Protein 2ZGY (pdb70)

Foldseek 3Di:
DEWEWALAQAKIWIWDADDVGDIDIFIFGLAKDFAFDDDPDDDDWKWKAWPRTIMTHDLWHFLPPLDDCLVVLLDPSSLVRVQVRVVPRPDDAEEYEYEYEHEQCQQAPPVRDGPVVSQVSNQVSNVTDMDIPPDDIHHYDHYHYDYFFCLLCQVVLQVADQQAWEWEWAAEAQWIKIWIAGRPRPDTPDIDIGRHGHCVLLLVLLCVLLVPRRTSNCSVLSVVCLVCVPPCVVCCPRRPVDPSNVVSNVSNVVSLVVVQVVVLVVCVVDDRHAAYEYAAPCRVSHVVSVVVPDPYDPVRYYYDPVRNCSGSVSVVVPPD/DEWEWALDQAKIWIWDADDVGDIDIFIFGLAKDFAFDDDPDPDDWKWKAWPHTIMTHDLWHFLDDLDDCLVVLLDLSSLVRVQVRVVPRPDDAEEYEYEYEHEQPLQAPPVRDGPVVSQVSNQVSNCTDMAIPPDGIHHYDHYHYDYFFCLLCQVVLQVADQQAWEWEWAAEAFWIKIWIAGRPRNDTPDIDIGRHGHCVLLLVLLCVLLVNRRTSNCSVLSVVCVVCLVPVPVCCVRRPVDPSNVVSNVSNVVSLVVVQVVVVVVCVVDDRHAAYEYAYPCRVSHVVSVVVPDPYDPVRYYYDPVRNCSGSVSVVVPPD

InterPro domains:
  IPR009440 Plasmid segregation protein ParM/StbA, N-terminal [PF06406] (1-158)
  IPR043129 ATPase, nucleotide binding domain [SSF53067] (1-156)
  IPR043129 ATPase, nucleotide binding domain [SSF53067] (163-319)
  IPR048345 Plasmid segregation protein ParM, C-terminal domain [PF21523] (160-317)
  IPR056367 ParM [cd24022] (3-318)

GO terms:
  GO:0042802 identical protein binding (F, IPI)

Sequence (640 aa):
MLVFIDDGSTNIKLQWQESDGTIKQHISPNSFKREWAVSFGDKKVFNYTLNGEQYSFDPISPDAVVTTNIAWQYSDVNVVAVHHALLTSGLPVSEVDIVCTLPLTEYYDRNNQPNTENIERKKANFRKKITLNGGDTFTIKDVKVMPESIPAGYEVLQELDELDSLLIIDLGGTTLDISQVMGKLSGISKIYGDSSLGVSLVTSAVKDALSLARTKGSSYLADDIIIHRKDNNYLKQRINDENKISIVTEAMNEALRKLEQRVLNTLNEFSGYTHVMVIGGGAELICDAVKKHTQIRDERFFKTNNSQYDLVNGMYLIGNMLVFIDDGSTNIKLQWQESDGTIKQHISPNSFKREWAVSFGDKKVFNYTLNGEQYSFDPISPDAVVTTNIAWQYSDVNVVAVHHALLTSGLPVSEVDIVCTLPLTEYYDRNNQPNTENIERKKANFRKKITLNGGDTFTIKDVKVMPESIPAGYEVLQELDELDSLLIIDLGGTTLDISQVMGKLSGISKIYGDSSLGVSLVTSAVKDALSLARTKGSSYLADDIIIHRKDNNYLKQRINDENKISIVTEAMNEALRKLEQRVLNTLNEFSGYTHVMVIGGGAELICDAVKKHTQIRDERFFKTNNSQYDLVNGMYLIGN

CATH classification: 3.30.420.40 (+1 more: 3.30.420.40)

Solvent-accessible surface area: 29170 Å² total; per-residue (Å²): 97,32,0,0,0,8,0,12,22,61,40,0,25,0,1,7,58,69,122,78,21,10,60,59,74,32,43,4,10,36,3,26,88,166,114,88,24,116,43,198,55,154,121,145,46,34,14,0,39,0,88,69,94,78,5,0,24,12,54,105,16,92,50,65,119,127,92,81,40,71,55,21,4,16,30,27,14,0,0,0,0,0,6,6,0,0,35,50,19,70,20,95,72,45,101,2,52,0,0,0,0,0,21,1,68,24,32,22,56,232,102,43,104,73,39,95,136,17,23,87,132,0,52,43,5,6,157,58,173,20,71,28,68,93,40,108,29,3,72,25,104,72,15,94,16,31,15,20,1,13,5,15,0,67,99,22,0,75,141,11,81,85,150,35,1,0,0,0,0,20,0,17,19,38,40,2,10,0,0,7,1,45,0,106,72,65,32,42,59,65,29,84,30,23,85,73,16,2,25,53,48,0,21,46,22,0,3,95,7,8,93,28,68,105,31,34,12,15,14,28,39,0,56,3,0,7,99,46,31,142,39,105,43,6,1,75,73,38,0,65,140,104,72,45,32,87,72,0,48,120,20,1,53,121,6,15,141,93,0,49,110,68,1,29,100,5,11,124,99,11,92,65,40,35,13,0,16,0,3,11,49,0,0,55,10,1,16,54,10,0,39,113,101,15,179,28,129,57,126,68,28,58,70,66,76,35,12,72,21,18,14,0,52,5,0,11,89,76,26,95,90,36,0,0,0,8,0,11,25,64,38,0,26,0,0,8,56,80,118,77,21,12,59,52,72,30,43,4,10,35,4,25,83,166,100,90,25,113,44,203,53,154,120,150,49,33,13,0,41,2,97,68,93,73,5,0,25,14,50,104,14,90,56,71,118,127,120,84,49,78,56,20,5,16,27,25,14,0,0,0,0,0,6,5,0,0,34,53,19,72,18,99,73,46,109,2,55,0,0,0,0,0,22,0,68,25,31,22,56,233,101,43,105,72,41,95,139,22,20,84,135,0,54,40,6,6,156,61,173,19,73,28,68,94,40,110,25,4,70,22,119,71,16,91,17,30,14,20,1,12,5,13,0,68,100,20,0,79,142,10,76,82,153,35,1,0,0,0,0,19,0,17,18,37,44,3,11,0,0,8,1,46,0,103,76,58,34,43,60,66,28,86,29,19,89,72,16,2,25,47,52,0,21,46,23,0,3,98,9,6,89,30,68,105,29,36,14,14,12,29,37,0,56,3,0,6,95,48,36,149,38,107,43,6,1,85,75,40,0,66,148,103,83,49,26,86,75,0,44,121,26,1,61,108,9,14,117,98,1,47,107,63,1,26,101,6,10,118,100,11,93,66,40,34,14,0,16,0,2,11,47,0,0,58,10,0,17,57,10,0,43,120,101,16,176,25,132,54,128,68,28,59,70,66,74,34,13,73,20,17,13,0,55,5,0,9,94,79,25,89

Structure (mmCIF, N/CA/C/O backbone):
data_2ZGY
#
_entry.id   2ZGY
#
_cell.length_a   64.437
_cell.length_b   64.437
_cell.length_c   201.021
_cell.angle_alpha   90.00
_cell.angle_beta   90.00
_cell.angle_gamma   90.00
#
_symmetry.space_group_name_H-M   'P 41'
#
loop_
_entity.id
_entity.type
_entity.pdbx_description
1 polymer 'Plasmid segregation protein parM'
2 non-polymer 'MAGNESIUM ION'
3 non-polymer "GUANOSINE-5'-DIPHOSPHATE"
4 water water
#
loop_
_atom_site.group_PDB
_atom_site.id
_atom_site.type_symbol
_atom_site.label_atom_id
_atom_site.label_alt_id
_atom_site.label_comp_id
_atom_site.label_asym_id
_atom_site.label_entity_id
_atom_site.label_seq_id
_atom_site.pdbx_PDB_ins_code
_atom_site.Cartn_x
_atom_site.Cartn_y
_atom_site.Cartn_z
_atom_site.occupancy
_atom_site.B_iso_or_equiv
_atom_site.auth_seq_id
_atom_site.auth_comp_id
_atom_site.auth_asym_id
_atom_site.auth_atom_id
_atom_site.pdbx_PDB_model_num
ATOM 1 N N . MET A 1 1 ? 32.435 -3.338 -11.673 1.00 51.25 1 MET A N 1
ATOM 2 C CA . MET A 1 1 ? 31.201 -2.722 -11.101 1.00 52.22 1 MET A CA 1
ATOM 3 C C . MET A 1 1 ? 31.381 -2.633 -9.585 1.00 49.32 1 MET A C 1
ATOM 4 O O . MET A 1 1 ? 31.946 -3.543 -8.962 1.00 52.27 1 MET A O 1
ATOM 9 N N . LEU A 1 2 ? 30.919 -1.523 -9.007 1.00 49.68 2 LEU A N 1
ATOM 10 C CA . LEU A 1 2 ? 31.044 -1.247 -7.564 1.00 45.26 2 LEU A CA 1
ATOM 11 C C . LEU A 1 2 ? 29.654 -1.099 -6.979 1.00 41.88 2 LEU A C 1
ATOM 12 O O . LEU A 1 2 ? 28.881 -0.276 -7.435 1.00 40.23 2 LEU A O 1
ATOM 17 N N . VAL A 1 3 ? 29.318 -1.907 -5.984 1.00 43.02 3 VAL A N 1
ATOM 18 C CA . VAL A 1 3 ? 27.973 -1.777 -5.424 1.00 40.39 3 VAL A CA 1
ATOM 19 C C . VAL A 1 3 ? 28.052 -1.445 -3.933 1.00 33.50 3 VAL A C 1
ATOM 20 O O . VAL A 1 3 ? 28.781 -2.075 -3.219 1.00 34.44 3 VAL A O 1
ATOM 24 N N . PHE A 1 4 ? 27.300 -0.437 -3.510 1.00 37.46 4 PHE A N 1
ATOM 25 C CA . PHE A 1 4 ? 27.258 -0.029 -2.101 1.00 34.72 4 PHE A CA 1
ATOM 26 C C . PHE A 1 4 ? 26.101 -0.800 -1.480 1.00 33.84 4 PHE A C 1
ATOM 27 O O . PHE A 1 4 ? 24.977 -0.760 -1.985 1.00 32.66 4 PHE A O 1
ATOM 35 N N . ILE A 1 5 ? 26.412 -1.468 -0.379 1.00 32.05 5 ILE A N 1
ATOM 36 C CA . ILE A 1 5 ? 25.467 -2.372 0.263 1.00 30.09 5 ILE A CA 1
ATOM 37 C C . ILE A 1 5 ? 25.327 -2.128 1.750 1.00 31.08 5 ILE A C 1
ATOM 38 O O . ILE A 1 5 ? 26.247 -2.367 2.517 1.00 28.48 5 ILE A O 1
ATOM 43 N N . ASP A 1 6 ? 24.166 -1.625 2.140 1.00 29.26 6 ASP A N 1
ATOM 44 C CA . ASP A 1 6 ? 23.911 -1.427 3.550 1.00 27.08 6 ASP A CA 1
ATOM 45 C C . ASP A 1 6 ? 23.162 -2.717 3.864 1.00 29.12 6 ASP A C 1
ATOM 46 O O . ASP A 1 6 ? 21.939 -2.789 3.664 1.00 29.01 6 ASP A O 1
ATOM 51 N N . ASP A 1 7 ? 23.893 -3.739 4.300 1.00 30.25 7 ASP A N 1
ATOM 52 C CA . ASP A 1 7 ? 23.272 -5.003 4.605 1.00 28.21 7 ASP A CA 1
ATOM 53 C C . ASP A 1 7 ? 22.736 -5.044 6.036 1.00 30.73 7 ASP A C 1
ATOM 54 O O . ASP A 1 7 ? 23.365 -5.568 6.939 1.00 28.35 7 ASP A O 1
ATOM 59 N N . GLY A 1 8 ? 21.534 -4.490 6.202 1.00 30.48 8 GLY A N 1
ATOM 60 C CA . GLY A 1 8 ? 20.878 -4.461 7.499 1.00 31.66 8 GLY A CA 1
ATOM 61 C C . GLY A 1 8 ? 20.232 -5.816 7.764 1.00 33.39 8 GLY A C 1
ATOM 62 O O . GLY A 1 8 ? 20.014 -6.567 6.827 1.00 30.73 8 GLY A O 1
ATOM 63 N N . SER A 1 9 ? 19.881 -6.125 9.006 1.00 30.63 9 SER A N 1
ATOM 64 C CA . SER A 1 9 ? 19.306 -7.437 9.257 1.00 33.58 9 SER A CA 1
ATOM 65 C C . SER A 1 9 ? 17.816 -7.492 8.943 1.00 34.91 9 SER A C 1
ATOM 66 O O . SER A 1 9 ? 17.222 -8.536 9.057 1.00 33.17 9 SER A O 1
ATOM 69 N N . THR A 1 10 ? 17.211 -6.380 8.541 1.00 32.35 10 THR A N 1
ATOM 70 C CA . THR A 1 10 ? 15.815 -6.432 8.152 1.00 33.63 10 THR A CA 1
ATOM 71 C C . THR A 1 10 ? 15.793 -6.333 6.625 1.00 37.66 10 THR A C 1
ATOM 72 O O . THR A 1 10 ? 15.216 -7.193 5.963 1.00 35.58 10 THR A O 1
ATOM 76 N N . ASN A 1 11 ? 16.429 -5.303 6.060 1.00 34.45 11 ASN A N 1
ATOM 77 C CA . ASN A 1 11 ? 16.491 -5.173 4.602 1.00 35.97 11 ASN A CA 1
ATOM 78 C C . ASN A 1 11 ? 17.917 -4.863 4.127 1.00 35.17 11 ASN A C 1
ATOM 79 O O . ASN A 1 11 ? 18.637 -4.118 4.798 1.00 32.20 11 ASN A O 1
ATOM 84 N N . ILE A 1 12 ? 18.305 -5.433 2.983 1.00 34.28 12 ILE A N 1
ATOM 85 C CA . ILE A 1 12 ? 19.608 -5.143 2.378 1.00 34.13 12 ILE A CA 1
ATOM 86 C C . ILE A 1 12 ? 19.287 -3.978 1.416 1.00 33.72 12 ILE A C 1
ATOM 87 O O . ILE A 1 12 ? 18.363 -4.120 0.609 1.00 34.10 12 ILE A O 1
ATOM 92 N N . LYS A 1 13 ? 19.972 -2.831 1.515 1.00 29.20 13 LYS A N 1
ATOM 93 C CA . LYS A 1 13 ? 19.731 -1.723 0.577 1.00 29.42 13 LYS A CA 1
ATOM 94 C C . LYS A 1 13 ? 20.950 -1.620 -0.347 1.00 33.52 13 LYS A C 1
ATOM 95 O O . LYS A 1 13 ? 22.088 -1.658 0.127 1.00 32.52 13 LYS A O 1
ATOM 101 N N . LEU A 1 14 ? 20.724 -1.483 -1.655 1.00 33.44 14 LEU A N 1
ATOM 102 C CA . LEU A 1 14 ? 21.836 -1.404 -2.588 1.00 36.07 14 LEU A CA 1
ATOM 103 C C . LEU A 1 14 ? 21.780 -0.118 -3.332 1.00 36.13 14 LEU A C 1
ATOM 104 O O . LEU A 1 14 ? 20.705 0.416 -3.553 1.00 38.63 14 LEU A O 1
ATOM 109 N N . GLN A 1 15 ? 22.953 0.376 -3.729 1.00 38.60 15 GLN A N 1
ATOM 110 C CA . GLN A 1 15 ? 22.987 1.577 -4.541 1.00 39.44 15 GLN A CA 1
ATOM 111 C C . GLN A 1 15 ? 24.213 1.489 -5.431 1.00 37.77 15 GLN A C 1
ATOM 112 O O . GLN A 1 15 ? 25.300 1.064 -5.016 1.00 38.37 15 GLN A O 1
ATOM 118 N N . TRP A 1 16 ? 24.006 1.842 -6.685 1.00 40.62 16 TRP A N 1
ATOM 119 C CA . TRP A 1 16 ? 25.093 1.823 -7.652 1.00 45.37 16 TRP A CA 1
ATOM 120 C C . TRP A 1 16 ? 24.722 2.742 -8.829 1.00 45.41 16 TRP A C 1
ATOM 121 O O . TRP A 1 16 ? 23.594 3.256 -8.922 1.00 46.90 16 TRP A O 1
ATOM 132 N N . GLN A 1 17 ? 25.692 2.961 -9.707 1.00 48.89 17 GLN A N 1
ATOM 133 C CA . GLN A 1 17 ? 25.510 3.839 -10.854 1.00 52.43 17 GLN A CA 1
ATOM 134 C C . GLN A 1 17 ? 25.863 3.044 -12.126 1.00 52.92 17 GLN A C 1
ATOM 135 O O . GLN A 1 17 ? 26.911 2.407 -12.201 1.00 50.30 17 GLN A O 1
ATOM 141 N N . GLU A 1 18 ? 24.959 3.069 -13.098 1.00 57.62 18 GLU A N 1
ATOM 142 C CA . GLU A 1 18 ? 25.153 2.352 -14.365 1.00 61.43 18 GLU A CA 1
ATOM 143 C C . GLU A 1 18 ? 26.027 3.190 -15.314 1.00 63.54 18 GLU A C 1
ATOM 144 O O . GLU A 1 18 ? 26.780 4.069 -14.869 1.00 62.77 18 GLU A O 1
ATOM 150 N N . SER A 1 19 ? 25.960 2.908 -16.614 1.00 65.22 19 SER A N 1
ATOM 151 C CA . SER A 1 19 ? 26.750 3.690 -17.572 1.00 65.37 19 SER A CA 1
ATOM 152 C C . SER A 1 19 ? 25.992 4.931 -18.050 1.00 65.12 19 SER A C 1
ATOM 153 O O . SER A 1 19 ? 26.580 6.003 -18.202 1.00 63.48 19 SER A O 1
ATOM 156 N N . ASP A 1 20 ? 24.679 4.800 -18.243 1.00 64.95 20 ASP A N 1
ATOM 157 C CA . ASP A 1 20 ? 23.891 5.924 -18.724 1.00 65.66 20 ASP A CA 1
ATOM 158 C C . ASP A 1 20 ? 23.727 7.036 -17.688 1.00 66.43 20 ASP A C 1
ATOM 159 O O . ASP A 1 20 ? 22.991 8.004 -17.907 1.00 65.21 20 ASP A O 1
ATOM 164 N N . GLY A 1 21 ? 24.429 6.899 -16.566 1.00 66.55 21 GLY A N 1
ATOM 165 C CA . GLY A 1 21 ? 24.378 7.919 -15.535 1.00 66.76 21 GLY A CA 1
ATOM 166 C C . GLY A 1 21 ? 23.196 7.835 -14.593 1.00 67.30 21 GLY A C 1
ATOM 167 O O . GLY A 1 21 ? 22.985 8.713 -13.743 1.00 68.34 21 GLY A O 1
ATOM 168 N N . THR A 1 22 ? 22.408 6.783 -14.736 1.00 64.80 22 THR A N 1
ATOM 169 C CA . THR A 1 22 ? 21.267 6.636 -13.862 1.00 63.72 22 THR A CA 1
ATOM 170 C C . THR A 1 22 ? 21.805 6.039 -12.560 1.00 61.73 22 THR A C 1
ATOM 171 O O . THR A 1 22 ? 22.704 5.180 -12.575 1.00 59.66 22 THR A O 1
ATOM 175 N N . ILE A 1 23 ? 21.304 6.537 -11.434 1.00 60.11 23 ILE A N 1
ATOM 176 C CA . ILE A 1 23 ? 21.748 6.006 -10.149 1.00 56.81 23 ILE A CA 1
ATOM 177 C C . ILE A 1 23 ? 20.606 5.133 -9.663 1.00 54.66 23 ILE A C 1
ATOM 178 O O . ILE A 1 23 ? 19.464 5.584 -9.559 1.00 54.73 23 ILE A O 1
ATOM 183 N N . LYS A 1 24 ? 20.929 3.871 -9.401 1.00 53.23 24 LYS A N 1
ATOM 184 C CA . LYS A 1 24 ? 19.944 2.890 -8.967 1.00 54.53 24 LYS A CA 1
ATOM 185 C C . LYS A 1 24 ? 19.934 2.576 -7.459 1.00 51.02 24 LYS A C 1
ATOM 186 O O . LYS A 1 24 ? 20.984 2.473 -6.840 1.00 51.09 24 LYS A O 1
ATOM 192 N N . GLN A 1 25 ? 18.740 2.423 -6.897 1.00 49.99 25 GLN A N 1
ATOM 193 C CA . GLN A 1 25 ? 18.578 2.040 -5.498 1.00 49.49 25 GLN A CA 1
ATOM 194 C C . GLN A 1 25 ? 17.685 0.791 -5.485 1.00 51.26 25 GLN A C 1
ATOM 195 O O . GLN A 1 25 ? 16.622 0.758 -6.132 1.00 51.20 25 GLN A O 1
ATOM 201 N N . HIS A 1 26 ? 18.132 -0.243 -4.772 1.00 47.89 26 HIS A N 1
ATOM 202 C CA . HIS A 1 26 ? 17.401 -1.503 -4.685 1.00 46.12 26 HIS A CA 1
ATOM 203 C C . HIS A 1 26 ? 17.307 -1.975 -3.231 1.00 46.25 26 HIS A C 1
ATOM 204 O O . HIS A 1 26 ? 18.226 -1.760 -2.418 1.00 42.08 26 HIS A O 1
ATOM 211 N N . ILE A 1 27 ? 16.204 -2.628 -2.908 1.00 40.91 27 ILE A N 1
ATOM 212 C CA . ILE A 1 27 ? 16.013 -3.150 -1.562 1.00 43.28 27 ILE A CA 1
ATOM 213 C C . ILE A 1 27 ? 15.582 -4.615 -1.673 1.00 42.30 27 ILE A C 1
ATOM 214 O O . ILE A 1 27 ? 14.817 -4.964 -2.565 1.00 44.47 27 ILE A O 1
ATOM 219 N N . SER A 1 28 ? 16.108 -5.476 -0.811 1.00 38.89 28 SER A N 1
ATOM 220 C CA . SER A 1 28 ? 15.765 -6.895 -0.835 1.00 38.21 28 SER A CA 1
ATOM 221 C C . SER A 1 28 ? 15.765 -7.310 0.631 1.00 39.52 28 SER A C 1
ATOM 222 O O . SER A 1 28 ? 16.680 -6.981 1.388 1.00 36.83 28 SER A O 1
ATOM 225 N N . PRO A 1 29 ? 14.758 -8.073 1.061 1.00 39.93 29 PRO A N 1
ATOM 226 C CA . PRO A 1 29 ? 14.756 -8.444 2.478 1.00 39.41 29 PRO A CA 1
ATOM 227 C C . PRO A 1 29 ? 15.638 -9.585 2.940 1.00 37.88 29 PRO A C 1
ATOM 228 O O . PRO A 1 29 ? 16.101 -10.416 2.147 1.00 36.06 29 PRO A O 1
ATOM 232 N N . ASN A 1 30 ? 15.880 -9.597 4.248 1.00 36.26 30 ASN A N 1
ATOM 233 C CA . ASN A 1 30 ? 16.587 -10.692 4.869 1.00 35.03 30 ASN A CA 1
ATOM 234 C C . ASN A 1 30 ? 15.467 -11.698 5.236 1.00 38.75 30 ASN A C 1
ATOM 235 O O . ASN A 1 30 ? 14.875 -11.613 6.325 1.00 38.59 30 ASN A O 1
ATOM 240 N N . SER A 1 31 ? 15.132 -12.610 4.322 1.00 39.32 31 SER A N 1
ATOM 241 C CA . SER A 1 31 ? 14.114 -13.628 4.614 1.00 40.77 31 SER A CA 1
ATOM 242 C C . SER A 1 31 ? 14.393 -14.900 3.859 1.00 39.66 31 SER A C 1
ATOM 243 O O . SER A 1 31 ? 13.948 -15.085 2.727 1.00 41.07 31 SER A O 1
ATOM 246 N N . PHE A 1 32 ? 15.143 -15.774 4.517 1.00 40.47 32 PHE A N 1
ATOM 247 C CA . PHE A 1 32 ? 15.558 -17.042 3.965 1.00 42.84 32 PHE A CA 1
ATOM 248 C C . PHE A 1 32 ? 15.272 -18.187 4.914 1.00 44.71 32 PHE A C 1
ATOM 249 O O . PHE A 1 32 ? 15.131 -18.000 6.128 1.00 44.96 32 PHE A O 1
ATOM 257 N N . LYS A 1 33 ? 15.134 -19.379 4.353 1.00 47.11 33 LYS A N 1
ATOM 258 C CA . LYS A 1 33 ? 14.937 -20.531 5.194 1.00 47.21 33 LYS A CA 1
ATOM 259 C C . LYS A 1 33 ? 16.068 -21.459 4.878 1.00 46.38 33 LYS A C 1
ATOM 260 O O . LYS A 1 33 ? 16.696 -21.351 3.815 1.00 43.95 33 LYS A O 1
ATOM 266 N N . ARG A 1 34 ? 16.359 -22.353 5.809 1.00 45.70 34 ARG A N 1
ATOM 267 C CA . ARG A 1 34 ? 17.474 -23.260 5.622 1.00 50.66 34 ARG A CA 1
ATOM 268 C C . ARG A 1 34 ? 17.161 -24.566 4.891 1.00 52.12 34 ARG A C 1
ATOM 269 O O . ARG A 1 34 ? 17.590 -25.628 5.320 1.00 53.07 34 ARG A O 1
ATOM 277 N N . GLU A 1 35 ? 16.426 -24.465 3.787 1.00 52.02 35 GLU A N 1
ATOM 278 C CA . GLU A 1 35 ? 16.091 -25.615 2.945 1.00 54.80 35 GLU A CA 1
ATOM 279 C C . GLU A 1 35 ? 15.772 -25.055 1.571 1.00 53.19 35 GLU A C 1
ATOM 280 O O . GLU A 1 35 ? 15.431 -23.881 1.443 1.00 52.10 35 GLU A O 1
ATOM 286 N N . TRP A 1 36 ? 15.877 -25.879 0.535 1.00 51.23 36 TRP A N 1
ATOM 287 C CA . TRP A 1 36 ? 15.552 -25.397 -0.792 1.00 49.65 36 TRP A CA 1
ATOM 288 C C . TRP A 1 36 ? 14.048 -25.355 -0.934 1.00 47.78 36 TRP A C 1
ATOM 289 O O . TRP A 1 36 ? 13.329 -26.092 -0.247 1.00 49.03 36 TRP A O 1
ATOM 300 N N . ALA A 1 37 ? 13.565 -24.488 -1.806 1.00 45.37 37 ALA A N 1
ATOM 301 C CA . ALA A 1 37 ? 12.141 -24.380 -2.057 1.00 43.88 37 ALA A CA 1
ATOM 302 C C . ALA A 1 37 ? 11.846 -25.327 -3.220 1.00 46.44 37 ALA A C 1
ATOM 303 O O . ALA A 1 37 ? 12.656 -25.473 -4.129 1.00 43.25 37 ALA A O 1
ATOM 305 N N . VAL A 1 38 ? 10.681 -25.947 -3.203 1.00 45.63 38 VAL A N 1
ATOM 306 C CA . VAL A 1 38 ? 10.330 -26.877 -4.271 1.00 49.18 38 VAL A CA 1
ATOM 307 C C . VAL A 1 38 ? 9.324 -26.252 -5.207 1.00 47.61 38 VAL A C 1
ATOM 308 O O . VAL A 1 38 ? 8.298 -25.721 -4.784 1.00 52.20 38 VAL A O 1
ATOM 312 N N . SER A 1 39 ? 9.625 -26.280 -6.491 1.00 47.63 39 SER A N 1
ATOM 313 C CA . SER A 1 39 ? 8.699 -25.698 -7.462 1.00 46.83 39 SER A CA 1
ATOM 314 C C . SER A 1 39 ? 8.349 -26.781 -8.484 1.00 46.82 39 SER A C 1
ATOM 315 O O . SER A 1 39 ? 9.241 -27.356 -9.087 1.00 46.61 39 SER A O 1
ATOM 318 N N . PHE A 1 40 ? 7.064 -27.071 -8.655 1.00 44.74 40 PHE A N 1
ATOM 319 C CA . PHE A 1 40 ? 6.655 -28.077 -9.660 1.00 45.35 40 PHE A CA 1
ATOM 320 C C . PHE A 1 40 ? 6.212 -27.374 -10.913 1.00 46.37 40 PHE A C 1
ATOM 321 O O . PHE A 1 40 ? 5.990 -28.002 -11.945 1.00 48.72 40 PHE A O 1
ATOM 329 N N . GLY A 1 41 ? 6.113 -26.048 -10.833 1.00 47.29 41 GLY A N 1
ATOM 330 C CA . GLY A 1 41 ? 5.658 -25.289 -11.973 1.00 48.23 41 GLY A CA 1
ATOM 331 C C . GLY A 1 41 ? 6.724 -24.347 -12.431 1.00 52.31 41 GLY A C 1
ATOM 332 O O . GLY A 1 41 ? 7.907 -24.621 -12.254 1.00 51.47 41 GLY A O 1
ATOM 333 N N . ASP A 1 42 ? 6.319 -23.222 -13.001 1.00 55.26 42 ASP A N 1
ATOM 334 C CA . ASP A 1 42 ? 7.307 -22.265 -13.499 1.00 60.10 42 ASP A CA 1
ATOM 335 C C . ASP A 1 42 ? 7.597 -21.109 -12.544 1.00 61.38 42 ASP A C 1
ATOM 336 O O . ASP A 1 42 ? 8.207 -20.115 -12.946 1.00 63.08 42 ASP A O 1
ATOM 341 N N . LYS A 1 43 ? 7.145 -21.229 -11.298 1.00 61.77 43 LYS A N 1
ATOM 342 C CA . LYS A 1 43 ? 7.408 -20.197 -10.296 1.00 64.41 43 LYS A CA 1
ATOM 343 C C . LYS A 1 43 ? 8.926 -20.175 -10.104 1.00 64.39 43 LYS A C 1
ATOM 344 O O . LYS A 1 43 ? 9.569 -21.225 -9.953 1.00 64.01 43 LYS A O 1
ATOM 350 N N . LYS A 1 44 ? 9.518 -18.991 -10.135 1.00 62.86 44 LYS A N 1
ATOM 351 C CA . LYS A 1 44 ? 10.955 -18.926 -9.946 1.00 61.97 44 LYS A CA 1
ATOM 352 C C . LYS A 1 44 ? 11.234 -18.990 -8.453 1.00 57.89 44 LYS A C 1
ATOM 353 O O . LYS A 1 44 ? 10.591 -18.309 -7.666 1.00 60.41 44 LYS A O 1
ATOM 359 N N . VAL A 1 45 ? 12.161 -19.847 -8.068 1.00 54.33 45 VAL A N 1
ATOM 360 C CA . VAL A 1 45 ? 12.559 -19.961 -6.686 1.00 53.34 45 VAL A CA 1
ATOM 361 C C . VAL A 1 45 ? 14.070 -19.811 -6.734 1.00 53.50 45 VAL A C 1
ATOM 362 O O . VAL A 1 45 ? 14.676 -20.029 -7.790 1.00 53.41 45 VAL A O 1
ATOM 366 N N . PHE A 1 46 ? 14.667 -19.425 -5.604 1.00 53.18 46 PHE A N 1
ATOM 367 C CA . PHE A 1 46 ? 16.112 -19.223 -5.480 1.00 50.12 46 PHE A CA 1
ATOM 368 C C . PHE A 1 46 ? 16.655 -20.142 -4.409 1.00 49.39 46 PHE A C 1
ATOM 369 O O . PHE A 1 46 ? 16.468 -19.905 -3.203 1.00 47.27 46 PHE A O 1
ATOM 377 N N . ASN A 1 47 ? 17.358 -21.174 -4.860 1.00 48.22 47 ASN A N 1
ATOM 378 C CA . ASN A 1 47 ? 17.934 -22.180 -3.986 1.00 47.82 47 ASN A CA 1
ATOM 379 C C . ASN A 1 47 ? 19.454 -22.113 -4.023 1.00 47.17 47 ASN A C 1
ATOM 380 O O . ASN A 1 47 ? 20.090 -22.344 -5.053 1.00 49.28 47 ASN A O 1
ATOM 385 N N . TYR A 1 48 ? 20.022 -21.814 -2.863 1.00 44.73 48 TYR A N 1
ATOM 386 C CA . TYR A 1 48 ? 21.449 -21.640 -2.703 1.00 44.45 48 TYR A CA 1
ATOM 387 C C . TYR A 1 48 ? 22.106 -22.686 -1.850 1.00 46.35 48 TYR A C 1
ATOM 388 O O . TYR A 1 48 ? 21.458 -23.397 -1.070 1.00 46.95 48 TYR A O 1
ATOM 397 N N . THR A 1 49 ? 23.424 -22.738 -1.977 1.00 47.96 49 THR A N 1
ATOM 398 C CA . THR A 1 49 ? 24.244 -23.609 -1.180 1.00 51.32 49 THR A CA 1
ATOM 399 C C . THR A 1 49 ? 25.420 -22.741 -0.718 1.00 53.98 49 THR A C 1
ATOM 400 O O . THR A 1 49 ? 26.047 -22.054 -1.526 1.00 53.84 49 THR A O 1
ATOM 404 N N . LEU A 1 50 ? 25.693 -22.757 0.582 1.00 56.86 50 LEU A N 1
ATOM 405 C CA . LEU A 1 50 ? 26.794 -21.987 1.151 1.00 60.34 50 LEU A CA 1
ATOM 406 C C . LEU A 1 50 ? 27.328 -22.777 2.332 1.00 62.85 50 LEU A C 1
ATOM 407 O O . LEU A 1 50 ? 26.565 -23.130 3.236 1.00 64.01 50 LEU A O 1
ATOM 412 N N . ASN A 1 51 ? 28.631 -23.047 2.346 1.00 65.41 51 ASN A N 1
ATOM 413 C CA . ASN A 1 51 ? 29.223 -23.819 3.440 1.00 67.94 51 ASN A CA 1
ATOM 414 C C . ASN A 1 51 ? 28.551 -25.172 3.585 1.00 68.38 51 ASN A C 1
ATOM 415 O O . ASN A 1 51 ? 28.483 -25.718 4.685 1.00 68.40 51 ASN A O 1
ATOM 420 N N . GLY A 1 52 ? 28.028 -25.690 2.479 1.00 67.61 52 GLY A N 1
ATOM 421 C CA . GLY A 1 52 ? 27.379 -26.986 2.502 1.00 68.61 52 GLY A CA 1
ATOM 422 C C . GLY A 1 52 ? 25.982 -27.039 3.094 1.00 67.96 52 GLY A C 1
ATOM 423 O O . GLY A 1 52 ? 25.513 -28.106 3.485 1.00 69.40 52 GLY A O 1
ATOM 424 N N . GLU A 1 53 ? 25.311 -25.898 3.162 1.00 65.35 53 GLU A N 1
ATOM 425 C CA . GLU A 1 53 ? 23.964 -25.853 3.703 1.00 62.86 53 GLU A CA 1
ATOM 426 C C . GLU A 1 53 ? 23.059 -25.341 2.596 1.00 58.70 53 GLU A C 1
ATOM 427 O O . GLU A 1 53 ? 23.506 -24.604 1.714 1.00 55.68 53 GLU A O 1
ATOM 433 N N . GLN A 1 54 ? 21.795 -25.742 2.620 1.00 54.06 54 GLN A N 1
ATOM 434 C CA . GLN A 1 54 ? 20.873 -25.270 1.601 1.00 52.39 54 GLN A CA 1
ATOM 435 C C . GLN A 1 54 ? 20.089 -24.101 2.199 1.00 48.99 54 GLN A C 1
ATOM 436 O O . GLN A 1 54 ? 19.725 -24.128 3.373 1.00 46.54 54 GLN A O 1
ATOM 442 N N . TYR A 1 55 ? 19.826 -23.086 1.391 1.00 45.14 55 TYR A N 1
ATOM 443 C CA . TYR A 1 55 ? 19.048 -21.948 1.852 1.00 45.16 55 TYR A CA 1
ATOM 444 C C . TYR A 1 55 ? 18.203 -21.541 0.679 1.00 41.94 55 TYR A C 1
ATOM 445 O O . TYR A 1 55 ? 18.533 -21.801 -0.475 1.00 41.61 55 TYR A O 1
ATOM 454 N N . SER A 1 56 ? 17.092 -20.895 0.952 1.00 42.17 56 SER A N 1
ATOM 455 C CA . SER A 1 56 ? 16.305 -20.430 -0.149 1.00 39.69 56 SER A CA 1
ATOM 456 C C . SER A 1 56 ? 15.593 -19.188 0.314 1.00 40.03 56 SER A C 1
ATOM 457 O O . SER A 1 56 ? 15.337 -19.025 1.519 1.00 36.77 56 SER A O 1
ATOM 460 N N . PHE A 1 57 ? 15.287 -18.314 -0.639 1.00 37.35 57 PHE A N 1
ATOM 461 C CA . PHE A 1 57 ? 14.564 -17.108 -0.330 1.00 42.89 57 PHE A CA 1
ATOM 462 C C . PHE A 1 57 ? 13.147 -17.564 0.032 1.00 45.01 57 PHE A C 1
ATOM 463 O O . PHE A 1 57 ? 12.548 -18.355 -0.706 1.00 46.84 57 PHE A O 1
ATOM 471 N N . ASP A 1 58 ? 12.619 -17.064 1.145 1.00 44.23 58 ASP A N 1
ATOM 472 C CA . ASP A 1 58 ? 11.292 -17.452 1.631 1.00 44.88 58 ASP A CA 1
ATOM 473 C C . ASP A 1 58 ? 10.395 -16.249 1.845 1.00 46.01 58 ASP A C 1
ATOM 474 O O . ASP A 1 58 ? 10.570 -15.498 2.804 1.00 44.00 58 ASP A O 1
ATOM 479 N N . PRO A 1 59 ? 9.411 -16.059 0.954 1.00 46.65 59 PRO A N 1
ATOM 480 C CA . PRO A 1 59 ? 8.449 -14.956 0.977 1.00 49.81 59 PRO A CA 1
ATOM 481 C C . PRO A 1 59 ? 7.494 -14.912 2.154 1.00 52.79 59 PRO A C 1
ATOM 482 O O . PRO A 1 59 ? 6.794 -13.911 2.363 1.00 54.29 59 PRO A O 1
ATOM 486 N N . ILE A 1 60 ? 7.480 -15.977 2.947 1.00 53.09 60 ILE A N 1
ATOM 487 C CA . ILE A 1 60 ? 6.607 -16.018 4.109 1.00 52.35 60 ILE A CA 1
ATOM 488 C C . ILE A 1 60 ? 7.378 -16.494 5.333 1.00 53.72 60 ILE A C 1
ATOM 489 O O . ILE A 1 60 ? 6.819 -17.154 6.221 1.00 54.14 60 ILE A O 1
ATOM 494 N N . SER A 1 61 ? 8.663 -16.153 5.392 1.00 51.12 61 SER A N 1
ATOM 495 C CA . SER A 1 61 ? 9.478 -16.561 6.528 1.00 50.77 61 SER A CA 1
ATOM 496 C C . SER A 1 61 ? 8.826 -16.103 7.830 1.00 51.22 61 SER A C 1
ATOM 497 O O . SER A 1 61 ? 8.277 -14.993 7.921 1.00 49.01 61 SER A O 1
ATOM 500 N N . PRO A 1 62 ? 8.862 -16.961 8.859 1.00 53.40 62 PRO A N 1
ATOM 501 C CA . PRO A 1 62 ? 8.266 -16.597 10.153 1.00 55.34 62 PRO A CA 1
ATOM 502 C C . PRO A 1 62 ? 8.994 -15.393 10.781 1.00 57.60 62 PRO A C 1
ATOM 503 O O . PRO A 1 62 ? 10.226 -15.320 10.727 1.00 56.92 62 PRO A O 1
ATOM 507 N N . ASP A 1 63 ? 8.242 -14.458 11.362 1.00 58.77 63 ASP A N 1
ATOM 508 C CA . ASP A 1 63 ? 8.842 -13.286 12.002 1.00 65.16 63 ASP A CA 1
ATOM 509 C C . ASP A 1 63 ? 9.646 -13.716 13.240 1.00 69.07 63 ASP A C 1
ATOM 510 O O . ASP A 1 63 ? 10.230 -12.881 13.930 1.00 68.29 63 ASP A O 1
ATOM 515 N N . ALA A 1 64 ? 9.658 -15.021 13.506 1.00 74.13 64 ALA A N 1
ATOM 516 C CA . ALA A 1 64 ? 10.358 -15.602 14.652 1.00 79.59 64 ALA A CA 1
ATOM 517 C C . ALA A 1 64 ? 11.798 -15.140 14.822 1.00 82.97 64 ALA A C 1
ATOM 518 O O . ALA A 1 64 ? 12.229 -14.166 14.217 1.00 83.62 64 ALA A O 1
ATOM 520 N N . VAL A 1 65 ? 12.532 -15.871 15.658 1.00 87.41 65 VAL A N 1
ATOM 521 C CA . VAL A 1 65 ? 13.928 -15.575 15.984 1.00 90.69 65 VAL A CA 1
ATOM 522 C C . VAL A 1 65 ? 14.226 -14.077 16.055 1.00 91.93 65 VAL A C 1
ATOM 523 O O . VAL A 1 65 ? 15.091 -13.571 15.333 1.00 92.32 65 VAL A O 1
ATOM 527 N N . VAL A 1 66 ? 13.499 -13.375 16.925 1.00 92.59 66 VAL A N 1
ATOM 528 C CA . VAL A 1 66 ? 13.686 -11.936 17.116 1.00 93.05 66 VAL A CA 1
ATOM 529 C C . VAL A 1 66 ? 14.717 -11.711 18.232 1.00 94.03 66 VAL A C 1
ATOM 530 O O . VAL A 1 66 ? 14.430 -11.078 19.258 1.00 94.06 66 VAL A O 1
ATOM 534 N N . THR A 1 67 ? 15.925 -12.226 18.005 1.00 94.67 67 THR A N 1
ATOM 535 C CA . THR A 1 67 ? 17.020 -12.145 18.974 1.00 94.87 67 THR A CA 1
ATOM 536 C C . THR A 1 67 ? 18.255 -11.376 18.469 1.00 93.85 67 THR A C 1
ATOM 537 O O . THR A 1 67 ? 18.131 -10.247 17.981 1.00 94.42 67 THR A O 1
ATOM 541 N N . THR A 1 68 ? 19.434 -11.994 18.599 1.00 91.60 68 THR A N 1
ATOM 542 C CA . THR A 1 68 ? 20.708 -11.403 18.179 1.00 88.77 68 THR A CA 1
ATOM 543 C C . THR A 1 68 ? 20.893 -11.291 16.672 1.00 85.09 68 THR A C 1
ATOM 544 O O . THR A 1 68 ? 21.216 -12.265 15.994 1.00 84.07 68 THR A O 1
ATOM 548 N N . ASN A 1 69 ? 20.695 -10.088 16.155 1.00 81.15 69 ASN A N 1
ATOM 549 C CA . ASN A 1 69 ? 20.861 -9.848 14.741 1.00 78.03 69 ASN A CA 1
ATOM 550 C C . ASN A 1 69 ? 22.239 -9.217 14.524 1.00 74.00 69 ASN A C 1
ATOM 551 O O . ASN A 1 69 ? 22.518 -8.601 13.479 1.00 76.11 69 ASN A O 1
ATOM 556 N N . ILE A 1 70 ? 23.098 -9.366 15.532 1.00 67.19 70 ILE A N 1
ATOM 557 C CA . ILE A 1 70 ? 24.470 -8.875 15.437 1.00 59.57 70 ILE A CA 1
ATOM 558 C C . ILE A 1 70 ? 25.281 -10.020 14.825 1.00 54.57 70 ILE A C 1
ATOM 559 O O . ILE A 1 70 ? 26.092 -9.816 13.925 1.00 52.91 70 ILE A O 1
ATOM 564 N N . ALA A 1 71 ? 25.042 -11.226 15.329 1.00 46.26 71 ALA A N 1
ATOM 565 C CA . ALA A 1 71 ? 25.709 -12.416 14.833 1.00 43.63 71 ALA A CA 1
ATOM 566 C C . ALA A 1 71 ? 25.362 -12.541 13.337 1.00 39.80 71 ALA A C 1
ATOM 567 O O . ALA A 1 71 ? 26.164 -12.985 12.522 1.00 38.38 71 ALA A O 1
ATOM 569 N N . TRP A 1 72 ? 24.164 -12.118 12.975 1.00 35.15 72 TRP A N 1
ATOM 570 C CA . TRP A 1 72 ? 23.766 -12.188 11.588 1.00 37.82 72 TRP A CA 1
ATOM 571 C C . TRP A 1 72 ? 24.755 -11.515 10.640 1.00 39.55 72 TRP A C 1
ATOM 572 O O . TRP A 1 72 ? 24.880 -11.939 9.502 1.00 36.17 72 TRP A O 1
ATOM 583 N N . GLN A 1 73 ? 25.452 -10.475 11.108 1.00 38.30 73 GLN A N 1
ATOM 584 C CA . GLN A 1 73 ? 26.371 -9.729 10.238 1.00 36.63 73 GLN A CA 1
ATOM 585 C C . GLN A 1 73 ? 27.515 -10.583 9.718 1.00 37.84 73 GLN A C 1
ATOM 586 O O . GLN A 1 73 ? 28.062 -10.310 8.659 1.00 37.05 73 GLN A O 1
ATOM 592 N N . TYR A 1 74 ? 27.884 -11.606 10.476 1.00 36.32 74 TYR A N 1
ATOM 593 C CA . TYR A 1 74 ? 28.982 -12.475 10.090 1.00 37.36 74 TYR A CA 1
ATOM 594 C C . TYR A 1 74 ? 28.469 -13.872 9.716 1.00 39.86 74 TYR A C 1
ATOM 595 O O . TYR A 1 74 ? 29.253 -14.808 9.615 1.00 39.07 74 TYR A O 1
ATOM 604 N N . SER A 1 75 ? 27.168 -14.005 9.491 1.00 39.62 75 SER A N 1
ATOM 605 C CA . SER A 1 75 ? 26.590 -15.319 9.201 1.00 41.21 75 SER A CA 1
ATOM 606 C C . SER A 1 75 ? 26.521 -15.743 7.743 1.00 41.64 75 SER A C 1
ATOM 607 O O . SER A 1 75 ? 26.700 -14.955 6.824 1.00 41.30 75 SER A O 1
ATOM 610 N N . ASP A 1 76 ? 26.223 -17.022 7.553 1.00 42.26 76 ASP A N 1
ATOM 611 C CA . ASP A 1 76 ? 26.067 -17.563 6.221 1.00 43.37 76 ASP A CA 1
ATOM 612 C C . ASP A 1 76 ? 24.876 -16.902 5.548 1.00 37.59 76 ASP A C 1
ATOM 613 O O . ASP A 1 76 ? 24.933 -16.527 4.384 1.00 37.16 76 ASP A O 1
ATOM 618 N N . VAL A 1 77 ? 23.780 -16.764 6.282 1.00 37.80 77 VAL A N 1
ATOM 619 C CA . VAL A 1 77 ? 22.595 -16.167 5.704 1.00 35.81 77 VAL A CA 1
ATOM 620 C C . VAL A 1 77 ? 22.818 -14.765 5.193 1.00 38.18 77 VAL A C 1
ATOM 621 O O . VAL A 1 77 ? 22.191 -14.348 4.209 1.00 38.03 77 VAL A O 1
ATOM 625 N N . ASN A 1 78 ? 23.682 -14.005 5.873 1.00 38.47 78 ASN A N 1
ATOM 626 C CA . ASN A 1 78 ? 23.986 -12.647 5.411 1.00 35.55 78 ASN A CA 1
ATOM 627 C C . ASN A 1 78 ? 24.609 -12.727 4.005 1.00 32.77 78 ASN A C 1
ATOM 628 O O . ASN A 1 78 ? 24.296 -11.933 3.116 1.00 32.03 78 ASN A O 1
ATOM 633 N N . VAL A 1 79 ? 25.517 -13.677 3.817 1.00 35.92 79 VAL A N 1
ATOM 634 C CA . VAL A 1 79 ? 26.164 -13.844 2.507 1.00 37.48 79 VAL A CA 1
ATOM 635 C C . VAL A 1 79 ? 25.086 -14.153 1.475 1.00 37.24 79 VAL A C 1
ATOM 636 O O . VAL A 1 79 ? 25.056 -13.576 0.397 1.00 35.12 79 VAL A O 1
ATOM 640 N N . VAL A 1 80 ? 24.169 -15.049 1.824 1.00 39.95 80 VAL A N 1
ATOM 641 C CA . VAL A 1 80 ? 23.073 -15.390 0.905 1.00 37.89 80 VAL A CA 1
ATOM 642 C C . VAL A 1 80 ? 22.186 -14.204 0.576 1.00 37.99 80 VAL A C 1
ATOM 643 O O . VAL A 1 80 ? 21.831 -13.977 -0.585 1.00 38.17 80 VAL A O 1
ATOM 647 N N . ALA A 1 81 ? 21.776 -13.463 1.605 1.00 34.17 81 ALA A N 1
ATOM 648 C CA . ALA A 1 81 ? 20.908 -12.304 1.387 1.00 30.84 81 ALA A CA 1
ATOM 649 C C . ALA A 1 81 ? 21.537 -11.251 0.490 1.00 30.08 81 ALA A C 1
ATOM 650 O O . ALA A 1 81 ? 20.841 -10.566 -0.253 1.00 36.88 81 ALA A O 1
ATOM 652 N N . VAL A 1 82 ? 22.853 -11.083 0.600 1.00 33.01 82 VAL A N 1
ATOM 653 C CA . VAL A 1 82 ? 23.544 -10.069 -0.202 1.00 31.20 82 VAL A CA 1
ATOM 654 C C . VAL A 1 82 ? 23.575 -10.580 -1.637 1.00 33.07 82 VAL A C 1
ATOM 655 O O . VAL A 1 82 ? 23.268 -9.837 -2.563 1.00 31.76 82 VAL A O 1
ATOM 659 N N . HIS A 1 83 ? 23.934 -11.848 -1.805 1.00 34.46 83 HIS A N 1
ATOM 660 C CA . HIS A 1 83 ? 23.931 -12.414 -3.157 1.00 38.59 83 HIS A CA 1
ATOM 661 C C . HIS A 1 83 ? 22.535 -12.365 -3.731 1.00 40.19 83 HIS A C 1
ATOM 662 O O . HIS A 1 83 ? 22.349 -12.036 -4.907 1.00 40.58 83 HIS A O 1
ATOM 669 N N . HIS A 1 84 ? 21.535 -12.647 -2.895 1.00 40.23 84 HIS A N 1
ATOM 670 C CA . HIS A 1 84 ? 20.163 -12.601 -3.381 1.00 39.99 84 HIS A CA 1
ATOM 671 C C . HIS A 1 84 ? 19.780 -11.183 -3.787 1.00 40.64 84 HIS A C 1
ATOM 672 O O . HIS A 1 84 ? 19.086 -10.977 -4.782 1.00 34.95 84 HIS A O 1
ATOM 679 N N . ALA A 1 85 ? 20.212 -10.185 -3.009 1.00 36.26 85 ALA A N 1
ATOM 680 C CA . ALA A 1 85 ? 19.881 -8.807 -3.366 1.00 34.39 85 ALA A CA 1
ATOM 681 C C . ALA A 1 85 ? 20.537 -8.479 -4.725 1.00 32.33 85 ALA A C 1
ATOM 682 O O . ALA A 1 85 ? 19.952 -7.828 -5.593 1.00 34.10 85 ALA A O 1
ATOM 684 N N . LEU A 1 86 ? 21.767 -8.917 -4.885 1.00 30.53 86 LEU A N 1
ATOM 685 C CA . LEU A 1 86 ? 22.465 -8.655 -6.151 1.00 37.13 86 LEU A CA 1
ATOM 686 C C . LEU A 1 86 ? 21.726 -9.362 -7.298 1.00 40.11 86 LEU A C 1
ATOM 687 O O . LEU A 1 86 ? 21.463 -8.751 -8.340 1.00 40.65 86 LEU A O 1
ATOM 692 N N . LEU A 1 87 ? 21.376 -10.636 -7.089 1.00 41.14 87 LEU A N 1
ATOM 693 C CA . LEU A 1 87 ? 20.672 -11.393 -8.124 1.00 43.21 87 LEU A CA 1
ATOM 694 C C . LEU A 1 87 ? 19.326 -10.783 -8.496 1.00 46.30 87 LEU A C 1
ATOM 695 O O . LEU A 1 87 ? 18.888 -10.927 -9.625 1.00 50.61 87 LEU A O 1
ATOM 700 N N . THR A 1 88 ? 18.676 -10.059 -7.586 1.00 44.71 88 THR A N 1
ATOM 701 C CA . THR A 1 88 ? 17.386 -9.475 -7.923 1.00 43.08 88 THR A CA 1
ATOM 702 C C . THR A 1 88 ? 17.416 -7.984 -8.179 1.00 44.94 88 THR A C 1
ATOM 703 O O . THR A 1 88 ? 16.368 -7.368 -8.334 1.00 43.65 88 THR A O 1
ATOM 707 N N . SER A 1 89 ? 18.603 -7.396 -8.235 1.00 47.01 89 SER A N 1
ATOM 708 C CA . SER A 1 89 ? 18.705 -5.948 -8.442 1.00 48.67 89 SER A CA 1
ATOM 709 C C . SER A 1 89 ? 18.443 -5.484 -9.864 1.00 50.91 89 SER A C 1
ATOM 710 O O . SER A 1 89 ? 17.956 -4.367 -10.084 1.00 51.17 89 SER A O 1
ATOM 713 N N . GLY A 1 90 ? 18.776 -6.333 -10.828 1.00 52.63 90 GLY A N 1
ATOM 714 C CA . GLY A 1 90 ? 18.599 -5.963 -12.219 1.00 56.27 90 GLY A CA 1
ATOM 715 C C . GLY A 1 90 ? 19.959 -5.825 -12.877 1.00 58.07 90 GLY A C 1
ATOM 716 O O . GLY A 1 90 ? 20.066 -5.700 -14.099 1.00 58.43 90 GLY A O 1
ATOM 717 N N . LEU A 1 91 ? 21.009 -5.813 -12.062 1.00 57.34 91 LEU A N 1
ATOM 718 C CA . LEU A 1 91 ? 22.364 -5.739 -12.596 1.00 57.88 91 LEU A CA 1
ATOM 719 C C . LEU A 1 91 ? 22.640 -7.091 -13.240 1.00 57.29 91 LEU A C 1
ATOM 720 O O . LEU A 1 91 ? 21.977 -8.075 -12.916 1.00 56.40 91 LEU A O 1
ATOM 725 N N . PRO A 1 92 ? 23.606 -7.148 -14.171 1.00 56.26 92 PRO A N 1
ATOM 726 C CA . PRO A 1 92 ? 23.965 -8.399 -14.842 1.00 54.90 92 PRO A CA 1
ATOM 727 C C . PRO A 1 92 ? 24.908 -9.196 -13.969 1.00 54.98 92 PRO A C 1
ATOM 728 O O . PRO A 1 92 ? 25.702 -8.632 -13.209 1.00 53.81 92 PRO A O 1
ATOM 732 N N . VAL A 1 93 ? 24.854 -10.510 -14.078 1.00 53.15 93 VAL A N 1
ATOM 733 C CA . VAL A 1 93 ? 25.726 -11.317 -13.247 1.00 53.07 93 VAL A CA 1
ATOM 734 C C . VAL A 1 93 ? 27.169 -11.050 -13.638 1.00 54.84 93 VAL A C 1
ATOM 735 O O . VAL A 1 93 ? 27.575 -11.300 -14.770 1.00 54.01 93 VAL A O 1
ATOM 739 N N . SER A 1 94 ? 27.946 -10.521 -12.706 1.00 54.10 94 SER A N 1
ATOM 740 C CA . SER A 1 94 ? 29.332 -10.222 -13.010 1.00 54.08 94 SER A CA 1
ATOM 741 C C . SER A 1 94 ? 30.159 -10.213 -11.765 1.00 53.21 94 SER A C 1
ATOM 742 O O . SER A 1 94 ? 29.671 -10.540 -10.675 1.00 49.36 94 SER A O 1
ATOM 745 N N . GLU A 1 95 ? 31.434 -9.875 -11.926 1.00 50.90 95 GLU A N 1
ATOM 746 C CA . GLU A 1 95 ? 32.298 -9.778 -10.767 1.00 50.58 95 GLU A CA 1
ATOM 747 C C . GLU A 1 95 ? 31.909 -8.407 -10.225 1.00 49.14 95 GLU A C 1
ATOM 748 O O . GLU A 1 95 ? 31.528 -7.513 -10.994 1.00 47.51 95 GLU A O 1
ATOM 754 N N . VAL A 1 96 ? 31.929 -8.247 -8.904 1.00 49.35 96 VAL A N 1
ATOM 755 C CA . VAL A 1 96 ? 31.608 -6.939 -8.328 1.00 44.47 96 VAL A CA 1
ATOM 756 C C . VAL A 1 96 ? 32.483 -6.659 -7.135 1.00 40.86 96 VAL A C 1
ATOM 757 O O . VAL A 1 96 ? 32.932 -7.571 -6.426 1.00 42.39 96 VAL A O 1
ATOM 761 N N . ASP A 1 97 ? 32.762 -5.376 -6.955 1.00 40.13 97 ASP A N 1
ATOM 762 C CA . ASP A 1 97 ? 33.504 -4.948 -5.781 1.00 40.69 97 ASP A CA 1
ATOM 763 C C . ASP A 1 97 ? 32.342 -4.420 -4.947 1.00 34.23 97 ASP A C 1
ATOM 764 O O . ASP A 1 97 ? 31.375 -3.926 -5.512 1.00 36.23 97 ASP A O 1
ATOM 769 N N . ILE A 1 98 ? 32.434 -4.520 -3.628 1.00 38.55 98 ILE A N 1
ATOM 770 C CA . ILE A 1 98 ? 31.345 -3.999 -2.786 1.00 37.05 98 ILE A CA 1
ATOM 771 C C . ILE A 1 98 ? 31.877 -3.259 -1.561 1.00 33.83 98 ILE A C 1
ATOM 772 O O . ILE A 1 98 ? 33.027 -3.396 -1.199 1.00 34.81 98 ILE A O 1
ATOM 777 N N . VAL A 1 99 ? 31.009 -2.449 -0.963 1.00 32.43 99 VAL A N 1
ATOM 778 C CA . VAL A 1 99 ? 31.293 -1.753 0.281 1.00 29.20 99 VAL A CA 1
ATOM 779 C C . VAL A 1 99 ? 30.051 -2.156 1.126 1.00 28.99 99 VAL A C 1
ATOM 780 O O . VAL A 1 99 ? 28.920 -1.900 0.727 1.00 30.30 99 VAL A O 1
ATOM 784 N N . CYS A 1 100 ? 30.290 -2.793 2.265 1.00 30.43 100 CYS A N 1
ATOM 785 C CA . CYS A 1 100 ? 29.206 -3.239 3.130 1.00 32.57 100 CYS A CA 1
ATOM 786 C C . CYS A 1 100 ? 29.230 -2.452 4.454 1.00 34.01 100 CYS A C 1
ATOM 787 O O . CYS A 1 100 ? 30.064 -1.564 4.625 1.00 28.77 100 CYS A O 1
ATOM 790 N N . THR A 1 101 ? 28.311 -2.754 5.375 1.00 31.91 101 THR A N 1
ATOM 791 C CA . THR A 1 101 ? 28.282 -2.002 6.643 1.00 30.78 101 THR A CA 1
ATOM 792 C C . THR A 1 101 ? 28.392 -2.856 7.886 1.00 31.44 101 THR A C 1
ATOM 793 O O . THR A 1 101 ? 28.108 -4.054 7.846 1.00 32.05 101 THR A O 1
ATOM 797 N N . LEU A 1 102 ? 28.853 -2.241 8.984 1.00 31.64 102 LEU A N 1
ATOM 798 C CA . LEU A 1 102 ? 28.852 -2.889 10.287 1.00 27.48 102 LEU A CA 1
ATOM 799 C C . LEU A 1 102 ? 28.190 -1.884 11.219 1.00 27.29 102 LEU A C 1
ATOM 800 O O . LEU A 1 102 ? 28.436 -0.675 11.104 1.00 27.03 102 LEU A O 1
ATOM 805 N N . PRO A 1 103 ? 27.284 -2.360 12.110 1.00 28.33 103 PRO A N 1
ATOM 806 C CA . PRO A 1 103 ? 26.585 -1.501 13.087 1.00 27.87 103 PRO A CA 1
ATOM 807 C C . PRO A 1 103 ? 27.674 -0.719 13.875 1.00 27.24 103 PRO A C 1
ATOM 808 O O . PRO A 1 103 ? 28.785 -1.219 14.050 1.00 28.07 103 PRO A O 1
ATOM 812 N N . LEU A 1 104 ? 27.347 0.492 14.328 1.00 27.96 104 LEU A N 1
ATOM 813 C CA . LEU A 1 104 ? 28.302 1.331 15.072 1.00 28.81 104 LEU A CA 1
ATOM 814 C C . LEU A 1 104 ? 29.071 0.593 16.173 1.00 26.71 104 LEU A C 1
ATOM 815 O O . LEU A 1 104 ? 30.304 0.707 16.254 1.00 28.47 104 LEU A O 1
ATOM 820 N N . THR A 1 105 ? 28.366 -0.171 16.999 1.00 26.82 105 THR A N 1
ATOM 821 C CA . THR A 1 105 ? 29.034 -0.875 18.103 1.00 29.04 105 THR A CA 1
ATOM 822 C C . THR A 1 105 ? 29.783 -2.144 17.713 1.00 31.98 105 THR A C 1
ATOM 823 O O . THR A 1 105 ? 30.436 -2.772 18.562 1.00 30.40 105 THR A O 1
ATOM 827 N N . GLU A 1 106 ? 29.730 -2.498 16.427 1.00 30.33 106 GLU A N 1
ATOM 828 C CA . GLU A 1 106 ? 30.519 -3.630 15.915 1.00 29.87 106 GLU A CA 1
ATOM 829 C C . GLU A 1 106 ? 31.726 -3.026 15.191 1.00 30.94 106 GLU A C 1
ATOM 830 O O . GLU A 1 106 ? 32.852 -3.541 15.283 1.00 33.15 106 GLU A O 1
ATOM 836 N N . TYR A 1 107 ? 31.500 -1.947 14.451 1.00 29.58 107 TYR A N 1
ATOM 837 C CA . TYR A 1 107 ? 32.604 -1.315 13.752 1.00 31.35 107 TYR A CA 1
ATOM 838 C C . TYR A 1 107 ? 33.581 -0.649 14.754 1.00 33.73 107 TYR A C 1
ATOM 839 O O . TYR A 1 107 ? 34.793 -0.606 14.529 1.00 31.37 107 TYR A O 1
ATOM 848 N N . TYR A 1 108 ? 33.042 -0.109 15.839 1.00 31.35 108 TYR A N 1
ATOM 849 C CA . TYR A 1 108 ? 33.855 0.593 16.843 1.00 30.69 108 TYR A CA 1
ATOM 850 C C . TYR A 1 108 ? 33.830 -0.089 18.174 1.00 30.73 108 TYR A C 1
ATOM 851 O O . TYR A 1 108 ? 32.774 -0.605 18.601 1.00 27.97 108 TYR A O 1
ATOM 860 N N . ASP A 1 109 ? 34.977 -0.081 18.859 1.00 31.63 109 ASP A N 1
ATOM 861 C CA . ASP A 1 109 ? 35.052 -0.665 20.206 1.00 33.25 109 ASP A CA 1
ATOM 862 C C . ASP A 1 109 ? 34.604 0.402 21.203 1.00 33.17 109 ASP A C 1
ATOM 863 O O . ASP A 1 109 ? 34.223 1.515 20.793 1.00 32.02 109 ASP A O 1
ATOM 868 N N . ARG A 1 110 ? 34.667 0.111 22.505 1.00 31.03 110 ARG A N 1
ATOM 869 C CA . ARG A 1 110 ? 34.209 1.100 23.479 1.00 31.21 110 ARG A CA 1
ATOM 870 C C . ARG A 1 110 ? 35.022 2.372 23.571 1.00 34.64 110 ARG A C 1
ATOM 871 O O . ARG A 1 110 ? 34.630 3.309 24.267 1.00 34.43 110 ARG A O 1
ATOM 879 N N . ASN A 1 111 ? 36.130 2.434 22.839 1.00 32.51 111 ASN A N 1
ATOM 880 C CA . ASN A 1 111 ? 36.954 3.634 22.823 1.00 35.72 111 ASN A CA 1
ATOM 881 C C . ASN A 1 111 ? 36.703 4.421 21.526 1.00 37.27 111 ASN A C 1
ATOM 882 O O . ASN A 1 111 ? 37.421 5.372 21.185 1.00 34.31 111 ASN A O 1
ATOM 887 N N . ASN A 1 112 ? 35.673 3.996 20.803 1.00 32.52 112 ASN A N 1
ATOM 888 C CA . ASN A 1 112 ? 35.318 4.611 19.547 1.00 33.48 112 ASN A CA 1
ATOM 889 C C . ASN A 1 112 ? 36.448 4.545 18.561 1.00 34.54 112 ASN A C 1
ATOM 890 O O . ASN A 1 112 ? 36.703 5.494 17.809 1.00 33.90 112 ASN A O 1
ATOM 895 N N . GLN A 1 113 ? 37.123 3.409 18.575 1.00 32.76 113 GLN A N 1
ATOM 896 C CA . GLN A 1 113 ? 38.201 3.171 17.627 1.00 37.65 113 GLN A CA 1
ATOM 897 C C . GLN A 1 113 ? 37.861 1.920 16.836 1.00 36.13 113 GLN A C 1
ATOM 898 O O . GLN A 1 113 ? 37.222 1.008 17.354 1.00 34.17 113 GLN A O 1
ATOM 904 N N . PRO A 1 114 ? 38.255 1.875 15.556 1.00 38.93 114 PRO A N 1
ATOM 905 C CA . PRO A 1 114 ? 37.966 0.713 14.694 1.00 40.03 114 PRO A CA 1
ATOM 906 C C . PRO A 1 114 ? 38.246 -0.659 15.307 1.00 41.43 114 PRO A C 1
ATOM 907 O O . PRO A 1 114 ? 39.298 -0.891 15.885 1.00 40.99 114 PRO A O 1
ATOM 911 N N . ASN A 1 115 ? 37.284 -1.570 15.214 1.00 39.74 115 ASN A N 1
ATOM 912 C CA . ASN A 1 115 ? 37.482 -2.903 15.748 1.00 40.17 115 ASN A CA 1
ATOM 913 C C . ASN A 1 115 ? 37.966 -3.687 14.529 1.00 42.52 115 ASN A C 1
ATOM 914 O O . ASN A 1 115 ? 37.173 -4.186 13.727 1.00 38.78 115 ASN A O 1
ATOM 919 N N . THR A 1 116 ? 39.288 -3.761 14.380 1.00 43.69 116 THR A N 1
ATOM 920 C CA . THR A 1 116 ? 39.889 -4.431 13.230 1.00 44.58 116 THR A CA 1
ATOM 921 C C . THR A 1 116 ? 39.484 -5.891 13.136 1.00 42.35 116 THR A C 1
ATOM 922 O O . THR A 1 116 ? 39.251 -6.388 12.046 1.00 42.55 116 THR A O 1
ATOM 926 N N . GLU A 1 117 ? 39.358 -6.550 14.278 1.00 41.69 117 GLU A N 1
ATOM 927 C CA . GLU A 1 117 ? 38.963 -7.940 14.305 1.00 43.87 117 GLU A CA 1
ATOM 928 C C . GLU A 1 117 ? 37.595 -8.113 13.644 1.00 44.40 117 GLU A C 1
ATOM 929 O O . GLU A 1 117 ? 37.410 -9.014 12.820 1.00 39.66 117 GLU A O 1
ATOM 935 N N . ASN A 1 118 ? 36.627 -7.261 13.991 1.00 41.62 118 ASN A N 1
ATOM 936 C CA . ASN A 1 118 ? 35.307 -7.378 13.358 1.00 40.67 118 ASN A CA 1
ATOM 937 C C . ASN A 1 118 ? 35.351 -6.975 11.886 1.00 39.71 118 ASN A C 1
ATOM 938 O O . ASN A 1 118 ? 34.703 -7.596 11.034 1.00 38.97 118 ASN A O 1
ATOM 943 N N . ILE A 1 119 ? 36.106 -5.928 11.577 1.00 35.65 119 ILE A N 1
ATOM 944 C CA . ILE A 1 119 ? 36.163 -5.459 10.222 1.00 36.20 119 ILE A CA 1
ATOM 945 C C . ILE A 1 119 ? 36.706 -6.548 9.298 1.00 38.55 119 ILE A C 1
ATOM 946 O O . ILE A 1 119 ? 36.164 -6.772 8.217 1.00 38.31 119 ILE A O 1
ATOM 951 N N . GLU A 1 120 ? 37.743 -7.243 9.734 1.00 40.89 120 GLU A N 1
ATOM 952 C CA . GLU A 1 120 ? 38.302 -8.310 8.910 1.00 45.77 120 GLU A CA 1
ATOM 953 C C . GLU A 1 120 ? 37.320 -9.468 8.796 1.00 45.52 120 GLU A C 1
ATOM 954 O O . GLU A 1 120 ? 37.112 -10.021 7.709 1.00 45.47 120 GLU A O 1
ATOM 960 N N . ARG A 1 121 ? 36.715 -9.811 9.924 1.00 44.10 121 ARG A N 1
ATOM 961 C CA . ARG A 1 121 ? 35.736 -10.901 10.002 1.00 44.99 121 ARG A CA 1
ATOM 962 C C . ARG A 1 121 ? 34.608 -10.714 8.976 1.00 43.26 121 ARG A C 1
ATOM 963 O O . ARG A 1 121 ? 34.173 -11.664 8.321 1.00 45.21 121 ARG A O 1
ATOM 971 N N . LYS A 1 122 ? 34.158 -9.474 8.837 1.00 40.79 122 LYS A N 1
ATOM 972 C CA . LYS A 1 122 ? 33.104 -9.107 7.911 1.00 40.01 122 LYS A CA 1
ATOM 973 C C . LYS A 1 122 ? 33.554 -9.321 6.465 1.00 41.94 122 LYS A C 1
ATOM 974 O O . LYS A 1 122 ? 32.804 -9.845 5.623 1.00 40.99 122 LYS A O 1
ATOM 980 N N . LYS A 1 123 ? 34.779 -8.911 6.164 1.00 43.50 123 LYS A N 1
ATOM 981 C CA . LYS A 1 123 ? 35.306 -9.068 4.808 1.00 44.38 123 LYS A CA 1
ATOM 982 C C . LYS A 1 123 ? 35.474 -10.537 4.461 1.00 44.63 123 LYS A C 1
ATOM 983 O O . LYS A 1 123 ? 35.206 -10.961 3.323 1.00 46.98 123 LYS A O 1
ATOM 989 N N . ALA A 1 124 ? 35.929 -11.306 5.439 1.00 44.88 124 ALA A N 1
ATOM 990 C CA . ALA A 1 124 ? 36.160 -12.735 5.257 1.00 48.69 124 ALA A CA 1
ATOM 991 C C . ALA A 1 124 ? 34.853 -13.466 5.034 1.00 49.97 124 ALA A C 1
ATOM 992 O O . ALA A 1 124 ? 34.805 -14.479 4.331 1.00 49.38 124 ALA A O 1
ATOM 994 N N . ASN A 1 125 ? 33.785 -12.965 5.646 1.00 46.60 125 ASN A N 1
ATOM 995 C CA . ASN A 1 125 ? 32.502 -13.618 5.486 1.00 44.42 125 ASN A CA 1
ATOM 996 C C . ASN A 1 125 ? 32.138 -13.741 4.013 1.00 42.66 125 ASN A C 1
ATOM 997 O O . ASN A 1 125 ? 31.651 -14.783 3.584 1.00 42.01 125 ASN A O 1
ATOM 1002 N N . PHE A 1 126 ? 32.388 -12.701 3.231 1.00 40.48 126 PHE A N 1
ATOM 1003 C CA . PHE A 1 126 ? 32.045 -12.754 1.811 1.00 43.03 126 PHE A CA 1
ATOM 1004 C C . PHE A 1 126 ? 32.928 -13.611 0.893 1.00 43.35 126 PHE A C 1
ATOM 1005 O O . PHE A 1 126 ? 32.738 -13.604 -0.331 1.00 43.53 126 PHE A O 1
ATOM 1013 N N . ARG A 1 127 ? 33.874 -14.338 1.468 1.00 46.44 127 ARG A N 1
ATOM 1014 C CA . ARG A 1 127 ? 34.732 -15.211 0.665 1.00 50.67 127 ARG A CA 1
ATOM 1015 C C . ARG A 1 127 ? 34.103 -16.602 0.685 1.00 51.52 127 ARG A C 1
ATOM 1016 O O . ARG A 1 127 ? 34.511 -17.493 -0.058 1.00 53.49 127 ARG A O 1
ATOM 1024 N N . LYS A 1 128 ? 33.120 -16.785 1.563 1.00 50.76 128 LYS A N 1
ATOM 1025 C CA . LYS A 1 128 ? 32.402 -18.050 1.643 1.00 50.76 128 LYS A CA 1
ATOM 1026 C C . LYS A 1 128 ? 31.838 -18.244 0.228 1.00 50.40 128 LYS A C 1
ATOM 1027 O O . LYS A 1 128 ? 31.252 -17.324 -0.335 1.00 51.63 128 LYS A O 1
ATOM 1033 N N . LYS A 1 129 ? 32.036 -19.420 -0.367 1.00 53.16 129 LYS A N 1
ATOM 1034 C CA . LYS A 1 129 ? 31.538 -19.673 -1.729 1.00 52.62 129 LYS A CA 1
ATOM 1035 C C . LYS A 1 129 ? 30.048 -20.028 -1.758 1.00 50.31 129 LYS A C 1
ATOM 1036 O O . LYS A 1 129 ? 29.552 -20.761 -0.897 1.00 50.94 129 LYS A O 1
ATOM 1042 N N . ILE A 1 130 ? 29.361 -19.539 -2.779 1.00 48.30 130 ILE A N 1
ATOM 1043 C CA . ILE A 1 130 ? 27.934 -19.745 -2.921 1.00 50.08 130 ILE A CA 1
ATOM 1044 C C . ILE A 1 130 ? 27.551 -20.279 -4.304 1.00 52.13 130 ILE A C 1
ATOM 1045 O O . ILE A 1 130 ? 28.216 -19.993 -5.314 1.00 50.78 130 ILE A O 1
ATOM 1050 N N . THR A 1 131 ? 26.461 -21.041 -4.346 1.00 52.67 131 THR A N 1
ATOM 1051 C CA . THR A 1 131 ? 25.978 -21.594 -5.600 1.00 53.11 131 THR A CA 1
ATOM 1052 C C . THR A 1 131 ? 24.494 -21.385 -5.658 1.00 53.11 131 THR A C 1
ATOM 1053 O O . THR A 1 131 ? 23.819 -21.368 -4.630 1.00 52.03 131 THR A O 1
ATOM 1057 N N . LEU A 1 132 ? 24.004 -21.215 -6.875 1.00 50.64 132 LEU A N 1
ATOM 1058 C CA . LEU A 1 132 ? 22.595 -21.024 -7.138 1.00 51.98 132 LEU A CA 1
ATOM 1059 C C . LEU A 1 132 ? 22.172 -22.167 -8.072 1.00 54.28 132 LEU A C 1
ATOM 1060 O O . LEU A 1 132 ? 22.889 -22.466 -9.034 1.00 53.64 132 LEU A O 1
ATOM 1065 N N . ASN A 1 133 ? 21.029 -22.798 -7.791 1.00 52.75 133 ASN A N 1
ATOM 1066 C CA . ASN A 1 133 ? 20.527 -23.873 -8.654 1.00 51.75 133 ASN A CA 1
ATOM 1067 C C . ASN A 1 133 ? 19.858 -23.255 -9.862 1.00 50.17 133 ASN A C 1
ATOM 1068 O O . ASN A 1 133 ? 18.956 -22.432 -9.718 1.00 51.73 133 ASN A O 1
ATOM 1073 N N . GLY A 1 134 ? 20.312 -23.647 -11.051 1.00 51.27 134 GLY A N 1
ATOM 1074 C CA . GLY A 1 134 ? 19.719 -23.167 -12.282 1.00 49.75 134 GLY A CA 1
ATOM 1075 C C . GLY A 1 134 ? 20.161 -21.797 -12.739 1.00 53.86 134 GLY A C 1
ATOM 1076 O O . GLY A 1 134 ? 19.527 -21.182 -13.610 1.00 52.36 134 GLY A O 1
ATOM 1077 N N . GLY A 1 135 ? 21.258 -21.320 -12.165 1.00 54.34 135 GLY A N 1
ATOM 1078 C CA . GLY A 1 135 ? 21.749 -20.008 -12.520 1.00 54.40 135 GLY A CA 1
ATOM 1079 C C . GLY A 1 135 ? 23.153 -19.690 -12.040 1.00 53.46 135 GLY A C 1
ATOM 1080 O O . GLY A 1 135 ? 23.775 -20.438 -11.257 1.00 51.05 135 GLY A O 1
ATOM 1081 N N . ASP A 1 136 ? 23.649 -18.569 -12.559 1.00 54.37 136 ASP A N 1
ATOM 1082 C CA . ASP A 1 136 ? 24.971 -18.034 -12.234 1.00 54.95 136 ASP A CA 1
ATOM 1083 C C . ASP A 1 136 ? 24.785 -17.045 -11.072 1.00 51.34 136 ASP A C 1
ATOM 1084 O O . ASP A 1 136 ? 23.787 -16.336 -11.034 1.00 49.44 136 ASP A O 1
ATOM 1089 N N . THR A 1 137 ? 25.744 -17.004 -10.158 1.00 49.95 137 THR A N 1
ATOM 1090 C CA . THR A 1 137 ? 25.722 -16.064 -9.034 1.00 51.73 137 THR A CA 1
ATOM 1091 C C . THR A 1 137 ? 26.835 -15.023 -9.262 1.00 51.77 137 THR A C 1
ATOM 1092 O O . THR A 1 137 ? 27.856 -15.326 -9.912 1.00 49.92 137 THR A O 1
ATOM 1096 N N . PHE A 1 138 ? 26.647 -13.811 -8.735 1.00 50.34 138 PHE A N 1
ATOM 1097 C CA . PHE A 1 138 ? 27.667 -12.763 -8.850 1.00 47.15 138 PHE A CA 1
ATOM 1098 C C . PHE A 1 138 ? 28.889 -13.256 -8.108 1.00 46.96 138 PHE A C 1
ATOM 1099 O O . PHE A 1 138 ? 28.774 -14.150 -7.258 1.00 47.56 138 PHE A O 1
ATOM 1107 N N . THR A 1 139 ? 30.061 -12.699 -8.428 1.00 47.11 139 THR A N 1
ATOM 1108 C CA . THR A 1 139 ? 31.297 -13.065 -7.728 1.00 48.52 139 THR A CA 1
ATOM 1109 C C . THR A 1 139 ? 31.802 -11.809 -6.976 1.00 47.64 139 THR A C 1
ATOM 1110 O O . THR A 1 139 ? 32.041 -10.751 -7.582 1.00 44.53 139 THR A O 1
ATOM 1114 N N . ILE A 1 140 ? 31.952 -11.939 -5.662 1.00 44.98 140 ILE A N 1
ATOM 1115 C CA . ILE A 1 140 ? 32.404 -10.827 -4.827 1.00 43.59 140 ILE A CA 1
ATOM 1116 C C . ILE A 1 140 ? 33.929 -10.763 -4.763 1.00 42.98 140 ILE A C 1
ATOM 1117 O O . ILE A 1 140 ? 34.590 -11.670 -4.241 1.00 43.62 140 ILE A O 1
ATOM 1122 N N . LYS A 1 141 ? 34.473 -9.672 -5.285 1.00 46.58 141 LYS A N 1
ATOM 1123 C CA . LYS A 1 141 ? 35.927 -9.456 -5.294 1.00 47.44 141 LYS A CA 1
ATOM 1124 C C . LYS A 1 141 ? 36.361 -8.634 -4.066 1.00 46.84 141 LYS A C 1
ATOM 1125 O O . LYS A 1 141 ? 36.444 -9.148 -2.932 1.00 46.50 141 LYS A O 1
ATOM 1131 N N . ASP A 1 142 ? 36.647 -7.358 -4.295 1.00 43.99 142 ASP A N 1
ATOM 1132 C CA . ASP A 1 142 ? 37.060 -6.523 -3.184 1.00 44.10 142 ASP A CA 1
ATOM 1133 C C . ASP A 1 142 ? 35.908 -6.110 -2.278 1.00 39.60 142 ASP A C 1
ATOM 1134 O O . ASP A 1 142 ? 34.851 -5.660 -2.743 1.00 40.71 142 ASP A O 1
ATOM 1139 N N . VAL A 1 143 ? 36.168 -6.221 -0.984 1.00 40.20 143 VAL A N 1
ATOM 1140 C CA . VAL A 1 143 ? 35.198 -5.869 0.039 1.00 39.75 143 VAL A CA 1
ATOM 1141 C C . VAL A 1 143 ? 35.742 -4.784 0.957 1.00 36.42 143 VAL A C 1
ATOM 1142 O O . VAL A 1 143 ? 36.736 -4.999 1.621 1.00 39.78 143 VAL A O 1
ATOM 1146 N N . LYS A 1 144 ? 35.087 -3.622 0.957 1.00 37.65 144 LYS A N 1
ATOM 1147 C CA . LYS A 1 144 ? 35.434 -2.529 1.864 1.00 36.82 144 LYS A CA 1
ATOM 1148 C C . LYS A 1 144 ? 34.284 -2.454 2.903 1.00 36.84 144 LYS A C 1
ATOM 1149 O O . LYS A 1 144 ? 33.131 -2.765 2.581 1.00 33.90 144 LYS A O 1
ATOM 1155 N N . VAL A 1 145 ? 34.596 -2.052 4.131 1.00 33.32 145 VAL A N 1
ATOM 1156 C CA . VAL A 1 145 ? 33.554 -1.951 5.170 1.00 37.02 145 VAL A CA 1
ATOM 1157 C C . VAL A 1 145 ? 33.451 -0.525 5.708 1.00 38.17 145 VAL A C 1
ATOM 1158 O O . VAL A 1 145 ? 34.488 0.079 6.029 1.00 36.98 145 VAL A O 1
ATOM 1162 N N . MET A 1 146 ? 32.239 0.024 5.787 1.00 34.05 146 MET A N 1
ATOM 1163 C CA . MET A 1 146 ? 32.078 1.347 6.383 1.00 31.42 146 MET A CA 1
ATOM 1164 C C . MET A 1 146 ? 31.202 1.170 7.618 1.00 33.32 146 MET A C 1
ATOM 1165 O O . MET A 1 146 ? 30.428 0.209 7.704 1.00 29.91 146 MET A O 1
ATOM 1170 N N . PRO A 1 147 ? 31.327 2.077 8.603 1.00 31.45 147 PRO A N 1
ATOM 1171 C CA . PRO A 1 147 ? 30.462 1.916 9.782 1.00 28.07 147 PRO A CA 1
ATOM 1172 C C . PRO A 1 147 ? 29.113 2.498 9.387 1.00 27.35 147 PRO A C 1
ATOM 1173 O O . PRO A 1 147 ? 29.030 3.286 8.472 1.00 26.79 147 PRO A O 1
ATOM 1177 N N . GLU A 1 148 ? 28.042 2.088 10.074 1.00 28.58 148 GLU A N 1
ATOM 1178 C CA . GLU A 1 148 ? 26.747 2.679 9.821 1.00 28.82 148 GLU A CA 1
ATOM 1179 C C . GLU A 1 148 ? 26.809 4.090 10.410 1.00 29.96 148 GLU A C 1
ATOM 1180 O O . GLU A 1 148 ? 27.814 4.458 11.038 1.00 28.87 148 GLU A O 1
ATOM 1186 N N . SER A 1 149 ? 25.732 4.846 10.191 1.00 28.06 149 SER A N 1
ATOM 1187 C CA . SER A 1 149 ? 25.546 6.192 10.731 1.00 29.65 149 SER A CA 1
ATOM 1188 C C . SER A 1 149 ? 26.396 7.315 10.131 1.00 26.84 149 SER A C 1
ATOM 1189 O O . SER A 1 149 ? 25.877 8.198 9.468 1.00 27.41 149 SER A O 1
ATOM 1192 N N . ILE A 1 150 ? 27.706 7.268 10.348 1.00 28.15 150 ILE A N 1
ATOM 1193 C CA . ILE A 1 150 ? 28.569 8.343 9.876 1.00 28.48 150 ILE A CA 1
ATOM 1194 C C . ILE A 1 150 ? 28.444 8.647 8.369 1.00 29.15 150 ILE A C 1
ATOM 1195 O O . ILE A 1 150 ? 28.282 9.787 7.992 1.00 29.46 150 ILE A O 1
ATOM 1200 N N . PRO A 1 151 ? 28.483 7.627 7.491 1.00 28.52 151 PRO A N 1
ATOM 1201 C CA . PRO A 1 151 ? 28.350 7.945 6.058 1.00 29.07 151 PRO A CA 1
ATOM 1202 C C . PRO A 1 151 ? 27.084 8.751 5.734 1.00 32.25 151 PRO A C 1
ATOM 1203 O O . PRO A 1 151 ? 27.081 9.615 4.839 1.00 32.32 151 PRO A O 1
ATOM 1207 N N . ALA A 1 152 ? 25.986 8.473 6.444 1.00 28.18 152 ALA A N 1
ATOM 1208 C CA . ALA A 1 152 ? 24.777 9.239 6.199 1.00 30.13 152 ALA A CA 1
ATOM 1209 C C . ALA A 1 152 ? 24.923 10.720 6.522 1.00 29.70 152 ALA A C 1
ATOM 1210 O O . ALA A 1 152 ? 24.316 11.576 5.862 1.00 31.48 152 ALA A O 1
ATOM 1212 N N . GLY A 1 153 ? 25.679 11.018 7.563 1.00 29.70 153 GLY A N 1
ATOM 1213 C CA . GLY A 1 153 ? 25.822 12.406 7.980 1.00 31.06 153 GLY A CA 1
ATOM 1214 C C . GLY A 1 153 ? 27.035 13.113 7.405 1.00 35.26 153 GLY A C 1
ATOM 1215 O O . GLY A 1 153 ? 27.245 14.286 7.685 1.00 34.10 153 GLY A O 1
ATOM 1216 N N . TYR A 1 154 ? 27.823 12.410 6.604 1.00 35.00 154 TYR A N 1
ATOM 1217 C CA . TYR A 1 154 ? 29.036 12.990 6.045 1.00 37.27 154 TYR A CA 1
ATOM 1218 C C . TYR A 1 154 ? 28.872 14.264 5.215 1.00 40.43 154 TYR A C 1
ATOM 1219 O O . TYR A 1 154 ? 29.662 15.206 5.386 1.00 41.69 154 TYR A O 1
ATOM 1228 N N . GLU A 1 155 ? 27.865 14.325 4.343 1.00 38.86 155 GLU A N 1
ATOM 1229 C CA . GLU A 1 155 ? 27.663 15.525 3.541 1.00 45.01 155 GLU A CA 1
ATOM 1230 C C . GLU A 1 155 ? 27.490 16.726 4.464 1.00 44.02 155 GLU A C 1
ATOM 1231 O O . GLU A 1 155 ? 28.101 17.767 4.238 1.00 43.78 155 GLU A O 1
ATOM 1237 N N . VAL A 1 156 ? 26.663 16.583 5.497 1.00 37.77 156 VAL A N 1
ATOM 1238 C CA . VAL A 1 156 ? 26.458 17.668 6.453 1.00 36.84 156 VAL A CA 1
ATOM 1239 C C . VAL A 1 156 ? 27.703 17.921 7.281 1.00 37.04 156 VAL A C 1
ATOM 1240 O O . VAL A 1 156 ? 28.056 19.080 7.516 1.00 39.12 156 VAL A O 1
ATOM 1244 N N . LEU A 1 157 ? 28.354 16.856 7.751 1.00 32.71 157 LEU A N 1
ATOM 1245 C CA . LEU A 1 157 ? 29.558 17.005 8.568 1.00 36.43 157 LEU A CA 1
ATOM 1246 C C . LEU A 1 157 ? 30.657 17.817 7.879 1.00 40.71 157 LEU A C 1
ATOM 1247 O O . LEU A 1 157 ? 31.363 18.584 8.543 1.00 42.56 157 LEU A O 1
ATOM 1252 N N . GLN A 1 158 ? 30.779 17.682 6.561 1.00 41.85 158 GLN A N 1
ATOM 1253 C CA . GLN A 1 158 ? 31.802 18.443 5.826 1.00 47.10 158 GLN A CA 1
ATOM 1254 C C . GLN A 1 158 ? 31.561 19.940 5.966 1.00 48.92 158 GLN A C 1
ATOM 1255 O O . GLN A 1 158 ? 32.500 20.728 5.944 1.00 52.49 158 GLN A O 1
ATOM 1261 N N . GLU A 1 159 ? 30.301 20.329 6.098 1.00 48.36 159 GLU A N 1
ATOM 1262 C CA . GLU A 1 159 ? 29.953 21.744 6.200 1.00 51.89 159 GLU A CA 1
ATOM 1263 C C . GLU A 1 159 ? 30.046 22.339 7.594 1.00 51.31 159 GLU A C 1
ATOM 1264 O O . GLU A 1 159 ? 30.075 23.551 7.738 1.00 52.10 159 GLU A O 1
ATOM 1270 N N . LEU A 1 160 ? 30.079 21.497 8.616 1.00 49.00 160 LEU A N 1
ATOM 1271 C CA . LEU A 1 160 ? 30.126 21.958 9.984 1.00 47.51 160 LEU A CA 1
ATOM 1272 C C . LEU A 1 160 ? 31.504 22.384 10.465 1.00 48.34 160 LEU A C 1
ATOM 1273 O O . LEU A 1 160 ? 32.506 21.794 10.076 1.00 43.08 160 LEU A O 1
ATOM 1278 N N . ASP A 1 161 ? 31.561 23.410 11.318 1.00 49.52 161 ASP A N 1
ATOM 1279 C CA . ASP A 1 161 ? 32.852 23.810 11.868 1.00 51.83 161 ASP A CA 1
ATOM 1280 C C . ASP A 1 161 ? 33.215 22.681 12.829 1.00 50.30 161 ASP A C 1
ATOM 1281 O O . ASP A 1 161 ? 32.315 22.005 13.338 1.00 47.98 161 ASP A O 1
ATOM 1286 N N . GLU A 1 162 ? 34.515 22.495 13.075 1.00 47.71 162 GLU A N 1
ATOM 1287 C CA . GLU A 1 162 ? 35.037 21.429 13.938 1.00 48.99 162 GLU A CA 1
ATOM 1288 C C . GLU A 1 162 ? 34.516 21.351 15.365 1.00 49.23 162 GLU A C 1
ATOM 1289 O O . GLU A 1 162 ? 34.577 20.285 15.980 1.00 45.77 162 GLU A O 1
ATOM 1295 N N . LEU A 1 163 ? 34.066 22.477 15.907 1.00 49.72 163 LEU A N 1
ATOM 1296 C CA . LEU A 1 163 ? 33.551 22.500 17.274 1.00 51.49 163 LEU A CA 1
ATOM 1297 C C . LEU A 1 163 ? 32.053 22.189 17.314 1.00 48.52 163 LEU A C 1
ATOM 1298 O O . LEU A 1 163 ? 31.499 21.937 18.381 1.00 48.00 163 LEU A O 1
ATOM 1303 N N . ASP A 1 164 ? 31.409 22.226 16.152 1.00 46.86 164 ASP A N 1
ATOM 1304 C CA . ASP A 1 164 ? 29.996 21.892 16.058 1.00 46.84 164 ASP A CA 1
ATOM 1305 C C . ASP A 1 164 ? 29.909 20.351 15.991 1.00 45.83 164 ASP A C 1
ATOM 1306 O O . ASP A 1 164 ? 30.933 19.670 15.865 1.00 44.84 164 ASP A O 1
ATOM 1311 N N . SER A 1 165 ? 28.702 19.794 16.088 1.00 43.77 165 SER A N 1
ATOM 1312 C CA . SER A 1 165 ? 28.574 18.337 16.032 1.00 38.80 165 SER A CA 1
ATOM 1313 C C . SER A 1 165 ? 27.155 17.946 15.680 1.00 40.48 165 SER A C 1
ATOM 1314 O O . SER A 1 165 ? 26.175 18.600 16.079 1.00 38.82 165 SER A O 1
ATOM 1317 N N . LEU A 1 166 ? 27.074 16.888 14.884 1.00 37.42 166 LEU A N 1
ATOM 1318 C CA . LEU A 1 166 ? 25.824 16.367 14.392 1.00 37.02 166 LEU A CA 1
ATOM 1319 C C . LEU A 1 166 ? 25.442 15.148 15.185 1.00 34.82 166 LEU A C 1
ATOM 1320 O O . LEU A 1 166 ? 26.260 14.246 15.358 1.00 32.06 166 LEU A O 1
ATOM 1325 N N . LEU A 1 167 ? 24.184 15.104 15.617 1.00 33.16 167 LEU A N 1
ATOM 1326 C CA . LEU A 1 167 ? 23.656 13.967 16.350 1.00 30.88 167 LEU A CA 1
ATOM 1327 C C . LEU A 1 167 ? 22.888 13.179 15.273 1.00 32.38 167 LEU A C 1
ATOM 1328 O O . LEU A 1 167 ? 21.951 13.693 14.634 1.00 31.48 167 LEU A O 1
ATOM 1333 N N . ILE A 1 168 ? 23.319 11.941 15.039 1.00 30.08 168 ILE A N 1
ATOM 1334 C CA . ILE A 1 168 ? 22.723 11.109 14.024 1.00 28.57 168 ILE A CA 1
ATOM 1335 C C . ILE A 1 168 ? 21.925 10.036 14.747 1.00 29.75 168 ILE A C 1
ATOM 1336 O O . ILE A 1 168 ? 22.501 9.205 15.481 1.00 28.64 168 ILE A O 1
ATOM 1341 N N . ILE A 1 169 ? 20.611 10.060 14.512 1.00 29.23 169 ILE A N 1
ATOM 1342 C CA . ILE A 1 169 ? 19.657 9.132 15.135 1.00 27.46 169 ILE A CA 1
ATOM 1343 C C . ILE A 1 169 ? 19.141 8.176 14.063 1.00 23.61 169 ILE A C 1
ATOM 1344 O O . ILE A 1 169 ? 18.490 8.600 13.115 1.00 27.63 169 ILE A O 1
ATOM 1349 N N . ASP A 1 170 ? 19.463 6.898 14.211 1.00 25.83 170 ASP A N 1
ATOM 1350 C CA . ASP A 1 170 ? 19.092 5.851 13.254 1.00 26.32 170 ASP A CA 1
ATOM 1351 C C . ASP A 1 170 ? 18.099 4.838 13.837 1.00 28.58 170 ASP A C 1
ATOM 1352 O O . ASP A 1 170 ? 18.475 4.051 14.705 1.00 26.11 170 ASP A O 1
ATOM 1357 N N . LEU A 1 171 ? 16.851 4.837 13.374 1.00 28.05 171 LEU A N 1
ATOM 1358 C CA . LEU A 1 171 ? 15.892 3.834 13.895 1.00 28.29 171 LEU A CA 1
ATOM 1359 C C . LEU A 1 171 ? 15.744 2.783 12.805 1.00 26.85 171 LEU A C 1
ATOM 1360 O O . LEU A 1 171 ? 15.230 3.072 11.714 1.00 28.74 171 LEU A O 1
ATOM 1365 N N . GLY A 1 172 ? 16.268 1.587 13.071 1.00 29.48 172 GLY A N 1
ATOM 1366 C CA . GLY A 1 172 ? 16.189 0.509 12.106 1.00 29.53 172 GLY A CA 1
ATOM 1367 C C . GLY A 1 172 ? 15.072 -0.487 12.447 1.00 30.85 172 GLY A C 1
ATOM 1368 O O . GLY A 1 172 ? 14.237 -0.221 13.304 1.00 27.97 172 GLY A O 1
ATOM 1369 N N . GLY A 1 173 ? 15.081 -1.626 11.774 1.00 31.89 173 GLY A N 1
ATOM 1370 C CA . GLY A 1 173 ? 14.072 -2.637 12.007 1.00 33.09 173 GLY A CA 1
ATOM 1371 C C . GLY A 1 173 ? 14.107 -3.235 13.398 1.00 36.90 173 GLY A C 1
ATOM 1372 O O . GLY A 1 173 ? 13.063 -3.545 13.950 1.00 35.42 173 GLY A O 1
ATOM 1373 N N . THR A 1 174 ? 15.291 -3.396 13.977 1.00 33.29 174 THR A N 1
ATOM 1374 C CA . THR A 1 174 ? 15.370 -4.013 15.285 1.00 37.39 174 THR A CA 1
ATOM 1375 C C . THR A 1 174 ? 16.222 -3.268 16.284 1.00 35.46 174 THR A C 1
ATOM 1376 O O . THR A 1 174 ? 16.324 -3.697 17.434 1.00 34.16 174 THR A O 1
ATOM 1380 N N . THR A 1 175 ? 16.824 -2.154 15.862 1.00 32.44 175 THR A N 1
ATOM 1381 C CA . THR A 1 175 ? 17.698 -1.396 16.765 1.00 31.65 175 THR A CA 1
ATOM 1382 C C . THR A 1 175 ? 17.513 0.103 16.555 1.00 33.13 175 THR A C 1
ATOM 1383 O O . THR A 1 175 ? 16.938 0.553 15.539 1.00 31.32 175 THR A O 1
ATOM 1387 N N . LEU A 1 176 ? 18.006 0.858 17.536 1.00 31.51 176 LEU A N 1
ATOM 1388 C CA . LEU A 1 176 ? 17.980 2.304 17.523 1.00 30.40 176 LEU A CA 1
ATOM 1389 C C . LEU A 1 176 ? 19.402 2.675 17.951 1.00 29.32 176 LEU A C 1
ATOM 1390 O O . LEU A 1 176 ? 19.785 2.453 19.090 1.00 29.90 176 LEU A O 1
ATOM 1395 N N . ASP A 1 177 ? 20.172 3.259 17.033 1.00 29.33 177 ASP A N 1
ATOM 1396 C CA . ASP A 1 177 ? 21.558 3.602 17.301 1.00 28.67 177 ASP A CA 1
ATOM 1397 C C . ASP A 1 177 ? 21.743 5.099 17.166 1.00 28.40 177 ASP A C 1
ATOM 1398 O O . ASP A 1 177 ? 21.263 5.708 16.208 1.00 24.77 177 ASP A O 1
ATOM 1403 N N . ILE A 1 178 ? 22.446 5.705 18.114 1.00 26.65 178 ILE A N 1
ATOM 1404 C CA . ILE A 1 178 ? 22.667 7.142 18.041 1.00 32.47 178 ILE A CA 1
ATOM 1405 C C . ILE A 1 178 ? 24.165 7.475 18.138 1.00 32.17 178 ILE A C 1
ATOM 1406 O O . ILE A 1 178 ? 24.885 6.873 18.914 1.00 32.89 178 ILE A O 1
ATOM 1411 N N . SER A 1 179 ? 24.620 8.424 17.340 1.00 33.82 179 SER A N 1
ATOM 1412 C CA . SER A 1 179 ? 26.009 8.826 17.421 1.00 33.84 179 SER A CA 1
ATOM 1413 C C . SER A 1 179 ? 26.094 10.360 17.351 1.00 34.55 179 SER A C 1
ATOM 1414 O O . SER A 1 179 ? 25.164 11.039 16.872 1.00 33.56 179 SER A O 1
ATOM 1417 N N . GLN A 1 180 ? 27.197 10.895 17.862 1.00 33.36 180 GLN A N 1
ATOM 1418 C CA . GLN A 1 180 ? 27.448 12.333 17.843 1.00 32.35 180 GLN A CA 1
ATOM 1419 C C . GLN A 1 180 ? 28.855 12.502 17.273 1.00 29.99 180 GLN A C 1
ATOM 1420 O O . GLN A 1 180 ? 29.834 12.013 17.841 1.00 28.75 180 GLN A O 1
ATOM 1426 N N . VAL A 1 181 ? 28.947 13.201 16.157 1.00 31.18 181 VAL A N 1
ATOM 1427 C CA . VAL A 1 181 ? 30.237 13.345 15.472 1.00 33.96 181 VAL A CA 1
ATOM 1428 C C . VAL A 1 181 ? 30.597 14.834 15.256 1.00 34.49 181 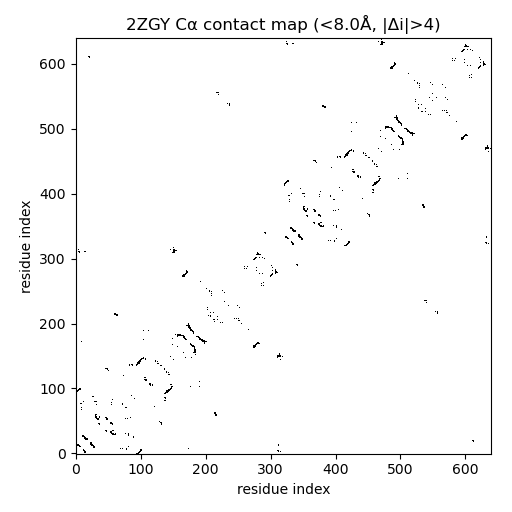VAL A C 1
ATOM 1429 O O . VAL A 1 181 ? 29.749 15.610 14.846 1.00 33.95 181 VAL A O 1
ATOM 1433 N N . MET A 1 182 ? 31.861 15.196 15.508 1.00 38.84 182 MET A N 1
ATOM 1434 C CA . MET A 1 182 ? 32.330 16.576 15.373 1.00 37.56 182 MET A CA 1
ATOM 1435 C C . MET A 1 182 ? 32.432 16.973 13.893 1.00 39.94 182 MET A C 1
ATOM 1436 O O . MET A 1 182 ? 32.680 16.122 13.015 1.00 37.34 182 MET A O 1
ATOM 1441 N N . GLY A 1 183 ? 32.233 18.263 13.633 1.00 37.64 183 GLY A N 1
ATOM 1442 C CA . GLY A 1 183 ? 32.276 18.797 12.281 1.00 38.97 183 GLY A CA 1
ATOM 1443 C C . GLY A 1 183 ? 33.518 18.366 11.521 1.00 40.57 183 GLY A C 1
ATOM 1444 O O . GLY A 1 183 ? 34.590 18.186 12.104 1.00 38.96 183 GLY A O 1
ATOM 1445 N N . LYS A 1 184 ? 33.348 18.203 10.212 1.00 42.13 184 LYS A N 1
ATOM 1446 C CA . LYS A 1 184 ? 34.423 17.787 9.320 1.00 44.58 184 LYS A CA 1
ATOM 1447 C C . LYS A 1 184 ? 35.049 16.469 9.780 1.00 43.64 184 LYS A C 1
ATOM 1448 O O . LYS A 1 184 ? 36.208 16.173 9.493 1.00 42.89 184 LYS A O 1
ATOM 1454 N N . LEU A 1 185 ? 34.221 15.646 10.432 1.00 42.00 185 LEU A N 1
ATOM 1455 C CA . LEU A 1 185 ? 34.626 14.361 10.984 1.00 41.20 185 LEU A CA 1
ATOM 1456 C C . LEU A 1 185 ? 35.871 14.482 11.798 1.00 43.79 185 LEU A C 1
ATOM 1457 O O . LEU A 1 185 ? 36.785 13.652 11.680 1.00 43.15 185 LEU A O 1
ATOM 1462 N N . SER A 1 186 ? 35.917 15.466 12.675 1.00 43.99 186 SER A N 1
ATOM 1463 C CA . SER A 1 186 ? 37.132 15.601 13.468 1.00 45.62 186 SER A CA 1
ATOM 1464 C C . SER A 1 186 ? 37.159 14.758 14.736 1.00 46.65 186 SER A C 1
ATOM 1465 O O . SER A 1 186 ? 38.030 14.935 15.574 1.00 51.36 186 SER A O 1
ATOM 1468 N N . GLY A 1 187 ? 36.222 13.828 14.881 1.00 43.26 187 GLY A N 1
ATOM 1469 C CA . GLY A 1 187 ? 36.208 12.996 16.074 1.00 36.95 187 GLY A CA 1
ATOM 1470 C C . GLY A 1 187 ? 34.794 12.501 16.395 1.00 37.46 187 GLY A C 1
ATOM 1471 O O . GL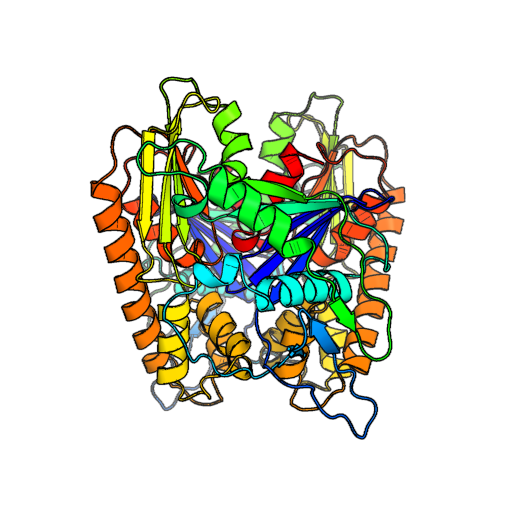Y A 1 187 ? 33.813 13.131 16.030 1.00 35.69 187 GLY A O 1
ATOM 1472 N N . ILE A 1 188 ? 34.704 11.345 17.032 1.00 36.03 188 ILE A N 1
ATOM 1473 C CA . ILE A 1 188 ? 33.417 10.786 17.415 1.00 38.00 188 ILE A CA 1
ATOM 1474 C C . ILE A 1 188 ? 33.278 11.149 18.892 1.00 39.22 188 ILE A C 1
ATOM 1475 O O . ILE A 1 188 ? 34.116 10.797 19.715 1.00 39.48 188 ILE A O 1
ATOM 1480 N N . SER A 1 189 ? 32.241 11.903 19.218 1.00 39.49 189 SER A N 1
ATOM 1481 C CA . SER A 1 189 ? 32.053 12.302 20.595 1.00 38.07 189 SER A CA 1
ATOM 1482 C C . SER A 1 189 ? 31.371 11.235 21.434 1.00 36.41 189 SER A C 1
ATOM 1483 O O . SER A 1 189 ? 31.712 11.032 22.595 1.00 34.66 189 SER A O 1
ATOM 1486 N N . LYS A 1 190 ? 30.405 10.535 20.862 1.00 34.09 190 LYS A N 1
ATOM 1487 C CA . LYS A 1 190 ? 29.713 9.492 21.611 1.00 32.79 190 LYS A CA 1
ATOM 1488 C C . LYS A 1 190 ? 28.905 8.584 20.664 1.00 30.55 190 LYS A C 1
ATOM 1489 O O . LYS A 1 190 ? 28.392 9.041 19.655 1.00 29.57 190 LYS A O 1
ATOM 1495 N N . ILE A 1 191 ? 28.807 7.318 21.031 1.00 29.98 191 ILE A N 1
ATOM 1496 C CA . ILE A 1 191 ? 27.995 6.330 20.301 1.00 32.68 191 ILE A CA 1
ATOM 1497 C C . ILE A 1 191 ? 27.144 5.629 21.360 1.00 34.03 191 ILE A C 1
ATOM 1498 O O . ILE A 1 191 ? 27.654 5.265 22.411 1.00 30.06 191 ILE A O 1
ATOM 1503 N N . TYR A 1 192 ? 25.849 5.465 21.106 1.00 30.54 192 TYR A N 1
ATOM 1504 C CA . TYR A 1 192 ? 24.969 4.769 22.047 1.00 30.44 192 TYR A CA 1
ATOM 1505 C C . TYR A 1 192 ? 24.118 3.847 21.168 1.00 30.18 192 TYR A C 1
ATOM 1506 O O . TYR A 1 192 ? 23.215 4.318 20.465 1.00 33.84 192 TYR A O 1
ATOM 1515 N N . GLY A 1 193 ? 24.446 2.557 21.169 1.00 31.54 193 GLY A N 1
ATOM 1516 C CA . GLY A 1 193 ? 23.690 1.581 20.410 1.00 30.46 193 GLY A CA 1
ATOM 1517 C C . GLY A 1 193 ? 22.651 0.979 21.347 1.00 34.92 193 GLY A C 1
ATOM 1518 O O . GLY A 1 193 ? 22.924 0.830 22.544 1.00 34.01 193 GLY A O 1
ATOM 1519 N N . ASP A 1 194 ? 21.478 0.628 20.819 1.00 32.72 194 ASP A N 1
ATOM 1520 C CA . ASP A 1 194 ? 20.397 0.035 21.628 1.00 36.67 194 ASP A CA 1
ATOM 1521 C C . ASP A 1 194 ? 19.689 -1.016 20.791 1.00 34.29 194 ASP A C 1
ATOM 1522 O O . ASP A 1 194 ? 18.962 -0.702 19.862 1.00 32.80 194 ASP A O 1
ATOM 1527 N N . SER A 1 195 ? 19.882 -2.280 21.134 1.00 36.87 195 SER A N 1
ATOM 1528 C CA . SER A 1 195 ? 19.282 -3.356 20.345 1.00 40.75 195 SER A CA 1
ATOM 1529 C C . SER A 1 195 ? 17.960 -3.878 20.897 1.00 40.26 195 SER A C 1
ATOM 1530 O O . SER A 1 195 ? 17.515 -4.925 20.466 1.00 40.20 195 SER A O 1
ATOM 1533 N N . SER A 1 196 ? 17.338 -3.153 21.826 1.00 41.32 196 SER A N 1
ATOM 1534 C CA . SER A 1 196 ? 16.083 -3.617 22.429 1.00 43.89 196 SER A CA 1
ATOM 1535 C C . SER A 1 196 ? 14.813 -3.240 21.684 1.00 44.02 196 SER A C 1
ATOM 1536 O O . SER A 1 196 ? 13.776 -3.856 21.891 1.00 42.84 196 SER A O 1
ATOM 1539 N N . LEU A 1 197 ? 14.887 -2.241 20.817 1.00 40.73 197 LEU A N 1
ATOM 1540 C CA . LEU A 1 197 ? 13.693 -1.821 20.093 1.00 39.64 197 LEU A CA 1
ATOM 1541 C C . LEU A 1 197 ? 14.006 -1.350 18.693 1.00 38.38 197 LEU A C 1
ATOM 1542 O O . LEU A 1 197 ? 15.072 -0.804 18.438 1.00 36.66 197 LEU A O 1
ATOM 1547 N N . GLY A 1 198 ? 13.042 -1.534 17.801 1.00 35.18 198 GLY A N 1
ATOM 1548 C CA . GLY A 1 198 ? 13.183 -1.093 16.436 1.00 34.01 198 GLY A CA 1
ATOM 1549 C C . GLY A 1 198 ? 11.786 -0.908 15.893 1.00 37.17 198 GLY A C 1
ATOM 1550 O O . GLY A 1 198 ? 10.801 -0.970 16.627 1.00 38.28 198 GLY A O 1
ATOM 1551 N N . VAL A 1 199 ? 11.708 -0.670 14.598 1.00 35.73 199 VAL A N 1
ATOM 1552 C CA . VAL A 1 199 ? 10.442 -0.488 13.932 1.00 33.92 199 VAL A CA 1
ATOM 1553 C C . VAL A 1 199 ? 9.580 -1.754 14.085 1.00 34.81 199 VAL A C 1
ATOM 1554 O O . VAL A 1 199 ? 8.350 -1.674 14.088 1.00 33.77 199 VAL A O 1
ATOM 1558 N N . SER A 1 200 ? 10.213 -2.918 14.160 1.00 34.71 200 SER A N 1
ATOM 1559 C CA . SER A 1 200 ? 9.451 -4.156 14.285 1.00 34.31 200 SER A CA 1
ATOM 1560 C C . SER A 1 200 ? 8.498 -4.124 15.502 1.00 38.97 200 SER A C 1
ATOM 1561 O O . SER A 1 200 ? 7.528 -4.890 15.553 1.00 39.79 200 SER A O 1
ATOM 1564 N N . LEU A 1 201 ? 8.751 -3.224 16.452 1.00 39.30 201 LEU A N 1
ATOM 1565 C CA . LEU A 1 201 ? 7.874 -3.096 17.616 1.00 41.47 201 LEU A CA 1
ATOM 1566 C C . LEU A 1 201 ? 6.495 -2.645 17.116 1.00 40.40 201 LEU A C 1
ATOM 1567 O O . LEU A 1 201 ? 5.461 -3.185 17.541 1.00 41.56 201 LEU A O 1
ATOM 1572 N N . VAL A 1 202 ? 6.480 -1.696 16.180 1.00 38.08 202 VAL A N 1
ATOM 1573 C CA . VAL A 1 202 ? 5.235 -1.177 15.634 1.00 37.44 202 VAL A CA 1
ATOM 1574 C C . VAL A 1 202 ? 4.596 -2.176 14.690 1.00 40.08 202 VAL A C 1
ATOM 1575 O O . VAL A 1 202 ? 3.366 -2.388 14.725 1.00 38.44 202 VAL A O 1
ATOM 1579 N N . THR A 1 203 ? 5.417 -2.795 13.842 1.00 38.07 203 THR A N 1
ATOM 1580 C CA . THR A 1 203 ? 4.916 -3.800 12.912 1.00 41.18 203 THR A CA 1
ATOM 1581 C C . THR A 1 203 ? 4.241 -4.952 13.662 1.00 44.05 203 THR A C 1
ATOM 1582 O O . THR A 1 203 ? 3.172 -5.424 13.265 1.00 42.85 203 THR A O 1
ATOM 1586 N N . SER A 1 204 ? 4.887 -5.410 14.730 1.00 43.37 204 SER A N 1
ATOM 1587 C CA . SER A 1 204 ? 4.357 -6.502 15.538 1.00 48.65 204 SER A CA 1
ATOM 1588 C C . SER A 1 204 ? 3.009 -6.084 16.151 1.00 47.03 204 SER A C 1
ATOM 1589 O O . SER A 1 204 ? 2.067 -6.871 16.153 1.00 48.68 204 SER A O 1
ATOM 1592 N N . ALA A 1 205 ? 2.920 -4.854 16.662 1.00 46.28 205 ALA A N 1
ATOM 1593 C CA . ALA A 1 205 ? 1.678 -4.346 17.230 1.00 45.21 205 ALA A CA 1
ATOM 1594 C C . ALA A 1 205 ? 0.559 -4.376 16.191 1.00 48.39 205 ALA A C 1
ATOM 1595 O O . ALA A 1 205 ? -0.561 -4.810 16.505 1.00 47.93 205 ALA A O 1
ATOM 1597 N N . VAL A 1 206 ? 0.839 -3.906 14.968 1.00 44.95 206 VAL A N 1
ATOM 1598 C CA . VAL A 1 206 ? -0.161 -3.905 13.896 1.00 43.48 206 VAL A CA 1
ATOM 1599 C C . VAL A 1 206 ? -0.650 -5.314 13.582 1.00 46.79 206 VAL A C 1
ATOM 1600 O O . VAL A 1 206 ? -1.862 -5.542 13.426 1.00 49.17 206 VAL A O 1
ATOM 1604 N N . LYS A 1 207 ? 0.277 -6.262 13.475 1.00 45.12 207 LYS A N 1
ATOM 1605 C CA . LYS A 1 207 ? -0.081 -7.631 13.167 1.00 48.06 207 LYS A CA 1
ATOM 1606 C C . LYS A 1 207 ? -0.873 -8.271 14.289 1.00 52.01 207 LYS A C 1
ATOM 1607 O O . LYS A 1 207 ? -1.646 -9.198 14.065 1.00 51.60 207 LYS A O 1
ATOM 1613 N N . ASP A 1 208 ? -0.673 -7.792 15.505 1.00 52.08 208 ASP A N 1
ATOM 1614 C CA . ASP A 1 208 ? -1.430 -8.336 16.613 1.00 55.25 208 ASP A CA 1
ATOM 1615 C C . ASP A 1 208 ? -2.852 -7.752 16.558 1.00 55.93 208 ASP A C 1
ATOM 1616 O O . ASP A 1 208 ? -3.834 -8.464 16.735 1.00 55.39 208 ASP A O 1
ATOM 1621 N N . ALA A 1 209 ? -2.947 -6.452 16.297 1.00 54.67 209 ALA A N 1
ATOM 1622 C CA . ALA A 1 209 ? -4.226 -5.776 16.212 1.00 55.63 209 ALA A CA 1
ATOM 1623 C C . ALA A 1 209 ? -5.136 -6.388 15.139 1.00 58.08 209 ALA A C 1
ATOM 1624 O O . ALA A 1 209 ? -6.320 -6.633 15.383 1.00 59.79 209 ALA A O 1
ATOM 1626 N N . LEU A 1 210 ? -4.584 -6.641 13.958 1.00 56.48 210 LEU A N 1
ATOM 1627 C CA . LEU A 1 210 ? -5.348 -7.219 12.867 1.00 56.41 210 LEU A CA 1
ATOM 1628 C C . LEU A 1 210 ? -5.218 -8.733 12.827 1.00 55.91 210 LEU A C 1
ATOM 1629 O O . LEU A 1 210 ? -5.659 -9.354 11.872 1.00 57.15 210 LEU A O 1
ATOM 1634 N N . SER A 1 211 ? -4.616 -9.325 13.860 1.00 55.27 211 SER A N 1
ATOM 1635 C CA . SER A 1 211 ? -4.416 -10.773 13.931 1.00 54.74 211 SER A CA 1
ATOM 1636 C C . SER A 1 211 ? -3.878 -11.352 12.609 1.00 56.67 211 SER A C 1
ATOM 1637 O O . SER A 1 211 ? -4.425 -12.328 12.092 1.00 56.21 211 SER A O 1
ATOM 1640 N N . LEU A 1 212 ? -2.814 -10.755 12.062 1.00 53.97 212 LEU A N 1
ATOM 1641 C CA . LEU A 1 212 ? -2.228 -11.219 10.802 1.00 51.24 212 LEU A CA 1
ATOM 1642 C C . LEU A 1 212 ? -1.224 -12.314 11.108 1.00 50.35 212 LEU A C 1
ATOM 1643 O O . LEU A 1 212 ? -0.703 -12.395 12.221 1.00 51.01 212 LEU A O 1
ATOM 1648 N N . ALA A 1 213 ? -0.965 -13.188 10.143 1.00 51.10 213 ALA A N 1
ATOM 1649 C CA . ALA A 1 213 ? 0.016 -14.235 10.381 1.00 52.04 213 ALA A CA 1
ATOM 1650 C C . ALA A 1 213 ? 1.352 -13.533 10.684 1.00 54.23 213 ALA A C 1
ATOM 1651 O O . ALA A 1 213 ? 1.650 -12.461 10.123 1.00 51.94 213 ALA A O 1
ATOM 1653 N N . ARG A 1 214 ? 2.142 -14.120 11.580 1.00 54.80 214 ARG A N 1
ATOM 1654 C CA . ARG A 1 214 ? 3.429 -13.545 11.959 1.00 53.91 214 ARG A CA 1
ATOM 1655 C C . ARG A 1 214 ? 4.505 -13.994 11.001 1.00 53.37 214 ARG A C 1
ATOM 1656 O O . ARG A 1 214 ? 5.435 -14.698 11.380 1.00 53.40 214 ARG A O 1
ATOM 1664 N N . THR A 1 215 ? 4.365 -13.583 9.748 1.00 54.22 215 THR A N 1
ATOM 1665 C CA . THR A 1 215 ? 5.339 -13.937 8.721 1.00 56.01 215 THR A CA 1
ATOM 1666 C C . THR A 1 215 ? 5.589 -12.722 7.831 1.00 57.08 215 THR A C 1
ATOM 1667 O O . THR A 1 215 ? 4.918 -11.678 7.954 1.00 56.52 215 THR A O 1
ATOM 1671 N N . LYS A 1 216 ? 6.563 -12.875 6.938 1.00 57.12 216 LYS A N 1
ATOM 1672 C CA . LYS A 1 216 ? 6.949 -11.826 6.006 1.00 57.41 216 LYS A CA 1
ATOM 1673 C C . LYS A 1 216 ? 5.791 -11.464 5.091 1.00 57.89 216 LYS A C 1
ATOM 1674 O O . LYS A 1 216 ? 5.661 -10.317 4.649 1.00 61.79 216 LYS A O 1
ATOM 1680 N N . GLY A 1 217 ? 4.943 -12.445 4.815 1.00 58.50 217 GLY A N 1
ATOM 1681 C CA . GLY A 1 217 ? 3.796 -12.225 3.947 1.00 57.12 217 GLY A CA 1
ATOM 1682 C C . GLY A 1 217 ? 2.970 -11.006 4.307 1.00 58.61 217 GLY A C 1
ATOM 1683 O O . GLY A 1 217 ? 2.579 -10.221 3.432 1.00 58.92 217 GLY A O 1
ATOM 1684 N N . SER A 1 218 ? 2.719 -10.832 5.601 1.00 54.22 218 SER A N 1
ATOM 1685 C CA . SER A 1 218 ? 1.917 -9.720 6.087 1.00 52.27 218 SER A CA 1
ATOM 1686 C C . SER A 1 218 ? 2.724 -8.479 6.417 1.00 50.23 218 SER A C 1
ATOM 1687 O O . SER A 1 218 ? 2.184 -7.512 6.949 1.00 51.39 218 SER A O 1
ATOM 1690 N N . SER A 1 219 ? 4.019 -8.505 6.139 1.00 50.47 219 SER A N 1
ATOM 1691 C CA . SER A 1 219 ? 4.858 -7.347 6.439 1.00 51.11 219 SER A CA 1
ATOM 1692 C C . SER A 1 219 ? 4.459 -6.113 5.620 1.00 49.32 219 SER A C 1
ATOM 1693 O O . SER A 1 219 ? 4.481 -4.981 6.115 1.00 49.45 219 SER A O 1
ATOM 1696 N N . TYR A 1 220 ? 4.094 -6.342 4.366 1.00 49.83 220 TYR A N 1
ATOM 1697 C CA . TYR A 1 220 ? 3.700 -5.267 3.455 1.00 50.45 220 TYR A CA 1
ATOM 1698 C C . TYR A 1 220 ? 2.442 -4.537 3.898 1.00 49.39 220 TYR A C 1
ATOM 1699 O O . TYR A 1 220 ? 2.371 -3.303 3.888 1.00 47.30 220 TYR A O 1
ATOM 1708 N N . LEU A 1 221 ? 1.436 -5.314 4.259 1.00 48.03 221 LEU A N 1
ATOM 1709 C CA . LEU A 1 221 ? 0.183 -4.762 4.731 1.00 47.39 221 LEU A CA 1
ATOM 1710 C C . LEU A 1 221 ? 0.462 -3.911 5.989 1.00 45.40 221 LEU A C 1
ATOM 1711 O O . LEU A 1 221 ? -0.022 -2.784 6.122 1.00 45.74 221 LEU A O 1
ATOM 1716 N N . ALA A 1 222 ? 1.255 -4.464 6.896 1.00 44.00 222 ALA A N 1
ATOM 1717 C CA . ALA A 1 222 ? 1.559 -3.782 8.146 1.00 45.01 222 ALA A CA 1
ATOM 1718 C C . ALA A 1 222 ? 2.308 -2.491 7.893 1.00 43.34 222 ALA A C 1
ATOM 1719 O O . ALA A 1 222 ? 1.975 -1.455 8.466 1.00 42.24 222 ALA A O 1
ATOM 1721 N N . ASP A 1 223 ? 3.303 -2.530 7.008 1.00 44.17 223 ASP A N 1
ATOM 1722 C CA . ASP A 1 223 ? 4.045 -1.308 6.751 1.00 45.97 223 ASP A CA 1
ATOM 1723 C C . ASP A 1 223 ? 3.144 -0.248 6.128 1.00 41.16 223 ASP A C 1
ATOM 1724 O O . ASP A 1 223 ? 3.258 0.916 6.471 1.00 38.27 223 ASP A O 1
ATOM 1729 N N . ASP A 1 224 ? 2.254 -0.650 5.222 1.00 42.51 224 ASP A N 1
ATOM 1730 C CA . ASP A 1 224 ? 1.339 0.300 4.560 1.00 41.33 224 ASP A CA 1
ATOM 1731 C C . ASP A 1 224 ? 0.423 0.990 5.576 1.00 41.60 224 ASP A C 1
ATOM 1732 O O . ASP A 1 224 ? 0.160 2.194 5.509 1.00 41.16 224 ASP A O 1
ATOM 1737 N N . ILE A 1 225 ? -0.102 0.212 6.497 1.00 41.43 225 ILE A N 1
ATOM 1738 C CA . ILE A 1 225 ? -0.967 0.798 7.522 1.00 41.42 225 ILE A CA 1
ATOM 1739 C C . ILE A 1 225 ? -0.177 1.833 8.316 1.00 38.69 225 ILE A C 1
ATOM 1740 O O . ILE A 1 225 ? -0.657 2.939 8.610 1.00 39.10 225 ILE A O 1
ATOM 1745 N N . ILE A 1 226 ? 1.067 1.492 8.628 1.00 39.52 226 ILE A N 1
ATOM 1746 C CA . ILE A 1 226 ? 1.893 2.408 9.404 1.00 36.89 226 ILE A CA 1
ATOM 1747 C C . ILE A 1 226 ? 2.195 3.672 8.641 1.00 37.46 226 ILE A C 1
ATOM 1748 O O . ILE A 1 226 ? 1.998 4.782 9.137 1.00 36.34 226 ILE A O 1
ATOM 1753 N N . ILE A 1 227 ? 2.704 3.496 7.428 1.00 40.49 227 ILE A N 1
ATOM 1754 C CA . ILE A 1 227 ? 3.059 4.605 6.579 1.00 42.25 227 ILE A CA 1
ATOM 1755 C C . ILE A 1 227 ? 1.869 5.509 6.357 1.00 42.97 227 ILE A C 1
ATOM 1756 O O . ILE A 1 227 ? 2.028 6.719 6.364 1.00 42.77 227 ILE A O 1
ATOM 1761 N N . HIS A 1 228 ? 0.688 4.928 6.157 1.00 43.82 228 HIS A N 1
ATOM 1762 C CA . HIS A 1 228 ? -0.519 5.733 5.927 1.00 46.72 228 HIS A CA 1
ATOM 1763 C C . HIS A 1 228 ? -1.388 5.892 7.182 1.00 49.57 228 HIS A C 1
ATOM 1764 O O . HIS A 1 228 ? -2.598 6.138 7.075 1.00 50.29 228 HIS A O 1
ATOM 1771 N N . ARG A 1 229 ? -0.781 5.756 8.361 1.00 48.19 229 ARG A N 1
ATOM 1772 C CA . ARG A 1 229 ? -1.529 5.841 9.606 1.00 48.80 229 ARG A CA 1
ATOM 1773 C C . ARG A 1 229 ? -2.300 7.150 9.773 1.00 50.06 229 ARG A C 1
ATOM 1774 O O . ARG A 1 229 ? -3.280 7.197 10.499 1.00 51.67 229 ARG A O 1
ATOM 1782 N N . LYS A 1 230 ? -1.880 8.212 9.099 1.00 52.65 230 LYS A N 1
ATOM 1783 C CA . LYS A 1 230 ? -2.576 9.484 9.237 1.00 55.99 230 LYS A CA 1
ATOM 1784 C C . LYS A 1 230 ? -3.537 9.783 8.077 1.00 56.91 230 LYS A C 1
ATOM 1785 O O . LYS A 1 230 ? -3.956 10.926 7.895 1.00 56.82 230 LYS A O 1
ATOM 1791 N N . ASP A 1 231 ? -3.868 8.771 7.287 1.00 54.79 231 ASP A N 1
ATOM 1792 C CA . ASP A 1 231 ? -4.774 8.975 6.160 1.00 58.41 231 ASP A CA 1
ATOM 1793 C C . ASP A 1 231 ? -5.943 8.006 6.243 1.00 57.98 231 ASP A C 1
ATOM 1794 O O . ASP A 1 231 ? -5.889 6.931 5.671 1.00 58.57 231 ASP A O 1
ATOM 1799 N N . ASN A 1 232 ? -6.992 8.404 6.963 1.00 59.66 232 ASN A N 1
ATOM 1800 C CA . ASN A 1 232 ? -8.194 7.590 7.151 1.00 60.27 232 ASN A CA 1
ATOM 1801 C C . ASN A 1 232 ? -8.755 7.106 5.815 1.00 58.74 232 ASN A C 1
ATOM 1802 O O . ASN A 1 232 ? -9.250 5.994 5.714 1.00 57.81 232 ASN A O 1
ATOM 1807 N N . ASN A 1 233 ? -8.670 7.963 4.799 1.00 60.51 233 ASN A N 1
ATOM 1808 C CA . ASN A 1 233 ? -9.161 7.647 3.457 1.00 61.30 233 ASN A CA 1
ATOM 1809 C C . ASN A 1 233 ? -8.479 6.379 2.946 1.00 60.67 233 ASN A C 1
ATOM 1810 O O . ASN A 1 233 ? -9.142 5.460 2.445 1.00 61.39 233 ASN A O 1
ATOM 1815 N N . TYR A 1 234 ? -7.154 6.330 3.090 1.00 56.74 234 TYR A N 1
ATOM 1816 C CA . TYR A 1 234 ? -6.374 5.158 2.677 1.00 53.77 234 TYR A CA 1
ATOM 1817 C C . TYR A 1 234 ? -6.662 3.985 3.613 1.00 50.23 234 TYR A C 1
ATOM 1818 O O . TYR A 1 234 ? -6.811 2.857 3.170 1.00 49.82 234 TYR A O 1
ATOM 1827 N N . LEU A 1 235 ? -6.722 4.247 4.916 1.00 51.92 235 LEU A N 1
ATOM 1828 C CA . LEU A 1 235 ? -6.956 3.163 5.861 1.00 50.89 235 LEU A CA 1
ATOM 1829 C C . LEU A 1 235 ? -8.317 2.549 5.625 1.00 54.17 235 LEU A C 1
ATOM 1830 O O . LEU A 1 235 ? -8.480 1.333 5.718 1.00 53.18 235 LEU A O 1
ATOM 1835 N N . LYS A 1 236 ? -9.286 3.409 5.322 1.00 56.63 236 LYS A N 1
ATOM 1836 C CA . LYS A 1 236 ? -10.660 2.983 5.071 1.00 61.83 236 LYS A CA 1
ATOM 1837 C C . LYS A 1 236 ? -10.703 1.868 4.023 1.00 62.75 236 LYS A C 1
ATOM 1838 O O . LYS A 1 236 ? -11.398 0.873 4.192 1.00 63.75 236 LYS A O 1
ATOM 1844 N N . GLN A 1 237 ? -9.918 2.022 2.962 1.00 64.67 237 GLN A N 1
ATOM 1845 C CA . GLN A 1 237 ? -9.893 1.040 1.878 1.00 64.77 237 GLN A CA 1
ATOM 1846 C C . GLN A 1 237 ? -8.983 -0.160 2.097 1.00 65.11 237 GLN A C 1
ATOM 1847 O O . GLN A 1 237 ? -9.270 -1.254 1.612 1.00 65.39 237 GLN A O 1
ATOM 1853 N N . ARG A 1 238 ? -7.890 0.035 2.828 1.00 64.08 238 ARG A N 1
ATOM 1854 C CA . ARG A 1 238 ? -6.929 -1.044 3.049 1.00 62.54 238 ARG A CA 1
ATOM 1855 C C . ARG A 1 238 ? -7.260 -2.040 4.136 1.00 63.70 238 ARG A C 1
ATOM 1856 O O . ARG A 1 238 ? -7.149 -3.241 3.931 1.00 61.85 238 ARG A O 1
ATOM 1864 N N . ILE A 1 239 ? -7.639 -1.531 5.302 1.00 68.22 239 ILE A N 1
ATOM 1865 C CA . ILE A 1 239 ? -7.915 -2.380 6.451 1.00 74.11 239 ILE A CA 1
ATOM 1866 C C . ILE A 1 239 ? -8.865 -3.514 6.134 1.00 79.01 239 ILE A C 1
ATOM 1867 O O . ILE A 1 239 ? -10.011 -3.268 5.747 1.00 78.11 239 ILE A O 1
ATOM 1872 N N . ASN A 1 240 ? -8.366 -4.745 6.325 1.00 83.80 240 ASN A N 1
ATOM 1873 C CA . ASN A 1 240 ? -9.091 -5.986 6.040 1.00 88.80 240 ASN A CA 1
ATOM 1874 C C . ASN A 1 240 ? -10.612 -5.873 6.073 1.00 91.35 240 ASN A C 1
ATOM 1875 O O . ASN A 1 240 ? -11.296 -6.541 6.854 1.00 93.01 240 ASN A O 1
ATOM 1880 N N . ASP A 1 241 ? -11.123 -5.026 5.185 1.00 93.19 241 ASP A N 1
ATOM 1881 C CA . ASP A 1 241 ? -12.543 -4.751 5.040 1.00 94.70 241 ASP A CA 1
ATOM 1882 C C . ASP A 1 241 ? -13.233 -4.152 6.272 1.00 94.33 241 ASP A C 1
ATOM 1883 O O . ASP A 1 241 ? -13.942 -3.151 6.150 1.00 95.17 241 ASP A O 1
ATOM 1888 N N . GLU A 1 242 ? -13.026 -4.741 7.451 1.00 93.49 242 GLU A N 1
ATOM 1889 C CA . GLU A 1 242 ? -13.676 -4.240 8.663 1.00 92.76 242 GLU A CA 1
ATOM 1890 C C . GLU A 1 242 ? -13.224 -2.845 9.047 1.00 91.46 242 GLU A C 1
ATOM 1891 O O . GLU A 1 242 ? -12.542 -2.180 8.279 1.00 93.16 242 GLU A O 1
ATOM 1897 N N . ASN A 1 243 ? -13.636 -2.391 10.227 1.00 89.92 243 ASN A N 1
ATOM 1898 C CA . ASN A 1 243 ? -13.207 -1.094 10.719 1.00 87.81 243 ASN A CA 1
ATOM 1899 C C . ASN A 1 243 ? -12.637 -1.218 12.131 1.00 86.22 243 ASN A C 1
ATOM 1900 O O . ASN A 1 243 ? -13.173 -0.690 13.113 1.00 86.27 243 ASN A O 1
ATOM 1905 N N . LYS A 1 244 ? -11.533 -1.962 12.197 1.00 82.95 244 LYS A N 1
ATOM 1906 C CA . LYS A 1 244 ? -10.770 -2.188 13.413 1.00 77.95 244 LYS A CA 1
ATOM 1907 C C . LYS A 1 244 ? -9.764 -1.050 13.347 1.00 74.14 244 LYS A C 1
ATOM 1908 O O . LYS A 1 244 ? -8.776 -1.014 14.077 1.00 73.29 244 LYS A O 1
ATOM 1914 N N . ILE A 1 245 ? -10.032 -0.132 12.425 1.00 69.83 245 ILE A N 1
ATOM 1915 C CA . ILE A 1 245 ? -9.198 1.037 12.209 1.00 67.16 245 ILE A CA 1
ATOM 1916 C C . ILE A 1 245 ? -8.886 1.693 13.561 1.00 66.14 245 ILE A C 1
ATOM 1917 O O . ILE A 1 245 ? -7.787 2.213 13.790 1.00 64.02 245 ILE A O 1
ATOM 1922 N N . SER A 1 246 ? -9.868 1.641 14.455 1.00 62.70 246 SER A N 1
ATOM 1923 C CA . SER A 1 246 ? -9.743 2.216 15.774 1.00 60.77 246 SER A CA 1
ATOM 1924 C C . SER A 1 246 ? -8.745 1.448 16.632 1.00 58.85 246 SER A C 1
ATOM 1925 O O . SER A 1 246 ? -7.867 2.036 17.275 1.00 59.18 246 SER A O 1
ATOM 1928 N N . ILE A 1 247 ? -8.898 0.133 16.657 1.00 55.93 247 ILE A N 1
ATOM 1929 C CA . ILE A 1 247 ? -8.024 -0.722 17.436 1.00 55.89 247 ILE A CA 1
ATOM 1930 C C . ILE A 1 247 ? -6.589 -0.781 16.871 1.00 57.16 247 ILE A C 1
ATOM 1931 O O . ILE A 1 247 ? -5.628 -0.996 17.628 1.00 53.13 247 ILE A O 1
ATOM 1936 N N . VAL A 1 248 ? -6.444 -0.602 15.556 1.00 53.60 248 VAL A N 1
ATOM 1937 C CA . VAL A 1 248 ? -5.112 -0.632 14.965 1.00 53.89 248 VAL A CA 1
ATOM 1938 C C . VAL A 1 248 ? -4.454 0.712 15.235 1.00 51.40 248 VAL A C 1
ATOM 1939 O O . VAL A 1 248 ? -3.287 0.766 15.623 1.00 50.45 248 VAL A O 1
ATOM 1943 N N . THR A 1 249 ? -5.207 1.787 15.047 1.00 50.14 249 THR A N 1
ATOM 1944 C CA . THR A 1 249 ? -4.680 3.118 15.266 1.00 54.81 249 THR A CA 1
ATOM 1945 C C . THR A 1 249 ? -4.204 3.196 16.713 1.00 57.14 249 THR A C 1
ATOM 1946 O O . THR A 1 249 ? -3.164 3.802 17.031 1.00 56.53 249 THR A O 1
ATOM 1950 N N . GLU A 1 250 ? -4.950 2.530 17.583 1.00 57.69 250 GLU A N 1
ATOM 1951 C CA . GLU A 1 250 ? -4.620 2.499 18.996 1.00 56.51 250 GLU A CA 1
ATOM 1952 C C . GLU A 1 250 ? -3.298 1.777 19.241 1.00 54.07 250 GLU A C 1
ATOM 1953 O O . GLU A 1 250 ? -2.411 2.307 19.916 1.00 54.92 250 GLU A O 1
ATOM 1959 N N . ALA A 1 251 ? -3.165 0.570 18.705 1.00 48.85 251 ALA A N 1
ATOM 1960 C CA . ALA A 1 251 ? -1.955 -0.203 18.918 1.00 51.12 251 ALA A CA 1
ATOM 1961 C C . ALA A 1 251 ? -0.735 0.524 18.343 1.00 49.87 251 ALA A C 1
ATOM 1962 O O . ALA A 1 251 ? 0.319 0.523 18.964 1.00 46.76 251 ALA A O 1
ATOM 1964 N N . MET A 1 252 ? -0.893 1.163 17.185 1.00 48.35 252 MET A N 1
ATOM 1965 C CA . MET A 1 252 ? 0.218 1.892 16.576 1.00 51.04 252 MET A CA 1
ATOM 1966 C C . MET A 1 252 ? 0.715 3.008 17.479 1.00 50.40 252 MET A C 1
ATOM 1967 O O . MET A 1 252 ? 1.920 3.113 17.757 1.00 48.18 252 MET A O 1
ATOM 1972 N N . ASN A 1 253 ? -0.208 3.849 17.928 1.00 48.22 253 ASN A N 1
ATOM 1973 C CA . ASN A 1 253 ? 0.148 4.946 18.810 1.00 49.69 253 ASN A CA 1
ATOM 1974 C C . ASN A 1 253 ? 0.896 4.483 20.064 1.00 47.64 253 ASN A C 1
ATOM 1975 O O . ASN A 1 253 ? 1.817 5.145 20.516 1.00 47.96 253 ASN A O 1
ATOM 1980 N N . GLU A 1 254 ? 0.500 3.348 20.624 1.00 47.04 254 GLU A N 1
ATOM 1981 C CA . GLU A 1 254 ? 1.140 2.810 21.820 1.00 46.51 254 GLU A CA 1
ATOM 1982 C C . GLU A 1 254 ? 2.601 2.409 21.531 1.00 44.66 254 GLU A C 1
ATOM 1983 O O . GLU A 1 254 ? 3.523 2.733 22.293 1.00 38.42 254 GLU A O 1
ATOM 1989 N N . ALA A 1 255 ? 2.822 1.697 20.431 1.00 42.14 255 ALA A N 1
ATOM 1990 C CA . ALA A 1 255 ? 4.192 1.306 20.086 1.00 42.76 255 ALA A CA 1
ATOM 1991 C C . ALA A 1 255 ? 5.013 2.570 19.748 1.00 40.29 255 ALA A C 1
ATOM 1992 O O . ALA A 1 255 ? 6.169 2.707 20.154 1.00 40.45 255 ALA A O 1
ATOM 1994 N N . LEU A 1 256 ? 4.405 3.503 19.028 1.00 41.12 256 LEU A N 1
ATOM 1995 C CA . LEU A 1 256 ? 5.094 4.723 18.656 1.00 40.75 256 LEU A CA 1
ATOM 1996 C C . LEU A 1 256 ? 5.458 5.534 19.899 1.00 42.49 256 LEU A C 1
ATOM 1997 O O . LEU A 1 256 ? 6.517 6.183 19.964 1.00 38.75 256 LEU A O 1
ATOM 2002 N N . ARG A 1 257 ? 4.590 5.496 20.902 1.00 40.84 257 ARG A N 1
ATOM 2003 C CA . ARG A 1 257 ? 4.861 6.213 22.138 1.00 43.74 257 ARG A CA 1
ATOM 2004 C C . ARG A 1 257 ? 6.083 5.604 22.811 1.00 40.57 257 ARG A C 1
ATOM 2005 O O . ARG A 1 257 ? 6.872 6.318 23.407 1.00 41.85 257 ARG A O 1
ATOM 2013 N N . LYS A 1 258 ? 6.227 4.285 22.718 1.00 42.79 258 LYS A N 1
ATOM 2014 C CA . LYS A 1 258 ? 7.352 3.567 23.324 1.00 42.60 258 LYS A CA 1
ATOM 2015 C C . LYS A 1 258 ? 8.642 3.968 22.608 1.00 40.49 258 LYS A C 1
ATOM 2016 O O . LYS A 1 258 ? 9.665 4.288 23.243 1.00 35.11 258 LYS A O 1
ATOM 2022 N N . LEU A 1 259 ? 8.594 3.957 21.280 1.00 35.17 259 LEU A N 1
ATOM 2023 C CA . LEU A 1 259 ? 9.775 4.350 20.520 1.00 37.17 259 LEU A CA 1
ATOM 2024 C C . LEU A 1 259 ? 10.154 5.767 20.873 1.00 36.96 259 LEU A C 1
ATOM 2025 O O . LEU A 1 259 ? 11.328 6.064 21.126 1.00 39.85 259 LEU A O 1
ATOM 2030 N N . GLU A 1 260 ? 9.162 6.657 20.900 1.00 38.58 260 GLU A N 1
ATOM 2031 C CA . GLU A 1 260 ? 9.426 8.051 21.197 1.00 39.27 260 GLU A CA 1
ATOM 2032 C C . GLU A 1 260 ? 10.013 8.253 22.589 1.00 38.39 260 GLU A C 1
ATOM 2033 O O . GLU A 1 260 ? 10.906 9.055 22.775 1.00 38.00 260 GLU A O 1
ATOM 2039 N N . GLN A 1 261 ? 9.502 7.524 23.572 1.00 39.87 261 GLN A N 1
ATOM 2040 C CA . GLN A 1 261 ? 10.019 7.676 24.925 1.00 39.94 261 GLN A CA 1
ATOM 2041 C C . GLN A 1 261 ? 11.441 7.157 25.008 1.00 37.72 261 GLN A C 1
ATOM 2042 O O . GLN A 1 261 ? 12.264 7.732 25.724 1.00 37.42 261 GLN A O 1
ATOM 2048 N N . ARG A 1 262 ? 11.742 6.089 24.274 1.00 37.28 262 ARG A N 1
ATOM 2049 C CA . ARG A 1 262 ? 13.092 5.549 24.318 1.00 38.72 262 ARG A CA 1
ATOM 2050 C C . ARG A 1 262 ? 14.059 6.549 23.734 1.00 38.26 262 ARG A C 1
ATOM 2051 O O . ARG A 1 262 ? 15.070 6.853 24.379 1.00 35.81 262 ARG A O 1
ATOM 2059 N N . VAL A 1 263 ? 13.752 7.091 22.546 1.00 36.36 263 VAL A N 1
ATOM 2060 C CA . VAL A 1 263 ? 14.673 8.041 21.931 1.00 36.47 263 VAL A CA 1
ATOM 2061 C C . VAL A 1 263 ? 14.893 9.271 22.804 1.00 36.29 263 VAL A C 1
ATOM 2062 O O . VAL A 1 263 ? 16.010 9.751 22.952 1.00 34.37 263 VAL A O 1
ATOM 2066 N N . LEU A 1 264 ? 13.820 9.815 23.361 1.00 35.98 264 LEU A N 1
ATOM 2067 C CA . LEU A 1 264 ? 13.977 10.985 24.202 1.00 34.54 264 LEU A CA 1
ATOM 2068 C C . LEU A 1 264 ? 14.784 10.656 25.460 1.00 35.72 264 LEU A C 1
ATOM 2069 O O . LEU A 1 264 ? 15.596 11.456 25.888 1.00 36.49 264 LEU A O 1
ATOM 2074 N N . ASN A 1 265 ? 14.583 9.477 26.039 1.00 36.78 265 ASN A N 1
ATOM 2075 C CA . ASN A 1 265 ? 15.355 9.103 27.223 1.00 37.57 265 ASN A CA 1
ATOM 2076 C C . ASN A 1 265 ? 16.861 9.009 26.853 1.00 38.64 265 ASN A C 1
ATOM 2077 O O . ASN A 1 265 ? 17.714 9.523 27.561 1.00 36.61 265 ASN A O 1
ATOM 2082 N N . THR A 1 266 ? 17.176 8.366 25.731 1.00 36.49 266 THR A N 1
ATOM 2083 C CA . THR A 1 266 ? 18.565 8.229 25.306 1.00 35.29 266 THR A CA 1
ATOM 2084 C C . THR A 1 266 ? 19.133 9.589 24.908 1.00 36.43 266 THR A C 1
ATOM 2085 O O . THR A 1 266 ? 20.292 9.879 25.172 1.00 35.28 266 THR A O 1
ATOM 2089 N N . LEU A 1 267 ? 18.307 10.451 24.315 1.00 38.59 267 LEU A N 1
ATOM 2090 C CA . LEU A 1 267 ? 18.795 11.765 23.930 1.00 39.91 267 LEU A CA 1
ATOM 2091 C C . LEU A 1 267 ? 19.392 12.527 25.085 1.00 41.09 267 LEU A C 1
ATOM 2092 O O . LEU A 1 267 ? 20.344 13.296 24.893 1.00 36.95 267 LEU A O 1
ATOM 2097 N N . ASN A 1 268 ? 18.835 12.312 26.280 1.00 41.25 268 ASN A N 1
ATOM 2098 C CA . ASN A 1 268 ? 19.331 12.974 27.474 1.00 44.48 268 ASN A CA 1
ATOM 2099 C C . ASN A 1 268 ? 20.729 12.563 27.833 1.00 42.33 268 ASN A C 1
ATOM 2100 O O . ASN A 1 268 ? 21.319 13.163 28.706 1.00 42.71 268 ASN A O 1
ATOM 2105 N N . GLU A 1 269 ? 21.250 11.524 27.185 1.00 40.66 269 GLU A N 1
ATOM 2106 C CA . GLU A 1 269 ? 22.619 11.078 27.451 1.00 38.20 269 GLU A CA 1
ATOM 2107 C C . GLU A 1 269 ? 23.596 11.904 26.629 1.00 38.96 269 GLU A C 1
ATOM 2108 O O . GLU A 1 269 ? 24.803 11.872 26.877 1.00 37.45 269 GLU A O 1
ATOM 2114 N N . PHE A 1 270 ? 23.080 12.651 25.653 1.00 35.99 270 PHE A N 1
ATOM 2115 C CA . PHE A 1 270 ? 23.942 13.442 24.789 1.00 37.21 270 PHE A CA 1
ATOM 2116 C C . PHE A 1 270 ? 23.809 14.931 25.063 1.00 41.60 270 PHE A C 1
ATOM 2117 O O . PHE A 1 270 ? 22.758 15.398 25.488 1.00 42.15 270 PHE A O 1
ATOM 2125 N N . SER A 1 271 ? 24.882 15.672 24.801 1.00 42.54 271 SER A N 1
ATOM 2126 C CA . SER A 1 271 ? 24.852 17.108 25.007 1.00 44.92 271 SER A CA 1
ATOM 2127 C C . SER A 1 271 ? 25.858 17.824 24.113 1.00 44.86 271 SER A C 1
ATOM 2128 O O . SER A 1 271 ? 26.833 17.223 23.648 1.00 44.30 271 SER A O 1
ATOM 2131 N N . GLY A 1 272 ? 25.610 19.110 23.881 1.00 44.15 272 GLY A N 1
ATOM 2132 C CA . GLY A 1 272 ? 26.508 19.912 23.083 1.00 44.96 272 GLY A CA 1
ATOM 2133 C C . GLY A 1 272 ? 26.408 19.788 21.578 1.00 43.90 272 GLY A C 1
ATOM 2134 O O . GLY A 1 272 ? 27.197 20.412 20.873 1.00 45.06 272 GLY A O 1
ATOM 2135 N N . TYR A 1 273 ? 25.479 18.986 21.069 1.00 41.90 273 TYR A N 1
ATOM 2136 C CA . TYR A 1 273 ? 25.329 18.877 19.621 1.00 42.68 273 TYR A CA 1
ATOM 2137 C C . TYR A 1 273 ? 24.609 20.137 19.138 1.00 42.07 273 TYR A C 1
ATOM 2138 O O . TYR A 1 273 ? 23.795 20.689 19.865 1.00 40.08 273 TYR A O 1
ATOM 2147 N N . THR A 1 274 ? 24.908 20.548 17.906 1.00 40.75 274 THR A N 1
ATOM 2148 C CA . THR A 1 274 ? 24.367 21.741 17.266 1.00 39.91 274 THR A CA 1
ATOM 2149 C C . THR A 1 274 ? 23.455 21.484 16.098 1.00 39.35 274 THR A C 1
ATOM 2150 O O . THR A 1 274 ? 22.755 22.385 15.651 1.00 39.12 274 THR A O 1
ATOM 2154 N N . HIS A 1 275 ? 23.512 20.266 15.556 1.00 36.72 275 HIS A N 1
ATOM 2155 C CA . HIS A 1 275 ? 22.703 19.860 14.419 1.00 34.52 275 HIS A CA 1
ATOM 2156 C C . HIS A 1 275 ? 22.218 18.435 14.699 1.00 35.08 275 HIS A C 1
ATOM 2157 O O . HIS A 1 275 ? 22.899 17.665 15.361 1.00 32.19 275 HIS A O 1
ATOM 2164 N N . VAL A 1 276 ? 21.070 18.090 14.146 1.00 33.95 276 VAL A N 1
ATOM 2165 C CA . VAL A 1 276 ? 20.486 16.768 14.373 1.00 35.56 276 VAL A CA 1
ATOM 2166 C C . VAL A 1 276 ? 20.016 16.165 13.071 1.00 31.65 276 VAL A C 1
ATOM 2167 O O . VAL A 1 276 ? 19.425 16.848 12.219 1.00 35.43 276 VAL A O 1
ATOM 2171 N N . MET A 1 277 ? 20.260 14.875 12.905 1.00 29.47 277 MET A N 1
ATOM 2172 C CA . MET A 1 277 ? 19.791 14.187 11.706 1.00 31.92 277 MET A CA 1
ATOM 2173 C C . MET A 1 277 ? 19.129 12.868 12.113 1.00 32.29 277 MET A C 1
ATOM 2174 O O . MET A 1 277 ? 19.651 12.136 12.948 1.00 32.00 277 MET A O 1
ATOM 2179 N N . VAL A 1 278 ? 18.004 12.553 11.490 1.00 28.57 278 VAL A N 1
ATOM 2180 C CA . VAL A 1 278 ? 17.286 11.335 11.811 1.00 31.05 278 VAL A CA 1
ATOM 2181 C C . VAL A 1 278 ? 17.254 10.484 10.551 1.00 29.14 278 VAL A C 1
ATOM 2182 O O . VAL A 1 278 ? 16.822 10.946 9.501 1.00 29.63 278 VAL A O 1
ATOM 2186 N N . ILE A 1 279 ? 17.724 9.244 10.648 1.00 28.27 279 ILE A N 1
ATOM 2187 C CA . ILE A 1 279 ? 17.767 8.339 9.501 1.00 27.23 279 ILE A CA 1
ATOM 2188 C C . ILE A 1 279 ? 17.210 6.953 9.793 1.00 28.48 279 ILE A C 1
ATOM 2189 O O . ILE A 1 279 ? 16.716 6.677 10.899 1.00 29.03 279 ILE A O 1
ATOM 2194 N N . GLY A 1 280 ? 17.311 6.084 8.794 1.00 27.70 280 GLY A N 1
ATOM 2195 C CA . GLY A 1 280 ? 16.825 4.717 8.920 1.00 26.85 280 GLY A CA 1
ATOM 2196 C C . GLY A 1 280 ? 15.366 4.623 8.493 1.00 28.66 280 GLY A C 1
ATOM 2197 O O . GLY A 1 280 ? 14.676 5.646 8.374 1.00 28.00 280 GLY A O 1
ATOM 2198 N N . GLY A 1 281 ? 14.887 3.396 8.325 1.00 29.33 281 GLY A N 1
ATOM 2199 C CA . GLY A 1 281 ? 13.515 3.189 7.925 1.00 31.51 281 GLY A CA 1
ATOM 2200 C C . GLY A 1 281 ? 12.515 3.758 8.901 1.00 34.56 281 GLY A C 1
ATOM 2201 O O . GLY A 1 281 ? 11.406 4.159 8.512 1.00 35.52 281 GLY A O 1
ATOM 2202 N N . GLY A 1 282 ? 12.864 3.803 10.177 1.00 30.16 282 GLY A N 1
ATOM 2203 C CA . GLY A 1 282 ? 11.888 4.345 11.094 1.00 31.93 282 GLY A CA 1
ATOM 2204 C C . GLY A 1 282 ? 12.004 5.822 11.370 1.00 32.35 282 GLY A C 1
ATOM 2205 O O . GLY A 1 282 ? 11.368 6.311 12.289 1.00 31.37 282 GLY A O 1
ATOM 2206 N N . ALA A 1 283 ? 12.782 6.563 10.580 1.00 31.92 283 ALA A N 1
ATOM 2207 C CA . ALA A 1 283 ? 12.922 7.982 10.873 1.00 32.05 283 ALA A CA 1
ATOM 2208 C C . ALA A 1 283 ? 11.614 8.792 11.008 1.00 32.30 283 ALA A C 1
ATOM 2209 O O . ALA A 1 283 ? 11.493 9.620 11.899 1.00 31.01 283 ALA A O 1
ATOM 2211 N N . GLU A 1 284 ? 10.666 8.582 10.104 1.00 36.15 284 GLU A N 1
ATOM 2212 C CA . GLU A 1 284 ? 9.417 9.353 10.129 1.00 37.64 284 GLU A CA 1
ATOM 2213 C C . GLU A 1 284 ? 8.562 9.075 11.376 1.00 38.95 284 GLU A C 1
ATOM 2214 O O . GLU A 1 284 ? 7.680 9.870 11.734 1.00 36.24 284 GLU A O 1
ATOM 2220 N N . LEU A 1 285 ? 8.856 7.969 12.054 1.00 36.91 285 LEU A N 1
ATOM 2221 C CA . LEU A 1 285 ? 8.108 7.556 13.244 1.00 36.10 285 LEU A CA 1
ATOM 2222 C C . LEU A 1 285 ? 8.542 8.301 14.484 1.00 38.55 285 LEU A C 1
ATOM 2223 O O . LEU A 1 285 ? 7.762 8.385 15.453 1.00 35.21 285 LEU A O 1
ATOM 2228 N N . ILE A 1 286 ? 9.774 8.843 14.483 1.00 31.98 286 ILE A N 1
ATOM 2229 C CA . ILE A 1 286 ? 10.269 9.541 15.672 1.00 31.77 286 ILE A CA 1
ATOM 2230 C C . ILE A 1 286 ? 10.744 10.961 15.425 1.00 33.56 286 ILE A C 1
ATOM 2231 O O . ILE A 1 286 ? 11.024 11.677 16.383 1.00 31.28 286 ILE A O 1
ATOM 2236 N N . CYS A 1 287 ? 10.813 11.378 14.156 1.00 32.92 287 CYS A N 1
ATOM 2237 C CA . CYS A 1 287 ? 11.294 12.719 13.853 1.00 38.57 287 CYS A CA 1
ATOM 2238 C C . CYS A 1 287 ? 10.560 13.852 14.563 1.00 38.65 287 CYS A C 1
ATOM 2239 O O . CYS A 1 287 ? 11.200 14.787 15.089 1.00 37.03 287 CYS A O 1
ATOM 2242 N N . ASP A 1 288 ? 9.233 13.781 14.607 1.00 41.74 288 ASP A N 1
ATOM 2243 C CA . ASP A 1 288 ? 8.478 14.856 15.266 1.00 42.37 288 ASP A CA 1
ATOM 2244 C C . ASP A 1 288 ? 8.828 14.984 16.741 1.00 38.91 288 ASP A C 1
ATOM 2245 O O . ASP A 1 288 ? 9.122 16.084 17.214 1.00 38.66 288 ASP A O 1
ATOM 2250 N N . ALA A 1 289 ? 8.839 13.873 17.477 1.00 36.79 289 ALA A N 1
ATOM 2251 C CA . ALA A 1 289 ? 9.184 13.969 18.896 1.00 36.60 289 ALA A CA 1
ATOM 2252 C C . ALA A 1 289 ? 10.596 14.524 19.070 1.00 38.22 289 ALA A C 1
ATOM 2253 O O . ALA A 1 289 ? 10.844 15.378 19.926 1.00 40.43 289 ALA A O 1
ATOM 2255 N N . VAL A 1 290 ? 11.532 14.053 18.251 1.00 38.74 290 VAL A N 1
ATOM 2256 C CA . VAL A 1 290 ? 12.910 14.539 18.358 1.00 35.44 290 VAL A CA 1
ATOM 2257 C C . VAL A 1 290 ? 12.998 16.039 18.092 1.00 37.89 290 VAL A C 1
ATOM 2258 O O . VAL A 1 290 ? 13.657 16.764 18.845 1.00 39.89 290 VAL A O 1
ATOM 2262 N N . LYS A 1 291 ? 12.350 16.512 17.019 1.00 39.38 291 LYS A N 1
ATOM 2263 C CA . LYS A 1 291 ? 12.424 17.933 16.701 1.00 40.49 291 LYS A CA 1
ATOM 2264 C C . LYS A 1 291 ? 11.791 18.720 17.836 1.00 43.91 291 LYS A C 1
ATOM 2265 O O . LYS A 1 291 ? 12.350 19.707 18.299 1.00 43.70 291 LYS A O 1
ATOM 2271 N N . LYS A 1 292 ? 10.641 18.253 18.301 1.00 45.99 292 LYS A N 1
ATOM 2272 C CA . LYS A 1 292 ? 9.966 18.925 19.386 1.00 53.28 292 LYS A CA 1
ATOM 2273 C C . LYS A 1 292 ? 10.854 19.007 20.621 1.00 54.38 292 LYS A C 1
ATOM 2274 O O . LYS A 1 292 ? 10.898 20.040 21.287 1.00 56.15 292 LYS A O 1
ATOM 2280 N N . HIS A 1 293 ? 11.590 17.941 20.916 1.00 55.64 293 HIS A N 1
ATOM 2281 C CA . HIS A 1 293 ? 12.415 17.937 22.128 1.00 58.20 293 HIS A CA 1
ATOM 2282 C C . HIS A 1 293 ? 13.886 18.269 22.048 1.00 59.00 293 HIS A C 1
ATOM 2283 O O . HIS A 1 293 ? 14.654 17.918 22.952 1.00 62.05 293 HIS A O 1
ATOM 2290 N N . THR A 1 294 ? 14.293 18.929 20.974 1.00 55.82 294 THR A N 1
ATOM 2291 C CA . THR A 1 294 ? 15.674 19.360 20.863 1.00 51.72 294 THR A CA 1
ATOM 2292 C C . THR A 1 294 ? 15.582 20.886 20.730 1.00 52.14 294 THR A C 1
ATOM 2293 O O . THR A 1 294 ? 14.530 21.419 20.358 1.00 48.62 294 THR A O 1
ATOM 2297 N N . GLN A 1 295 ? 16.640 21.601 21.080 1.00 53.72 295 GLN A N 1
ATOM 2298 C CA . GLN A 1 295 ? 16.591 23.055 20.945 1.00 58.58 295 GLN A CA 1
ATOM 2299 C C . GLN A 1 295 ? 17.428 23.359 19.713 1.00 57.99 295 GLN A C 1
ATOM 2300 O O . GLN A 1 295 ? 18.466 24.006 19.812 1.00 58.18 295 GLN A O 1
ATOM 2306 N N . ILE A 1 296 ? 16.961 22.890 18.557 1.00 58.58 296 ILE A N 1
ATOM 2307 C CA . ILE A 1 296 ? 17.693 23.060 17.309 1.00 55.78 296 ILE A CA 1
ATOM 2308 C C . ILE A 1 296 ? 16.833 23.702 16.214 1.00 54.94 296 ILE A C 1
ATOM 2309 O O . ILE A 1 296 ? 15.725 23.248 15.920 1.00 52.83 296 ILE A O 1
ATOM 2314 N N . ARG A 1 297 ? 17.344 24.769 15.611 1.00 55.20 297 ARG A N 1
ATOM 2315 C CA . ARG A 1 297 ? 16.592 25.460 14.558 1.00 55.44 297 ARG A CA 1
ATOM 2316 C C . ARG A 1 297 ? 16.333 24.567 13.347 1.00 54.45 297 ARG A C 1
ATOM 2317 O O . ARG A 1 297 ? 17.131 23.684 13.040 1.00 54.53 297 ARG A O 1
ATOM 2325 N N . ASP A 1 298 ? 15.212 24.806 12.674 1.00 56.02 298 ASP A N 1
ATOM 2326 C CA . ASP A 1 298 ? 14.813 24.036 11.495 1.00 57.46 298 ASP A CA 1
ATOM 2327 C C . ASP A 1 298 ? 16.003 23.841 10.561 1.00 57.35 298 ASP A C 1
ATOM 2328 O O . ASP A 1 298 ? 16.275 22.745 10.091 1.00 55.43 298 ASP A O 1
ATOM 2333 N N . GLU A 1 299 ? 16.712 24.932 10.306 1.00 57.01 299 GLU A N 1
ATOM 2334 C CA . GLU A 1 299 ? 17.862 24.920 9.422 1.00 58.35 299 GLU A CA 1
ATOM 2335 C C . GLU A 1 299 ? 18.911 23.874 9.797 1.00 55.67 299 GLU A C 1
ATOM 2336 O O . GLU A 1 299 ? 19.658 23.410 8.934 1.00 54.09 299 GLU A O 1
ATOM 2342 N N . ARG A 1 300 ? 18.978 23.508 11.073 1.00 51.65 300 ARG A N 1
ATOM 2343 C CA . ARG A 1 300 ? 19.973 22.530 11.511 1.00 48.54 300 ARG A CA 1
ATOM 2344 C C . ARG A 1 300 ? 19.421 21.135 11.844 1.00 45.38 300 ARG A C 1
ATOM 2345 O O . ARG A 1 300 ? 20.106 20.321 12.454 1.00 43.87 300 ARG A O 1
ATOM 2353 N N . PHE A 1 301 ? 18.195 20.876 11.420 1.00 43.74 301 PHE A N 1
ATOM 2354 C CA . PHE A 1 301 ? 17.531 19.604 11.641 1.00 43.58 301 PHE A CA 1
ATOM 2355 C C . PHE A 1 301 ? 17.391 18.910 10.291 1.00 42.96 301 PHE A C 1
ATOM 2356 O O . PHE A 1 301 ? 16.725 19.428 9.386 1.00 43.71 301 PHE A O 1
ATOM 2364 N N . PHE A 1 302 ? 17.973 17.725 10.164 1.00 39.89 302 PHE A N 1
ATOM 2365 C CA . PHE A 1 302 ? 17.950 17.012 8.895 1.00 40.00 302 PHE A CA 1
ATOM 2366 C C . PHE A 1 302 ? 17.197 15.700 8.870 1.00 42.14 302 PHE A C 1
ATOM 2367 O O . PHE A 1 302 ? 17.422 14.824 9.717 1.00 39.61 302 PHE A O 1
ATOM 2375 N N . LYS A 1 303 ? 16.292 15.578 7.902 1.00 42.51 303 LYS A N 1
ATOM 2376 C CA . LYS A 1 303 ? 15.525 14.349 7.686 1.00 43.79 303 LYS A CA 1
ATOM 2377 C C . LYS A 1 303 ? 15.182 14.384 6.221 1.00 44.47 303 LYS A C 1
ATOM 2378 O O . LYS A 1 303 ? 14.691 15.400 5.713 1.00 40.74 303 LYS A O 1
ATOM 2384 N N . THR A 1 304 ? 15.461 13.296 5.523 1.00 41.50 304 THR A N 1
ATOM 2385 C CA . THR A 1 304 ? 15.139 13.270 4.119 1.00 42.56 304 THR A CA 1
ATOM 2386 C C . THR A 1 304 ? 13.799 12.576 4.059 1.00 42.14 304 THR A C 1
ATOM 2387 O O . THR A 1 304 ? 13.235 12.228 5.075 1.00 42.91 304 THR A O 1
ATOM 2391 N N . ASN A 1 305 ? 13.302 12.346 2.857 1.00 44.84 305 ASN A N 1
ATOM 2392 C CA . ASN A 1 305 ? 12.043 11.637 2.745 1.00 43.84 305 ASN A CA 1
ATOM 2393 C C . ASN A 1 305 ? 12.307 10.320 2.032 1.00 41.10 305 ASN A C 1
ATOM 2394 O O . ASN A 1 305 ? 11.448 9.771 1.355 1.00 38.77 305 ASN A O 1
ATOM 2399 N N . ASN A 1 306 ? 13.522 9.812 2.221 1.00 38.65 306 ASN A N 1
ATOM 2400 C CA . ASN A 1 306 ? 13.933 8.543 1.619 1.00 38.54 306 ASN A CA 1
ATOM 2401 C C . ASN A 1 306 ? 14.872 7.877 2.633 1.00 36.02 306 ASN A C 1
ATOM 2402 O O . ASN A 1 306 ? 15.820 7.177 2.282 1.00 35.54 306 ASN A O 1
ATOM 2407 N N . SER A 1 307 ? 14.545 8.096 3.902 1.00 35.63 307 SER A N 1
ATOM 2408 C CA . SER A 1 307 ? 15.313 7.643 5.055 1.00 34.55 307 SER A CA 1
ATOM 2409 C C . SER A 1 307 ? 15.932 6.242 5.105 1.00 32.93 307 SER A C 1
ATOM 2410 O O . SER A 1 307 ? 17.020 6.091 5.645 1.00 31.07 307 SER A O 1
ATOM 2413 N N . GLN A 1 308 ? 15.268 5.220 4.570 1.00 30.38 308 GLN A N 1
ATOM 2414 C CA . GLN A 1 308 ? 15.854 3.886 4.621 1.00 31.07 308 GLN A CA 1
ATOM 2415 C C . GLN A 1 308 ? 17.131 3.779 3.764 1.00 29.21 308 GLN A C 1
ATOM 2416 O O . GLN A 1 308 ? 17.941 2.867 3.956 1.00 28.93 308 GLN A O 1
ATOM 2422 N N . TYR A 1 309 ? 17.285 4.726 2.838 1.00 30.28 309 TYR A N 1
ATOM 2423 C CA . TYR A 1 309 ? 18.428 4.778 1.924 1.00 31.59 309 TYR A CA 1
ATOM 2424 C C . TYR A 1 309 ? 19.460 5.853 2.267 1.00 30.29 309 TYR A C 1
ATOM 2425 O O . TYR A 1 309 ? 20.398 6.036 1.516 1.00 31.88 309 TYR A O 1
ATOM 2434 N N . ASP A 1 310 ? 19.281 6.572 3.361 1.00 32.54 310 ASP A N 1
ATOM 2435 C CA . ASP A 1 310 ? 20.229 7.640 3.683 1.00 33.98 310 ASP A CA 1
ATOM 2436 C C . ASP A 1 310 ? 21.650 7.138 3.836 1.00 34.88 310 ASP A C 1
ATOM 2437 O O . ASP A 1 310 ? 22.596 7.746 3.346 1.00 34.80 310 ASP A O 1
ATOM 2442 N N . LEU A 1 311 ? 21.808 6.015 4.526 1.00 32.51 311 LEU A N 1
ATOM 2443 C CA . LEU A 1 311 ? 23.130 5.468 4.755 1.00 29.79 311 LEU A CA 1
ATOM 2444 C C . LEU A 1 311 ? 23.786 4.988 3.473 1.00 31.57 311 LEU A C 1
ATOM 2445 O O . LEU A 1 311 ? 24.907 5.416 3.138 1.00 29.42 311 LEU A O 1
ATOM 2450 N N . VAL A 1 312 ? 23.120 4.109 2.730 1.00 28.72 312 VAL A N 1
ATOM 2451 C CA . VAL A 1 312 ? 23.783 3.621 1.514 1.00 30.83 312 VAL A CA 1
ATOM 2452 C C . VAL A 1 312 ? 24.082 4.736 0.477 1.00 31.75 312 VAL A C 1
ATOM 2453 O O . VAL A 1 312 ? 25.047 4.644 -0.280 1.00 34.66 312 VAL A O 1
ATOM 2457 N N . ASN A 1 313 ? 23.266 5.779 0.451 1.00 31.59 313 ASN A N 1
ATOM 2458 C CA . ASN A 1 313 ? 23.477 6.889 -0.474 1.00 37.03 313 ASN A CA 1
ATOM 2459 C C . ASN A 1 313 ? 24.715 7.668 0.008 1.00 35.79 313 ASN A C 1
ATOM 2460 O O . ASN A 1 313 ? 25.564 8.083 -0.799 1.00 37.56 313 ASN A O 1
ATOM 2465 N N . GLY A 1 314 ? 24.824 7.850 1.327 1.00 34.20 314 GLY A N 1
ATOM 2466 C CA . GLY A 1 314 ? 25.984 8.550 1.867 1.00 34.19 314 GLY A CA 1
ATOM 2467 C C . GLY A 1 314 ? 27.236 7.762 1.540 1.00 34.07 314 GLY A C 1
ATOM 2468 O O . GLY A 1 314 ? 28.271 8.336 1.192 1.00 34.32 314 GLY A O 1
ATOM 2469 N N . MET A 1 315 ? 27.147 6.439 1.641 1.00 30.15 315 MET A N 1
ATOM 2470 C CA . MET A 1 315 ? 28.286 5.543 1.350 1.00 29.76 315 MET A CA 1
ATOM 2471 C C . MET A 1 315 ? 28.728 5.700 -0.125 1.00 33.69 315 MET A C 1
ATOM 2472 O O . MET A 1 315 ? 29.933 5.782 -0.439 1.00 33.60 315 MET A O 1
ATOM 2477 N N . TYR A 1 316 ? 27.735 5.730 -1.001 1.00 33.28 316 TYR A N 1
ATOM 2478 C CA . TYR A 1 316 ? 27.938 5.871 -2.440 1.00 36.37 316 TYR A CA 1
ATOM 2479 C C . TYR A 1 316 ? 28.568 7.232 -2.777 1.00 39.74 316 TYR A C 1
ATOM 2480 O O . TYR A 1 316 ? 29.461 7.312 -3.634 1.00 37.54 316 TYR A O 1
ATOM 2489 N N . LEU A 1 317 ? 28.080 8.295 -2.130 1.00 41.83 317 LEU A N 1
ATOM 2490 C CA . LEU A 1 317 ? 28.602 9.650 -2.374 1.00 43.36 317 LEU A CA 1
ATOM 2491 C C . LEU A 1 317 ? 30.044 9.720 -1.951 1.00 44.81 317 LEU A C 1
ATOM 2492 O O . LEU A 1 317 ? 30.823 10.493 -2.504 1.00 48.12 317 LEU A O 1
ATOM 2497 N N . ILE A 1 318 ? 30.414 8.917 -0.971 1.00 42.79 318 ILE A N 1
ATOM 2498 C CA . ILE A 1 318 ? 31.782 8.901 -0.518 1.00 39.46 318 ILE A CA 1
ATOM 2499 C C . ILE A 1 318 ? 32.685 8.044 -1.415 1.00 46.91 318 ILE A C 1
ATOM 2500 O O . ILE A 1 318 ? 33.701 8.539 -1.927 1.00 43.86 318 ILE A O 1
ATOM 2505 N N . GLY A 1 319 ? 32.314 6.779 -1.623 1.00 45.33 319 GLY A N 1
ATOM 2506 C CA . GLY A 1 319 ? 33.166 5.864 -2.365 1.00 47.96 319 GLY A CA 1
ATOM 2507 C C . GLY A 1 319 ? 33.028 5.675 -3.863 1.00 53.18 319 GLY A C 1
ATOM 2508 O O . GLY A 1 319 ? 33.854 4.971 -4.463 1.00 54.74 319 GLY A O 1
ATOM 2509 N N . ASN A 1 320 ? 32.014 6.269 -4.480 1.00 55.48 320 ASN A N 1
ATOM 2510 C CA . ASN A 1 320 ? 31.838 6.111 -5.915 1.00 60.57 320 ASN A CA 1
ATOM 2511 C C . ASN A 1 320 ? 32.548 7.279 -6.601 1.00 64.17 320 ASN A C 1
ATOM 2512 O O . ASN A 1 320 ? 33.804 7.212 -6.637 1.00 64.20 320 ASN A O 1
ATOM 2518 N N . MET B 1 1 ? -3.386 32.396 11.840 1.00 51.73 1 MET B N 1
ATOM 2519 C CA . MET B 1 1 ? -2.758 31.171 11.250 1.00 52.48 1 MET B CA 1
ATOM 2520 C C . MET B 1 1 ? -2.635 31.370 9.739 1.00 49.84 1 MET B C 1
ATOM 2521 O O . MET B 1 1 ? -3.521 31.976 9.109 1.00 51.05 1 MET B O 1
ATOM 2526 N N . LEU B 1 2 ? -1.529 30.873 9.177 1.00 48.06 2 LEU B N 1
ATOM 2527 C CA . LEU B 1 2 ? -1.234 30.999 7.737 1.00 45.03 2 LEU B CA 1
ATOM 2528 C C . LEU B 1 2 ? -1.059 29.605 7.150 1.00 40.06 2 LEU B C 1
ATOM 2529 O O . LEU B 1 2 ? -0.187 28.872 7.569 1.00 40.85 2 LEU B O 1
ATOM 2534 N N . VAL B 1 3 ? -1.906 29.226 6.199 1.00 41.75 3 VAL B N 1
ATOM 2535 C CA . VAL B 1 3 ? -1.760 27.891 5.610 1.00 38.92 3 VAL B CA 1
ATOM 2536 C C . VAL B 1 3 ? -1.406 28.011 4.126 1.00 32.02 3 VAL B C 1
ATOM 2537 O O . VAL B 1 3 ? -1.996 28.786 3.428 1.00 32.55 3 VAL B O 1
ATOM 2541 N N . PHE B 1 4 ? -0.424 27.231 3.684 1.00 37.74 4 PHE B N 1
ATOM 2542 C CA . PHE B 1 4 ? -0.006 27.231 2.276 1.00 34.13 4 PHE B CA 1
ATOM 2543 C C . PHE B 1 4 ? -0.799 26.096 1.645 1.00 33.47 4 PHE B C 1
ATOM 2544 O O . PHE B 1 4 ? -0.794 24.981 2.168 1.00 31.02 4 PHE B O 1
ATOM 2552 N N . ILE B 1 5 ? -1.429 26.401 0.511 1.00 31.75 5 ILE B N 1
ATOM 2553 C CA . ILE B 1 5 ? -2.348 25.465 -0.129 1.00 29.95 5 ILE B CA 1
ATOM 2554 C C . ILE B 1 5 ? -2.126 25.327 -1.620 1.00 30.95 5 ILE B C 1
ATOM 2555 O O . ILE B 1 5 ? -2.385 26.248 -2.386 1.00 29.03 5 ILE B O 1
ATOM 2560 N N . ASP B 1 6 ? -1.624 24.166 -2.008 1.00 30.40 6 ASP B N 1
ATOM 2561 C CA . ASP B 1 6 ? -1.435 23.895 -3.422 1.00 27.61 6 ASP B CA 1
ATOM 2562 C C . ASP B 1 6 ? -2.729 23.150 -3.720 1.00 29.78 6 ASP B C 1
ATOM 2563 O O . ASP B 1 6 ? -2.796 21.923 -3.525 1.00 28.90 6 ASP B O 1
ATOM 2568 N N . ASP B 1 7 ? -3.755 23.884 -4.151 1.00 30.69 7 ASP B N 1
ATOM 2569 C CA . ASP B 1 7 ? -5.030 23.268 -4.432 1.00 26.86 7 ASP B CA 1
ATOM 2570 C C . ASP B 1 7 ? -5.047 22.734 -5.854 1.00 28.32 7 ASP B C 1
ATOM 2571 O O . ASP B 1 7 ? -5.513 23.388 -6.771 1.00 27.85 7 ASP B O 1
ATOM 2576 N N . GLY B 1 8 ? -4.498 21.525 -6.010 1.00 28.37 8 GLY B N 1
ATOM 2577 C CA . GLY B 1 8 ? -4.461 20.880 -7.312 1.00 29.17 8 GLY B CA 1
ATOM 2578 C C . GLY B 1 8 ? -5.811 20.217 -7.568 1.00 32.73 8 GLY B C 1
ATOM 2579 O O . GLY B 1 8 ? -6.539 19.962 -6.618 1.00 30.25 8 GLY B O 1
ATOM 2580 N N . SER B 1 9 ? -6.138 19.896 -8.820 1.00 30.47 9 SER B N 1
ATOM 2581 C CA . SER B 1 9 ? -7.440 19.300 -9.077 1.00 32.99 9 SER B CA 1
ATOM 2582 C C . SER B 1 9 ? -7.488 17.808 -8.787 1.00 34.53 9 SER B C 1
ATOM 2583 O O . SER B 1 9 ? -8.523 17.211 -8.925 1.00 34.21 9 SER B O 1
ATOM 2586 N N . THR B 1 10 ? -6.378 17.204 -8.389 1.00 32.21 10 THR B N 1
ATOM 2587 C CA . THR B 1 10 ? -6.419 15.807 -8.008 1.00 34.64 10 THR B CA 1
ATOM 2588 C C . THR B 1 10 ? -6.344 15.807 -6.484 1.00 37.05 10 THR B C 1
ATOM 2589 O O . THR B 1 10 ? -7.238 15.265 -5.830 1.00 34.96 10 THR B O 1
ATOM 2593 N N . ASN B 1 11 ? -5.298 16.419 -5.911 1.00 34.52 11 ASN B N 1
ATOM 2594 C CA . ASN B 1 11 ? -5.187 16.493 -4.445 1.00 35.29 11 ASN B CA 1
ATOM 2595 C C . ASN B 1 11 ? -4.868 17.923 -3.951 1.00 34.01 11 ASN B C 1
ATOM 2596 O O . ASN B 1 11 ? -4.114 18.647 -4.606 1.00 32.63 11 ASN B O 1
ATOM 2601 N N . ILE B 1 12 ? -5.432 18.306 -2.808 1.00 32.61 12 ILE B N 1
ATOM 2602 C CA . ILE B 1 12 ? -5.127 19.596 -2.202 1.00 34.29 12 ILE B CA 1
ATOM 2603 C C . ILE B 1 12 ? -3.964 19.274 -1.261 1.00 33.78 12 ILE B C 1
ATOM 2604 O O . ILE B 1 12 ? -4.081 18.335 -0.479 1.00 34.70 12 ILE B O 1
ATOM 2609 N N . LYS B 1 13 ? -2.836 19.992 -1.346 1.00 30.42 13 LYS B N 1
ATOM 2610 C CA . LYS B 1 13 ? -1.728 19.740 -0.419 1.00 28.59 13 LYS B CA 1
ATOM 2611 C C . LYS B 1 13 ? -1.654 20.961 0.505 1.00 34.04 13 LYS B C 1
ATOM 2612 O O . LYS B 1 13 ? -1.770 22.091 0.039 1.00 31.65 13 LYS B O 1
ATOM 2618 N N . LEU B 1 14 ? -1.475 20.739 1.807 1.00 33.87 14 LEU B N 1
ATOM 2619 C CA . LEU B 1 14 ? -1.404 21.852 2.746 1.00 36.51 14 LEU B CA 1
ATOM 2620 C C . LEU B 1 14 ? -0.099 21.804 3.475 1.00 36.94 14 LEU B C 1
ATOM 2621 O O . LEU B 1 14 ? 0.445 20.733 3.700 1.00 38.11 14 LEU B O 1
ATOM 2626 N N . GLN B 1 15 ? 0.402 22.975 3.852 1.00 41.76 15 GLN B N 1
ATOM 2627 C CA . GLN B 1 15 ? 1.617 23.008 4.648 1.00 42.04 15 GLN B CA 1
ATOM 2628 C C . GLN B 1 15 ? 1.512 24.207 5.572 1.00 41.00 15 GLN B C 1
ATOM 2629 O O . GLN B 1 15 ? 1.074 25.298 5.180 1.00 41.33 15 GLN B O 1
ATOM 2635 N N . TRP B 1 16 ? 1.875 23.976 6.820 1.00 42.23 16 TRP B N 1
ATOM 2636 C CA . TRP B 1 16 ? 1.820 25.039 7.811 1.00 46.33 16 TRP B CA 1
ATOM 2637 C C . TRP B 1 16 ? 2.749 24.692 8.971 1.00 44.65 16 TRP B C 1
ATOM 2638 O O . TRP B 1 16 ? 3.346 23.606 9.023 1.00 47.14 16 TRP B O 1
ATOM 2649 N N . GLN B 1 17 ? 2.870 25.636 9.885 1.00 47.61 17 GLN B N 1
ATOM 2650 C CA . GLN B 1 17 ? 3.743 25.492 11.034 1.00 52.39 17 GLN B CA 1
ATOM 2651 C C . GLN B 1 17 ? 2.966 25.992 12.264 1.00 52.24 17 GLN B C 1
ATOM 2652 O O . GLN B 1 17 ? 2.404 27.088 12.249 1.00 51.72 17 GLN B O 1
ATOM 2658 N N . GLU B 1 18 ? 2.914 25.178 13.309 1.00 56.88 18 GLU B N 1
ATOM 2659 C CA . GLU B 1 18 ? 2.201 25.588 14.518 1.00 60.59 18 GLU B CA 1
ATOM 2660 C C . GLU B 1 18 ? 3.076 26.320 15.554 1.00 63.51 18 GLU B C 1
ATOM 2661 O O . GLU B 1 18 ? 3.850 27.229 15.204 1.00 62.48 18 GLU B O 1
ATOM 2667 N N . SER B 1 19 ? 2.943 25.947 16.826 1.00 64.59 19 SER B N 1
ATOM 2668 C CA . SER B 1 19 ? 3.716 26.602 17.884 1.00 64.19 19 SER B CA 1
ATOM 2669 C C . SER B 1 19 ? 4.993 25.866 18.269 1.00 64.55 19 SER B C 1
ATOM 2670 O O . SER B 1 19 ? 6.067 26.479 18.352 1.00 63.07 19 SER B O 1
ATOM 2673 N N . ASP B 1 20 ? 4.893 24.555 18.483 1.00 62.92 20 ASP B N 1
ATOM 2674 C CA . ASP B 1 20 ? 6.073 23.805 18.878 1.00 63.66 20 ASP B CA 1
ATOM 2675 C C . ASP B 1 20 ? 7.151 23.741 17.791 1.00 64.01 20 ASP B C 1
ATOM 2676 O O . ASP B 1 20 ? 8.224 23.157 18.003 1.00 63.56 20 ASP B O 1
ATOM 2681 N N . GLY B 1 21 ? 6.873 24.355 16.641 1.00 62.95 21 GLY B N 1
ATOM 2682 C CA . GLY B 1 21 ? 7.849 24.381 15.563 1.00 63.42 21 GLY B CA 1
ATOM 2683 C C . GLY B 1 21 ? 7.780 23.207 14.604 1.00 64.23 21 GLY B C 1
ATOM 2684 O O . GLY B 1 21 ? 8.615 23.058 13.692 1.00 64.94 21 GLY B O 1
ATOM 2685 N N . THR B 1 22 ? 6.789 22.356 14.813 1.00 61.39 22 THR B N 1
ATOM 2686 C CA . THR B 1 22 ? 6.629 21.211 13.947 1.00 60.88 22 THR B CA 1
ATOM 2687 C C . THR B 1 22 ? 6.046 21.741 12.630 1.00 58.25 22 THR B C 1
ATOM 2688 O O . THR B 1 22 ? 5.180 22.632 12.621 1.00 55.81 22 THR B O 1
ATOM 2692 N N . ILE B 1 23 ? 6.561 21.230 11.522 1.00 56.61 23 ILE B N 1
ATOM 2693 C CA . ILE B 1 23 ? 6.055 21.655 10.226 1.00 52.81 23 ILE B CA 1
ATOM 2694 C C . ILE B 1 23 ? 5.195 20.500 9.753 1.00 51.71 23 ILE B C 1
ATOM 2695 O O . ILE B 1 23 ? 5.664 19.361 9.620 1.00 49.14 23 ILE B O 1
ATOM 2700 N N . LYS B 1 24 ? 3.920 20.807 9.530 1.00 51.35 24 LYS B N 1
ATOM 2701 C CA . LYS B 1 24 ? 2.943 19.813 9.108 1.00 52.48 24 LYS B CA 1
ATOM 2702 C C . LYS B 1 24 ? 2.609 19.818 7.607 1.00 48.60 24 LYS B C 1
ATOM 2703 O O . LYS B 1 24 ? 2.513 20.868 6.990 1.00 47.94 24 LYS B O 1
ATOM 2709 N N . GLN B 1 25 ? 2.440 18.634 7.042 1.00 48.11 25 GLN B N 1
ATOM 2710 C CA . GLN B 1 25 ? 2.037 18.505 5.652 1.00 48.29 25 GLN B CA 1
ATOM 2711 C C . GLN B 1 25 ? 0.777 17.637 5.644 1.00 50.14 25 GLN B C 1
ATOM 2712 O O . GLN B 1 25 ? 0.713 16.598 6.325 1.00 49.91 25 GLN B O 1
ATOM 2718 N N . HIS B 1 26 ? -0.234 18.077 4.899 1.00 47.45 26 HIS B N 1
ATOM 2719 C CA . HIS B 1 26 ? -1.497 17.349 4.809 1.00 45.00 26 HIS B CA 1
ATOM 2720 C C . HIS B 1 26 ? -1.959 17.281 3.351 1.00 45.36 26 HIS B C 1
ATOM 2721 O O . HIS B 1 26 ? -1.721 18.206 2.549 1.00 40.79 26 HIS B O 1
ATOM 2728 N N . ILE B 1 27 ? -2.613 16.180 3.009 1.00 40.66 27 ILE B N 1
ATOM 2729 C CA . ILE B 1 27 ? -3.127 15.989 1.663 1.00 42.62 27 ILE B CA 1
ATOM 2730 C C . ILE B 1 27 ? -4.600 15.596 1.781 1.00 42.77 27 ILE B C 1
ATOM 2731 O O . ILE B 1 27 ? -4.966 14.846 2.684 1.00 45.43 27 ILE B O 1
ATOM 2736 N N . SER B 1 28 ? -5.452 16.138 0.918 1.00 39.16 28 SER B N 1
ATOM 2737 C CA . SER B 1 28 ? -6.876 15.825 0.956 1.00 39.16 28 SER B CA 1
ATOM 2738 C C . SER B 1 28 ? -7.318 15.802 -0.491 1.00 40.18 28 SER B C 1
ATOM 2739 O O . SER B 1 28 ? -7.052 16.744 -1.254 1.00 37.86 28 SER B O 1
ATOM 2742 N N . PRO B 1 29 ? -8.029 14.741 -0.902 1.00 40.29 29 PRO B N 1
ATOM 2743 C CA . PRO B 1 29 ? -8.451 14.687 -2.300 1.00 39.46 29 PRO B CA 1
ATOM 2744 C C . PRO B 1 29 ? -9.582 15.595 -2.759 1.00 38.90 29 PRO B C 1
ATOM 2745 O O . PRO B 1 29 ? -10.387 16.095 -1.962 1.00 37.06 29 PRO B O 1
ATOM 2749 N N . ASN B 1 30 ? -9.599 15.841 -4.067 1.00 36.69 30 ASN B N 1
ATOM 2750 C CA . ASN B 1 30 ? -10.688 16.567 -4.675 1.00 35.21 30 ASN B CA 1
ATOM 2751 C C . ASN B 1 30 ? -11.686 15.455 -5.058 1.00 38.24 30 ASN B C 1
ATOM 2752 O O . ASN B 1 30 ? -11.587 14.862 -6.149 1.00 37.32 30 ASN B O 1
ATOM 2757 N N . SER B 1 31 ? -12.611 15.126 -4.157 1.00 38.65 31 SER B N 1
ATOM 2758 C CA . SER B 1 31 ? -13.619 14.104 -4.466 1.00 41.71 31 SER B CA 1
ATOM 2759 C C . SER B 1 31 ? -14.887 14.355 -3.688 1.00 41.15 31 SER B C 1
ATOM 2760 O O . SER B 1 31 ? -15.060 13.890 -2.547 1.00 41.74 31 SER B O 1
ATOM 2763 N N . PHE B 1 32 ? -15.761 15.112 -4.337 1.00 41.39 32 PHE B N 1
ATOM 2764 C CA . PHE B 1 32 ? -17.036 15.516 -3.795 1.00 43.10 32 PHE B CA 1
ATOM 2765 C C . PHE B 1 32 ? -18.165 15.215 -4.762 1.00 44.90 32 PHE B C 1
ATOM 2766 O O . PHE B 1 32 ? -17.957 15.033 -5.972 1.00 44.50 32 PHE B O 1
ATOM 2774 N N . LYS B 1 33 ? -19.367 15.114 -4.213 1.00 46.07 33 LYS B N 1
ATOM 2775 C CA . LYS B 1 33 ? -20.522 14.897 -5.055 1.00 46.47 33 LYS B CA 1
ATOM 2776 C C . LYS B 1 33 ? -21.472 16.011 -4.751 1.00 44.55 33 LYS B C 1
ATOM 2777 O O . LYS B 1 33 ? -21.421 16.599 -3.676 1.00 41.37 33 LYS B O 1
ATOM 2783 N N . ARG B 1 34 ? -22.331 16.322 -5.704 1.00 45.63 34 ARG B N 1
ATOM 2784 C CA . ARG B 1 34 ? -23.230 17.444 -5.526 1.00 50.04 34 ARG B CA 1
ATOM 2785 C C . ARG B 1 34 ? -24.525 17.221 -4.752 1.00 51.33 34 ARG B C 1
ATOM 2786 O O . ARG B 1 34 ? -25.572 17.736 -5.128 1.00 52.85 34 ARG B O 1
ATOM 2794 N N . GLU B 1 35 ? -24.444 16.460 -3.669 1.00 50.10 35 GLU B N 1
ATOM 2795 C CA . GLU B 1 35 ? -25.597 16.260 -2.796 1.00 54.10 35 GLU B CA 1
ATOM 2796 C C . GLU B 1 35 ? -25.098 15.752 -1.449 1.00 52.20 35 GLU B C 1
ATOM 2797 O O . GLU B 1 35 ? -24.001 15.199 -1.347 1.00 51.13 35 GLU B O 1
ATOM 2803 N N . TRP B 1 36 ? -25.882 15.967 -0.400 1.00 51.28 36 TRP B N 1
ATOM 2804 C CA . TRP B 1 36 ? -25.454 15.536 0.920 1.00 50.05 36 TRP B CA 1
ATOM 2805 C C . TRP B 1 36 ? -25.442 14.032 1.043 1.00 48.24 36 TRP B C 1
ATOM 2806 O O . TRP B 1 36 ? -26.204 13.337 0.360 1.00 49.98 36 TRP B O 1
ATOM 2817 N N . ALA B 1 37 ? -24.566 13.541 1.905 1.00 45.28 37 ALA B N 1
ATOM 2818 C CA . ALA B 1 37 ? -24.445 12.122 2.176 1.00 45.70 37 ALA B CA 1
ATOM 2819 C C . ALA B 1 37 ? -25.377 11.831 3.349 1.00 47.32 37 ALA B C 1
ATOM 2820 O O . ALA B 1 37 ? -25.522 12.649 4.251 1.00 45.74 37 ALA B O 1
ATOM 2822 N N . VAL B 1 38 ? -25.992 10.665 3.342 1.00 46.02 38 VAL B N 1
ATOM 2823 C CA . VAL B 1 38 ? -26.901 10.306 4.418 1.00 48.35 38 VAL B CA 1
ATOM 2824 C C . VAL B 1 38 ? -26.252 9.306 5.349 1.00 46.78 38 VAL B C 1
ATOM 2825 O O . VAL B 1 38 ? -25.704 8.293 4.915 1.00 51.77 38 VAL B O 1
ATOM 2829 N N . SER B 1 39 ? -26.291 9.588 6.637 1.00 46.53 39 SER B N 1
ATOM 2830 C CA . SER B 1 39 ? -25.702 8.662 7.603 1.00 45.30 39 SER B CA 1
ATOM 2831 C C . SER B 1 39 ? -26.761 8.316 8.656 1.00 46.05 39 SER B C 1
ATOM 2832 O O . SER B 1 39 ? -27.254 9.198 9.340 1.00 46.59 39 SER B O 1
ATOM 2835 N N . PHE B 1 40 ? -27.128 7.045 8.762 1.00 44.11 40 PHE B N 1
ATOM 2836 C CA . PHE B 1 40 ? -28.121 6.646 9.785 1.00 45.43 40 PHE B CA 1
ATOM 2837 C C . PHE B 1 40 ? -27.415 6.219 11.054 1.00 45.45 40 PHE B C 1
ATOM 2838 O O . PHE B 1 40 ? -28.039 6.041 12.097 1.00 47.86 40 PHE B O 1
ATOM 2846 N N . GLY B 1 41 ? -26.092 6.089 10.973 1.00 48.22 41 GLY B N 1
ATOM 2847 C CA . GLY B 1 41 ? -25.332 5.661 12.125 1.00 47.11 41 GLY B CA 1
ATOM 2848 C C . GLY B 1 41 ? -24.353 6.711 12.563 1.00 51.66 41 GLY B C 1
ATOM 2849 O O . GLY B 1 41 ? -24.579 7.904 12.358 1.00 49.88 41 GLY B O 1
ATOM 2850 N N . ASP B 1 42 ? -23.249 6.274 13.154 1.00 54.08 42 ASP B N 1
ATOM 2851 C CA . ASP B 1 42 ? -22.250 7.228 13.639 1.00 58.57 42 ASP B CA 1
ATOM 2852 C C . ASP B 1 42 ? -21.068 7.474 12.706 1.00 60.21 42 ASP B C 1
ATOM 2853 O O . ASP B 1 42 ? -20.028 7.979 13.147 1.00 62.50 42 ASP B O 1
ATOM 2858 N N . LYS B 1 43 ? -21.200 7.099 11.439 1.00 60.92 43 LYS B N 1
ATOM 2859 C CA . LYS B 1 43 ? -20.120 7.354 10.492 1.00 63.94 43 LYS B CA 1
ATOM 2860 C C . LYS B 1 43 ? -20.168 8.856 10.212 1.00 63.78 43 LYS B C 1
ATOM 2861 O O . LYS B 1 43 ? -21.218 9.406 9.862 1.00 62.74 43 LYS B O 1
ATOM 2867 N N . LYS B 1 44 ? -19.040 9.532 10.395 1.00 62.66 44 LYS B N 1
ATOM 2868 C CA . LYS B 1 44 ? -19.001 10.967 10.156 1.00 61.76 44 LYS B CA 1
ATOM 2869 C C . LYS B 1 44 ? -19.074 11.240 8.659 1.00 58.45 44 LYS B C 1
ATOM 2870 O O . LYS B 1 44 ? -18.458 10.551 7.865 1.00 59.48 44 LYS B O 1
ATOM 2876 N N . VAL B 1 45 ? -19.866 12.222 8.275 1.00 56.40 45 VAL B N 1
ATOM 2877 C CA . VAL B 1 45 ? -19.945 12.600 6.881 1.00 54.16 45 VAL B CA 1
ATOM 2878 C C . VAL B 1 45 ? -19.823 14.112 6.898 1.00 53.70 45 VAL B C 1
ATOM 2879 O O . VAL B 1 45 ? -20.117 14.750 7.915 1.00 51.74 45 VAL B O 1
ATOM 2883 N N . PHE B 1 46 ? -19.357 14.678 5.788 1.00 53.45 46 PHE B N 1
ATOM 2884 C CA . PHE B 1 46 ? -19.188 16.123 5.673 1.00 50.59 46 PHE B CA 1
ATOM 2885 C C . PHE B 1 46 ? -20.105 16.634 4.599 1.00 50.19 46 PHE B C 1
ATOM 2886 O O . PHE B 1 46 ? -19.868 16.407 3.399 1.00 47.89 46 PHE B O 1
ATOM 2894 N N . ASN B 1 47 ? -21.138 17.342 5.042 1.00 48.79 47 ASN B N 1
ATOM 2895 C CA . ASN B 1 47 ? -22.139 17.905 4.168 1.00 47.97 47 ASN B CA 1
ATOM 2896 C C . ASN B 1 47 ? -22.045 19.407 4.210 1.00 47.12 47 ASN B C 1
ATOM 2897 O O . ASN B 1 47 ? -22.225 20.038 5.249 1.00 48.09 47 ASN B O 1
ATOM 2902 N N . TYR B 1 48 ? -21.770 19.968 3.044 1.00 44.15 48 TYR B N 1
ATOM 2903 C CA . TYR B 1 48 ? -21.589 21.385 2.887 1.00 44.25 48 TYR B CA 1
ATOM 2904 C C . TYR B 1 48 ? -22.653 22.013 2.045 1.00 45.13 48 TYR B C 1
ATOM 2905 O O . TYR B 1 48 ? -23.351 21.349 1.263 1.00 46.81 48 TYR B O 1
ATOM 2914 N N . THR B 1 49 ? -22.731 23.325 2.185 1.00 46.36 49 THR B N 1
ATOM 2915 C CA . THR B 1 49 ? -23.614 24.141 1.395 1.00 50.42 49 THR B CA 1
ATOM 2916 C C . THR B 1 49 ? -22.727 25.317 0.987 1.00 53.95 49 THR B C 1
ATOM 2917 O O . THR B 1 49 ? -21.943 25.829 1.804 1.00 53.81 49 THR B O 1
ATOM 2921 N N . LEU B 1 50 ? -22.828 25.720 -0.275 1.00 55.99 50 LEU B N 1
ATOM 2922 C CA . LEU B 1 50 ? -22.042 26.836 -0.768 1.00 58.97 50 LEU B CA 1
ATOM 2923 C C . LEU B 1 50 ? -22.680 27.418 -2.018 1.00 61.28 50 LEU B C 1
ATOM 2924 O O . LEU B 1 50 ? -23.095 26.675 -2.915 1.00 61.56 50 LEU B O 1
ATOM 2929 N N . ASN B 1 51 ? -22.786 28.745 -2.071 1.00 63.13 51 ASN B N 1
ATOM 2930 C CA . ASN B 1 51 ? -23.350 29.399 -3.248 1.00 66.82 51 ASN B CA 1
ATOM 2931 C C . ASN B 1 51 ? -24.723 28.810 -3.570 1.00 67.55 51 ASN B C 1
ATOM 2932 O O . ASN B 1 51 ? -25.134 28.789 -4.725 1.00 67.42 51 ASN B O 1
ATOM 2937 N N . GLY B 1 52 ? -25.404 28.298 -2.543 1.00 68.40 52 GLY B N 1
ATOM 2938 C CA . GLY B 1 52 ? -26.723 27.713 -2.712 1.00 68.18 52 GLY B CA 1
ATOM 2939 C C . GLY B 1 52 ? -26.812 26.279 -3.223 1.00 68.15 52 GLY B C 1
ATOM 2940 O O . GLY B 1 52 ? -27.809 25.913 -3.844 1.00 68.71 52 GLY B O 1
ATOM 2941 N N . GLU B 1 53 ? -25.801 25.459 -2.954 1.00 66.44 53 GLU B N 1
ATOM 2942 C CA . GLU B 1 53 ? -25.795 24.074 -3.419 1.00 63.43 53 GLU B CA 1
ATOM 2943 C C . GLU B 1 53 ? -25.278 23.129 -2.341 1.00 59.56 53 GLU B C 1
ATOM 2944 O O . GLU B 1 53 ? -24.499 23.532 -1.481 1.00 57.56 53 GLU B O 1
ATOM 2950 N N . GLN B 1 54 ? -25.710 21.873 -2.383 1.00 54.72 54 GLN B N 1
ATOM 2951 C CA . GLN B 1 54 ? -25.226 20.905 -1.411 1.00 52.16 54 GLN B CA 1
ATOM 2952 C C . GLN B 1 54 ? -24.074 20.144 -2.068 1.00 49.14 54 GLN B C 1
ATOM 2953 O O . GLN B 1 54 ? -24.127 19.830 -3.259 1.00 46.90 54 GLN B O 1
ATOM 2959 N N . TYR B 1 55 ? -23.054 19.830 -1.285 1.00 46.05 55 TYR B N 1
ATOM 2960 C CA . TYR B 1 55 ? -21.913 19.074 -1.783 1.00 45.10 55 TYR B CA 1
ATOM 2961 C C . TYR B 1 55 ? -21.527 18.205 -0.622 1.00 41.04 55 TYR B C 1
ATOM 2962 O O . TYR B 1 55 ? -21.797 18.538 0.522 1.00 41.60 55 TYR B O 1
ATOM 2971 N N . SER B 1 56 ? -20.870 17.095 -0.891 1.00 39.29 56 SER B N 1
ATOM 2972 C CA . SER B 1 56 ? -20.435 16.290 0.210 1.00 39.61 56 SER B CA 1
ATOM 2973 C C . SER B 1 56 ? -19.181 15.561 -0.204 1.00 39.61 56 SER B C 1
ATOM 2974 O O . SER B 1 56 ? -18.991 15.279 -1.386 1.00 38.29 56 SER B O 1
ATOM 2977 N N . PHE B 1 57 ? -18.321 15.282 0.767 1.00 37.85 57 PHE B N 1
ATOM 2978 C CA . PHE B 1 57 ? -17.108 14.537 0.499 1.00 44.15 57 PHE B CA 1
ATOM 2979 C C . PHE B 1 57 ? -17.574 13.125 0.133 1.00 45.53 57 PHE B C 1
ATOM 2980 O O . PHE B 1 57 ? -18.387 12.539 0.851 1.00 47.54 57 PHE B O 1
ATOM 2988 N N . ASP B 1 58 ? -17.063 12.587 -0.966 1.00 44.76 58 ASP B N 1
ATOM 2989 C CA . ASP B 1 58 ? -17.463 11.264 -1.441 1.00 46.12 58 ASP B CA 1
ATOM 2990 C C . ASP B 1 58 ? -16.253 10.385 -1.657 1.00 47.26 58 ASP B C 1
ATOM 2991 O O . ASP B 1 58 ? -15.515 10.572 -2.617 1.00 44.46 58 ASP B O 1
ATOM 2996 N N . PRO B 1 59 ? -16.028 9.418 -0.755 1.00 46.74 59 PRO B N 1
ATOM 2997 C CA . PRO B 1 59 ? -14.897 8.493 -0.821 1.00 49.53 59 PRO B CA 1
ATOM 2998 C C . PRO B 1 59 ? -14.857 7.554 -2.012 1.00 51.47 59 PRO B C 1
ATOM 2999 O O . PRO B 1 59 ? -13.844 6.890 -2.258 1.00 54.12 59 PRO B O 1
ATOM 3003 N N . ILE B 1 60 ? -15.935 7.503 -2.781 1.00 53.31 60 ILE B N 1
ATOM 3004 C CA . ILE B 1 60 ? -15.937 6.645 -3.962 1.00 52.52 60 ILE B CA 1
ATOM 3005 C C . ILE B 1 60 ? -16.456 7.394 -5.179 1.00 53.51 60 ILE B C 1
ATOM 3006 O O . ILE B 1 60 ? -17.131 6.812 -6.046 1.00 52.74 60 ILE B O 1
ATOM 3011 N N . SER B 1 61 ? -16.134 8.686 -5.252 1.00 50.93 61 SER B N 1
ATOM 3012 C CA . SER B 1 61 ? -16.572 9.503 -6.374 1.00 51.33 61 SER B CA 1
ATOM 3013 C C . SER B 1 61 ? -16.132 8.846 -7.673 1.00 52.49 61 SER B C 1
ATOM 3014 O O . SER B 1 61 ? -15.040 8.277 -7.754 1.00 50.09 61 SER B O 1
ATOM 3017 N N . PRO B 1 62 ? -16.990 8.894 -8.702 1.00 54.79 62 PRO B N 1
ATOM 3018 C CA . PRO B 1 62 ? -16.640 8.299 -9.998 1.00 56.61 62 PRO B CA 1
ATOM 3019 C C . PRO B 1 62 ? -15.425 9.031 -10.619 1.00 59.15 62 PRO B C 1
ATOM 3020 O O . PRO B 1 62 ? -15.360 10.262 -10.576 1.00 57.61 62 PRO B O 1
ATOM 3024 N N . ASP B 1 63 ? -14.470 8.284 -11.180 1.00 60.73 63 ASP B N 1
ATOM 3025 C CA . ASP B 1 63 ? -13.290 8.892 -11.805 1.00 66.88 63 ASP B CA 1
ATOM 3026 C C . ASP B 1 63 ? -13.691 9.717 -13.046 1.00 71.50 63 ASP B C 1
ATOM 3027 O O . ASP B 1 63 ? -12.871 10.428 -13.633 1.00 71.95 63 ASP B O 1
ATOM 3032 N N . ALA B 1 64 ? -14.956 9.610 -13.438 1.00 77.01 64 ALA B N 1
ATOM 3033 C CA . ALA B 1 64 ? -15.483 10.302 -14.615 1.00 82.87 64 ALA B CA 1
ATOM 3034 C C . ALA B 1 64 ? -15.267 11.809 -14.676 1.00 86.40 64 ALA B C 1
ATOM 3035 O O . ALA B 1 64 ? -14.991 12.454 -13.670 1.00 87.05 64 ALA B O 1
ATOM 3037 N N . VAL B 1 65 ? -15.420 12.343 -15.889 1.00 91.19 65 VAL B N 1
ATOM 3038 C CA . VAL B 1 65 ? -15.279 13.766 -16.222 1.00 94.11 65 VAL B CA 1
ATOM 3039 C C . VAL B 1 65 ? -13.832 14.225 -16.349 1.00 95.94 65 VAL B C 1
ATOM 3040 O O . VAL B 1 65 ? -13.401 15.156 -15.664 1.00 96.43 65 VAL B O 1
ATOM 3044 N N . VAL B 1 66 ? -13.087 13.565 -17.233 1.00 97.11 66 VAL B N 1
ATOM 3045 C CA . VAL B 1 66 ? -11.689 13.906 -17.481 1.00 97.83 66 VAL B CA 1
ATOM 3046 C C . VAL B 1 66 ? -11.608 14.899 -18.652 1.00 98.27 66 VAL B C 1
ATOM 3047 O O . VAL B 1 66 ? -10.944 14.648 -19.668 1.00 97.95 66 VAL B O 1
ATOM 3051 N N . THR B 1 67 ? -12.285 16.035 -18.479 1.00 98.41 67 THR B N 1
ATOM 3052 C CA . THR B 1 67 ? -12.352 17.092 -19.491 1.00 97.64 67 THR B CA 1
ATOM 3053 C C . THR B 1 67 ? -11.581 18.366 -19.099 1.00 95.89 67 THR B C 1
ATOM 3054 O O . THR B 1 67 ? -10.355 18.423 -19.244 1.00 95.93 67 THR B O 1
ATOM 3058 N N . THR B 1 68 ? -12.308 19.378 -18.614 1.00 93.38 68 THR B N 1
ATOM 3059 C CA . THR B 1 68 ? -11.722 20.660 -18.202 1.00 89.34 68 THR B CA 1
ATOM 3060 C C . THR B 1 68 ? -11.587 20.803 -16.691 1.00 84.98 68 THR B C 1
ATOM 3061 O O . THR B 1 68 ? -12.563 21.047 -15.987 1.00 84.34 68 THR B O 1
ATOM 3065 N N . ASN B 1 69 ? -10.369 20.646 -16.194 1.00 80.13 69 ASN B N 1
ATOM 3066 C CA . ASN B 1 69 ? -10.139 20.786 -14.778 1.00 76.02 69 ASN B CA 1
ATOM 3067 C C . ASN B 1 69 ? -9.571 22.169 -14.506 1.00 71.38 69 ASN B C 1
ATOM 3068 O O . ASN B 1 69 ? -9.274 22.499 -13.364 1.00 74.10 69 ASN B O 1
ATOM 3073 N N . ILE B 1 70 ? -9.422 22.985 -15.551 1.00 64.88 70 ILE B N 1
ATOM 3074 C CA . ILE B 1 70 ? -8.923 24.351 -15.367 1.00 57.44 70 ILE B CA 1
ATOM 3075 C C . ILE B 1 70 ? -10.021 25.187 -14.699 1.00 53.07 70 ILE B C 1
ATOM 3076 O O . ILE B 1 70 ? -9.763 25.951 -13.779 1.00 50.96 70 ILE B O 1
ATOM 3081 N N . ALA B 1 71 ? -11.245 25.036 -15.186 1.00 47.09 71 ALA B N 1
ATOM 3082 C CA . ALA B 1 71 ? -12.380 25.755 -14.634 1.00 43.84 71 ALA B CA 1
ATOM 3083 C C . ALA B 1 71 ? -12.529 25.361 -13.150 1.00 40.68 71 ALA B C 1
ATOM 3084 O O . ALA B 1 71 ? -13.019 26.137 -12.3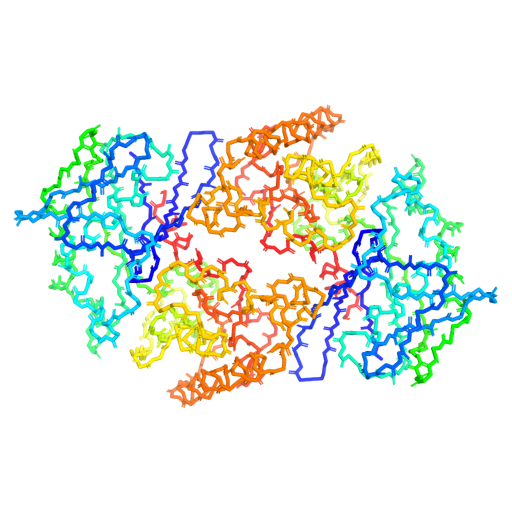26 1.00 37.72 71 ALA B O 1
ATOM 3086 N N . TRP B 1 72 ? -12.079 24.162 -12.805 1.00 35.96 72 TRP B N 1
ATOM 3087 C CA . TRP B 1 72 ? -12.184 23.730 -11.431 1.00 36.93 72 TRP B CA 1
ATOM 3088 C C . TRP B 1 72 ? -11.540 24.723 -10.474 1.00 39.40 72 TRP B C 1
ATOM 3089 O O . TRP B 1 72 ? -11.997 24.864 -9.345 1.00 36.94 72 TRP B O 1
ATOM 3100 N N . GLN B 1 73 ? -10.482 25.405 -10.929 1.00 38.22 73 GLN B N 1
ATOM 3101 C CA . GLN B 1 73 ? -9.743 26.352 -10.081 1.00 35.66 73 GLN B CA 1
ATOM 3102 C C . GLN B 1 73 ? -10.596 27.508 -9.559 1.00 37.08 73 GLN B C 1
ATOM 3103 O O . GLN B 1 73 ? -10.311 28.073 -8.504 1.00 35.83 73 GLN B O 1
ATOM 3109 N N . TYR B 1 74 ? -11.620 27.874 -10.320 1.00 34.23 74 TYR B N 1
ATOM 3110 C CA . TYR B 1 74 ? -12.498 28.975 -9.944 1.00 37.26 74 TYR B CA 1
ATOM 3111 C C . TYR B 1 74 ? -13.893 28.427 -9.589 1.00 38.98 74 TYR B C 1
ATOM 3112 O O . TYR B 1 74 ? -14.858 29.178 -9.555 1.00 39.17 74 TYR B O 1
ATOM 3121 N N . SER B 1 75 ? -13.984 27.133 -9.305 1.00 39.64 75 SER B N 1
ATOM 3122 C CA . SER B 1 75 ? -15.279 26.515 -9.006 1.00 40.42 75 SER B CA 1
ATOM 3123 C C . SER B 1 75 ? -15.703 26.498 -7.546 1.00 40.79 75 SER B C 1
ATOM 3124 O O . SER B 1 75 ? -14.913 26.727 -6.627 1.00 39.72 75 SER B O 1
ATOM 3127 N N . ASP B 1 76 ? -16.987 26.202 -7.357 1.00 41.02 76 ASP B N 1
ATOM 3128 C CA . ASP B 1 76 ? -17.557 26.097 -6.033 1.00 41.67 76 ASP B CA 1
ATOM 3129 C C . ASP B 1 76 ? -16.907 24.901 -5.373 1.00 35.47 76 ASP B C 1
ATOM 3130 O O . ASP B 1 76 ? -16.514 24.957 -4.217 1.00 37.31 76 ASP B O 1
ATOM 3135 N N . VAL B 1 77 ? -16.775 23.809 -6.119 1.00 36.80 77 VAL B N 1
ATOM 3136 C CA . VAL B 1 77 ? -16.168 22.613 -5.567 1.00 34.67 77 VAL B CA 1
ATOM 3137 C C . VAL B 1 77 ? -14.759 22.834 -5.076 1.00 36.09 77 VAL B C 1
ATOM 3138 O O . VAL B 1 77 ? -14.336 22.203 -4.095 1.00 34.50 77 VAL B O 1
ATOM 3142 N N . ASN B 1 78 ? -13.996 23.694 -5.762 1.00 36.67 78 ASN B N 1
ATOM 3143 C CA . ASN B 1 78 ? -12.631 23.980 -5.296 1.00 35.12 78 ASN B CA 1
ATOM 3144 C C . ASN B 1 78 ? -12.737 24.618 -3.896 1.00 32.19 78 ASN B C 1
ATOM 3145 O O . ASN B 1 78 ? -11.965 24.307 -2.991 1.00 32.68 78 ASN B O 1
ATOM 3150 N N . VAL B 1 79 ? -13.692 25.522 -3.716 1.00 34.00 79 VAL B N 1
ATOM 3151 C CA . VAL B 1 79 ? -13.843 26.160 -2.398 1.00 37.22 79 VAL B CA 1
ATOM 3152 C C . VAL B 1 79 ? -14.169 25.091 -1.354 1.00 36.64 79 VAL B C 1
ATOM 3153 O O . VAL B 1 79 ? -13.609 25.074 -0.275 1.00 34.80 79 VAL B O 1
ATOM 3157 N N . VAL B 1 80 ? -15.058 24.161 -1.691 1.00 39.63 80 VAL B N 1
ATOM 3158 C CA . VAL B 1 80 ? -15.396 23.080 -0.746 1.00 36.96 80 VAL B CA 1
ATOM 3159 C C . VAL B 1 80 ? -14.211 22.179 -0.431 1.00 37.43 80 VAL B C 1
ATOM 3160 O O . VAL B 1 80 ? -13.973 21.818 0.723 1.00 38.57 80 VAL B O 1
ATOM 3164 N N . ALA B 1 81 ? -13.483 21.766 -1.469 1.00 35.97 81 ALA B N 1
ATOM 3165 C CA . ALA B 1 81 ? -12.315 20.897 -1.275 1.00 30.92 81 ALA B CA 1
ATOM 3166 C C . ALA B 1 81 ? -11.269 21.523 -0.361 1.00 31.44 81 ALA B C 1
ATOM 3167 O O . ALA B 1 81 ? -10.600 20.820 0.392 1.00 36.03 81 ALA B O 1
ATOM 3169 N N . VAL B 1 82 ? -11.078 22.840 -0.476 1.00 33.46 82 VAL B N 1
ATOM 3170 C CA . VAL B 1 82 ? -10.067 23.513 0.356 1.00 32.32 82 VAL B CA 1
ATOM 3171 C C . VAL B 1 82 ? -10.615 23.543 1.776 1.00 33.09 82 VAL B C 1
ATOM 3172 O O . VAL B 1 82 ? -9.898 23.218 2.712 1.00 32.43 82 VAL B O 1
ATOM 3176 N N . HIS B 1 83 ? -11.877 23.937 1.941 1.00 35.42 83 HIS B N 1
ATOM 3177 C CA . HIS B 1 83 ? -12.434 23.917 3.313 1.00 38.74 83 HIS B CA 1
ATOM 3178 C C . HIS B 1 83 ? -12.393 22.525 3.895 1.00 40.81 83 HIS B C 1
ATOM 3179 O O . HIS B 1 83 ? -12.113 22.346 5.085 1.00 40.40 83 HIS B O 1
ATOM 3186 N N . HIS B 1 84 ? -12.651 21.522 3.057 1.00 39.87 84 HIS B N 1
ATOM 3187 C CA . HIS B 1 84 ? -12.611 20.155 3.553 1.00 39.99 84 HIS B CA 1
ATOM 3188 C C . HIS B 1 84 ? -11.190 19.776 3.958 1.00 39.44 84 HIS B C 1
ATOM 3189 O O . HIS B 1 84 ? -10.969 19.088 4.958 1.00 35.73 84 HIS B O 1
ATOM 3196 N N . ALA B 1 85 ? -10.207 20.191 3.154 1.00 35.47 85 ALA B N 1
ATOM 3197 C CA . ALA B 1 85 ? -8.815 19.915 3.487 1.00 33.79 85 ALA B CA 1
ATOM 3198 C C . ALA B 1 85 ? -8.495 20.543 4.857 1.00 31.56 85 ALA B C 1
ATOM 3199 O O . ALA B 1 85 ? -7.869 19.934 5.716 1.00 34.47 85 ALA B O 1
ATOM 3201 N N . LEU B 1 86 ? -8.908 21.779 5.033 1.00 31.00 86 LEU B N 1
ATOM 3202 C CA . LEU B 1 86 ? -8.645 22.465 6.303 1.00 36.55 86 LEU B CA 1
ATOM 3203 C C . LEU B 1 86 ? -9.339 21.711 7.447 1.00 40.86 86 LEU B C 1
ATOM 3204 O O . LEU B 1 86 ? -8.714 21.430 8.472 1.00 41.93 86 LEU B O 1
ATOM 3209 N N . LEU B 1 87 ? -10.615 21.370 7.253 1.00 41.37 87 LEU B N 1
ATOM 3210 C CA . LEU B 1 87 ? -11.360 20.651 8.288 1.00 44.85 87 LEU B CA 1
ATOM 3211 C C . LEU B 1 87 ? -10.723 19.315 8.668 1.00 47.12 87 LEU B C 1
ATOM 3212 O O . LEU B 1 87 ? -10.835 18.891 9.809 1.00 51.65 87 LEU B O 1
ATOM 3217 N N . THR B 1 88 ? -10.023 18.659 7.744 1.00 45.73 88 THR B N 1
ATOM 3218 C CA . THR B 1 88 ? -9.417 17.377 8.065 1.00 44.05 88 THR B CA 1
ATOM 3219 C C . THR B 1 88 ? -7.935 17.428 8.369 1.00 44.02 88 THR B C 1
ATOM 3220 O O . THR B 1 88 ? -7.327 16.399 8.572 1.00 43.72 88 THR B O 1
ATOM 3224 N N . SER B 1 89 ? -7.349 18.615 8.410 1.00 45.61 89 SER B N 1
ATOM 3225 C CA . SER B 1 89 ? -5.906 18.725 8.656 1.00 48.45 89 SER B CA 1
ATOM 3226 C C . SER B 1 89 ? -5.440 18.500 10.083 1.00 50.58 89 SER B C 1
ATOM 3227 O O . SER B 1 89 ? -4.315 18.037 10.307 1.00 51.76 89 SER B O 1
ATOM 3230 N N . GLY B 1 90 ? -6.289 18.840 11.044 1.00 52.07 90 GLY B N 1
ATOM 3231 C CA . GLY B 1 90 ? -5.902 18.697 12.438 1.00 55.53 90 GLY B CA 1
ATOM 3232 C C . GLY B 1 90 ? -5.819 20.077 13.069 1.00 57.75 90 GLY B C 1
ATOM 3233 O O . GLY B 1 90 ? -5.771 20.219 14.293 1.00 58.07 90 GLY B O 1
ATOM 3234 N N . LEU B 1 91 ? -5.773 21.107 12.231 1.00 56.82 91 LEU B N 1
ATOM 3235 C CA . LEU B 1 91 ? -5.748 22.472 12.739 1.00 58.17 91 LEU B CA 1
ATOM 3236 C C . LEU B 1 91 ? -7.119 22.710 13.366 1.00 58.52 91 LEU B C 1
ATOM 3237 O O . LEU B 1 91 ? -8.095 22.062 12.985 1.00 57.90 91 LEU B O 1
ATOM 3242 N N . PRO B 1 92 ? -7.203 23.618 14.351 1.00 58.02 92 PRO B N 1
ATOM 3243 C CA . PRO B 1 92 ? -8.468 23.941 15.019 1.00 57.49 92 PRO B CA 1
ATOM 3244 C C . PRO B 1 92 ? -9.234 24.914 14.153 1.00 57.53 92 PRO B C 1
ATOM 3245 O O . PRO B 1 92 ? -8.637 25.706 13.423 1.00 57.02 92 PRO B O 1
ATOM 3249 N N . VAL B 1 93 ? -10.553 24.875 14.226 1.00 55.94 93 VAL B N 1
ATOM 3250 C CA . VAL B 1 93 ? -11.334 25.775 13.402 1.00 55.40 93 VAL B CA 1
ATOM 3251 C C . VAL B 1 93 ? -11.027 27.202 13.801 1.00 57.84 93 VAL B C 1
ATOM 3252 O O . VAL B 1 93 ? -11.098 27.564 14.973 1.00 57.61 93 VAL B O 1
ATOM 3256 N N . SER B 1 94 ? -10.654 28.011 12.825 1.00 57.16 94 SER B N 1
ATOM 3257 C CA . SER B 1 94 ? -10.332 29.391 13.111 1.00 57.54 94 SER B CA 1
ATOM 3258 C C . SER B 1 94 ? -10.296 30.188 11.841 1.00 57.22 94 SER B C 1
ATOM 3259 O O . SER B 1 94 ? -10.623 29.681 10.751 1.00 54.08 94 SER B O 1
ATOM 3262 N N . GLU B 1 95 ? -9.935 31.459 11.979 1.00 55.04 95 GLU B N 1
ATOM 3263 C CA . GLU B 1 95 ? -9.820 32.297 10.804 1.00 53.96 95 GLU B CA 1
ATOM 3264 C C . GLU B 1 95 ? -8.441 31.901 10.301 1.00 51.66 95 GLU B C 1
ATOM 3265 O O . GLU B 1 95 ? -7.562 31.519 11.092 1.00 49.87 95 GLU B O 1
ATOM 3271 N N . VAL B 1 96 ? -8.252 31.916 8.989 1.00 50.28 96 VAL B N 1
ATOM 3272 C CA . VAL B 1 96 ? -6.935 31.588 8.460 1.00 45.02 96 VAL B CA 1
ATOM 3273 C C . VAL B 1 96 ? -6.657 32.462 7.274 1.00 41.34 96 VAL B C 1
ATOM 3274 O O . VAL B 1 96 ? -7.570 32.892 6.560 1.00 41.17 96 VAL B O 1
ATOM 3278 N N . ASP B 1 97 ? -5.372 32.751 7.109 1.00 42.93 97 ASP B N 1
ATOM 3279 C CA . ASP B 1 97 ? -4.914 33.496 5.949 1.00 42.49 97 ASP B CA 1
ATOM 3280 C C . ASP B 1 97 ? -4.381 32.332 5.107 1.00 36.52 97 ASP B C 1
ATOM 3281 O O . ASP B 1 97 ? -3.897 31.362 5.665 1.00 37.36 97 ASP B O 1
ATOM 3286 N N . ILE B 1 98 ? -4.474 32.424 3.787 1.00 39.09 98 ILE B N 1
ATOM 3287 C CA . ILE B 1 98 ? -3.956 31.329 2.956 1.00 37.76 98 ILE B CA 1
ATOM 3288 C C . ILE B 1 98 ? -3.235 31.852 1.705 1.00 33.99 98 ILE B C 1
ATOM 3289 O O . ILE B 1 98 ? -3.396 32.984 1.318 1.00 35.19 98 ILE B O 1
ATOM 3294 N N . VAL B 1 99 ? -2.418 30.997 1.112 1.00 31.95 99 VAL B N 1
ATOM 3295 C CA . VAL B 1 99 ? -1.769 31.305 -0.145 1.00 31.04 99 VAL B CA 1
ATOM 3296 C C . VAL B 1 99 ? -2.170 30.057 -0.986 1.00 29.83 99 VAL B C 1
ATOM 3297 O O . VAL B 1 99 ? -1.916 28.939 -0.575 1.00 30.21 99 VAL B O 1
ATOM 3301 N N . CYS B 1 100 ? -2.802 30.282 -2.133 1.00 30.13 100 CYS B N 1
ATOM 3302 C CA . CYS B 1 100 ? -3.237 29.201 -3.000 1.00 32.35 100 CYS B CA 1
ATOM 3303 C C . CYS B 1 100 ? -2.453 29.237 -4.326 1.00 34.52 100 CYS B C 1
ATOM 3304 O O . CYS B 1 100 ? -1.577 30.081 -4.507 1.00 29.97 100 CYS B O 1
ATOM 3307 N N . THR B 1 101 ? -2.745 28.317 -5.243 1.00 32.71 101 THR B N 1
ATOM 3308 C CA . THR B 1 101 ? -1.979 28.303 -6.502 1.00 31.42 101 THR B CA 1
ATOM 3309 C C . THR B 1 101 ? -2.844 28.402 -7.731 1.00 31.91 101 THR B C 1
ATOM 3310 O O . THR B 1 101 ? -4.038 28.101 -7.679 1.00 30.73 101 THR B O 1
ATOM 3314 N N . LEU B 1 102 ? -2.230 28.852 -8.831 1.00 31.37 102 LEU B N 1
ATOM 3315 C CA . LEU B 1 102 ? -2.870 28.854 -10.136 1.00 27.48 102 LEU B CA 1
ATOM 3316 C C . LEU B 1 102 ? -1.861 28.187 -11.052 1.00 27.11 102 LEU B C 1
ATOM 3317 O O . LEU B 1 102 ? -0.648 28.441 -10.941 1.00 26.23 102 LEU B O 1
ATOM 3322 N N . PRO B 1 103 ? -2.338 27.294 -11.945 1.00 29.06 103 PRO B N 1
ATOM 3323 C CA . PRO B 1 103 ? -1.469 26.591 -12.901 1.00 28.13 103 PRO B CA 1
ATOM 3324 C C . PRO B 1 103 ? -0.713 27.680 -13.711 1.00 28.58 103 PRO B C 1
ATOM 3325 O O . PRO B 1 103 ? -1.247 28.777 -13.945 1.00 29.82 103 PRO B O 1
ATOM 3329 N N . LEU B 1 104 ? 0.497 27.360 -14.154 1.00 27.18 104 LEU B N 1
ATOM 3330 C CA . LEU B 1 104 ? 1.330 28.316 -14.915 1.00 28.36 104 LEU B CA 1
ATOM 3331 C C . LEU B 1 104 ? 0.592 29.072 -16.015 1.00 28.57 104 LEU B C 1
ATOM 3332 O O . LEU B 1 104 ? 0.697 30.303 -16.098 1.00 30.10 104 LEU B O 1
ATOM 3337 N N . THR B 1 105 ? -0.185 28.365 -16.833 1.00 28.61 105 THR B N 1
ATOM 3338 C CA . THR B 1 105 ? -0.871 29.050 -17.938 1.00 29.06 105 THR B CA 1
ATOM 3339 C C . THR B 1 105 ? -2.143 29.801 -17.572 1.00 33.00 105 THR B C 1
ATOM 3340 O O . THR B 1 105 ? -2.741 30.457 -18.432 1.00 31.70 105 THR B O 1
ATOM 3344 N N . GLU B 1 106 ? -2.528 29.740 -16.296 1.00 29.52 106 GLU B N 1
ATOM 3345 C CA . GLU B 1 106 ? -3.668 30.514 -15.778 1.00 31.31 106 GLU B CA 1
ATOM 3346 C C . GLU B 1 106 ? -3.055 31.720 -15.042 1.00 31.09 106 GLU B C 1
ATOM 3347 O O . GLU B 1 106 ? -3.560 32.856 -15.145 1.00 33.48 106 GLU B O 1
ATOM 3353 N N . TYR B 1 107 ? -1.976 31.485 -14.299 1.00 30.60 107 TYR B N 1
ATOM 3354 C CA . TYR B 1 107 ? -1.325 32.591 -13.601 1.00 31.79 107 TYR B CA 1
ATOM 3355 C C . TYR B 1 107 ? -0.684 33.573 -14.600 1.00 34.01 107 TYR B C 1
ATOM 3356 O O . TYR B 1 107 ? -0.687 34.788 -14.389 1.00 32.76 107 TYR B O 1
ATOM 3365 N N . TYR B 1 108 ? -0.117 33.037 -15.670 1.00 32.72 108 TYR B N 1
ATOM 3366 C CA . TYR B 1 108 ? 0.577 33.866 -16.664 1.00 31.34 108 TYR B CA 1
ATOM 3367 C C . TYR B 1 108 ? -0.094 33.850 -17.990 1.00 30.27 108 TYR B C 1
ATOM 3368 O O . TYR B 1 108 ? -0.607 32.811 -18.431 1.00 26.94 108 TYR B O 1
ATOM 3377 N N . ASP B 1 109 ? -0.063 34.993 -18.670 1.00 31.06 109 ASP B N 1
ATOM 3378 C CA . ASP B 1 109 ? -0.650 35.068 -20.013 1.00 33.14 109 ASP B CA 1
ATOM 3379 C C . ASP B 1 109 ? 0.403 34.627 -21.018 1.00 32.45 109 ASP B C 1
ATOM 3380 O O . ASP B 1 109 ? 1.520 34.260 -20.614 1.00 29.80 109 ASP B O 1
ATOM 3385 N N . ARG B 1 110 ? 0.099 34.677 -22.323 1.00 31.27 110 ARG B N 1
ATOM 3386 C CA . ARG B 1 110 ? 1.095 34.225 -23.308 1.00 30.40 110 ARG B CA 1
ATOM 3387 C C . ARG B 1 110 ? 2.370 35.034 -23.419 1.00 32.86 110 ARG B C 1
ATOM 3388 O O . ARG B 1 110 ? 3.302 34.634 -24.111 1.00 31.70 110 ARG B O 1
ATOM 3396 N N . ASN B 1 111 ? 2.444 36.146 -22.700 1.00 32.02 111 ASN B N 1
ATOM 3397 C CA . ASN B 1 111 ? 3.656 36.948 -22.708 1.00 34.56 111 ASN B CA 1
ATOM 3398 C C . ASN B 1 111 ? 4.424 36.683 -21.404 1.00 37.35 111 ASN B C 1
ATOM 3399 O O . ASN B 1 111 ? 5.401 37.367 -21.072 1.00 35.54 111 ASN B O 1
ATOM 3404 N N . ASN B 1 112 ? 3.961 35.686 -20.656 1.00 31.79 112 ASN B N 1
ATOM 3405 C CA . ASN B 1 112 ? 4.581 35.335 -19.397 1.00 32.65 112 ASN B CA 1
ATOM 3406 C C . ASN B 1 112 ? 4.528 36.462 -18.394 1.00 34.07 112 ASN B C 1
ATOM 3407 O O . ASN B 1 112 ? 5.468 36.687 -17.629 1.00 34.88 112 ASN B O 1
ATOM 3412 N N . GLN B 1 113 ? 3.420 37.175 -18.430 1.00 32.62 113 GLN B N 1
ATOM 3413 C CA . GLN B 1 113 ? 3.172 38.241 -17.471 1.00 37.76 113 GLN B CA 1
ATOM 3414 C C . GLN B 1 113 ? 1.922 37.871 -16.679 1.00 36.28 113 GLN B C 1
ATOM 3415 O O . GLN B 1 113 ? 1.023 37.206 -17.197 1.00 35.91 113 GLN B O 1
ATOM 3421 N N . PRO B 1 114 ? 1.866 38.269 -15.404 1.00 38.68 114 PRO B N 1
ATOM 3422 C CA . PRO B 1 114 ? 0.722 37.968 -14.525 1.00 39.29 114 PRO B CA 1
ATOM 3423 C C . PRO B 1 114 ? -0.654 38.235 -15.134 1.00 40.09 114 PRO B C 1
ATOM 3424 O O . PRO B 1 114 ? -0.894 39.273 -15.727 1.00 39.17 114 PRO B O 1
ATOM 3428 N N . ASN B 1 115 ? -1.562 37.271 -15.037 1.00 39.61 115 ASN B N 1
ATOM 3429 C CA . ASN B 1 115 ? -2.899 37.476 -15.581 1.00 38.85 115 ASN B CA 1
ATOM 3430 C C . ASN B 1 115 ? -3.703 37.945 -14.362 1.00 41.72 115 ASN B C 1
ATOM 3431 O O . ASN B 1 115 ? -4.297 37.154 -13.630 1.00 38.13 115 ASN B O 1
ATOM 3436 N N . THR B 1 116 ? -3.680 39.255 -14.136 1.00 42.61 116 THR B N 1
ATOM 3437 C CA . THR B 1 116 ? -4.358 39.854 -12.993 1.00 42.59 116 THR B CA 1
ATOM 3438 C C . THR B 1 116 ? -5.826 39.473 -12.888 1.00 40.87 116 THR B C 1
ATOM 3439 O O . THR B 1 116 ? -6.319 39.229 -11.795 1.00 40.80 116 THR B O 1
ATOM 3443 N N . GLU B 1 117 ? -6.509 39.369 -14.018 1.00 41.51 117 GLU B N 1
ATOM 3444 C CA . GLU B 1 117 ? -7.905 38.997 -13.999 1.00 42.40 117 GLU B CA 1
ATOM 3445 C C . GLU B 1 117 ? -8.094 37.603 -13.403 1.00 44.39 117 GLU B C 1
ATOM 3446 O O . GLU B 1 117 ? -9.019 37.379 -12.609 1.00 39.83 117 GLU B O 1
ATOM 3452 N N . ASN B 1 118 ? -7.241 36.651 -13.784 1.00 40.01 118 ASN B N 1
ATOM 3453 C CA . ASN B 1 118 ? -7.361 35.308 -13.209 1.00 39.83 118 ASN B CA 1
ATOM 3454 C C . ASN B 1 118 ? -6.957 35.341 -11.743 1.00 38.63 118 ASN B C 1
ATOM 3455 O O . ASN B 1 118 ? -7.559 34.677 -10.900 1.00 40.14 118 ASN B O 1
ATOM 3460 N N . ILE B 1 119 ? -5.935 36.126 -11.425 1.00 37.44 119 ILE B N 1
ATOM 3461 C CA . ILE B 1 119 ? -5.468 36.181 -10.069 1.00 36.76 119 ILE B CA 1
ATOM 3462 C C . ILE B 1 119 ? -6.576 36.722 -9.156 1.00 39.40 119 ILE B C 1
ATOM 3463 O O . ILE B 1 119 ? -6.818 36.184 -8.076 1.00 39.12 119 ILE B O 1
ATOM 3468 N N . GLU B 1 120 ? -7.280 37.745 -9.604 1.00 41.57 120 GLU B N 1
ATOM 3469 C CA . GLU B 1 120 ? -8.346 38.297 -8.781 1.00 46.33 120 GLU B CA 1
ATOM 3470 C C . GLU B 1 120 ? -9.517 37.327 -8.656 1.00 45.05 120 GLU B C 1
ATOM 3471 O O . GLU B 1 120 ? -10.108 37.176 -7.583 1.00 45.53 120 GLU B O 1
ATOM 3477 N N . ARG B 1 121 ? -9.831 36.672 -9.762 1.00 43.59 121 ARG B N 1
ATOM 3478 C CA . ARG B 1 121 ? -10.926 35.705 -9.814 1.00 44.41 121 ARG B CA 1
ATOM 3479 C C . ARG B 1 121 ? -10.718 34.598 -8.774 1.00 43.62 121 ARG B C 1
ATOM 3480 O O . ARG B 1 121 ? -11.658 34.176 -8.082 1.00 43.62 121 ARG B O 1
ATOM 3488 N N . LYS B 1 122 ? -9.472 34.157 -8.665 1.00 40.64 122 LYS B N 1
ATOM 3489 C CA . LYS B 1 122 ? -9.085 33.104 -7.745 1.00 40.59 122 LYS B CA 1
ATOM 3490 C C . LYS B 1 122 ? -9.312 33.566 -6.310 1.00 42.07 122 LYS B C 1
ATOM 3491 O O . LYS B 1 122 ? -9.873 32.842 -5.480 1.00 41.67 122 LYS B O 1
ATOM 3497 N N . LYS B 1 123 ? -8.869 34.779 -6.023 1.00 43.23 123 LYS B N 1
ATOM 3498 C CA . LYS B 1 123 ? -9.018 35.334 -4.686 1.00 44.97 123 LYS B CA 1
ATOM 3499 C C . LYS B 1 123 ? -10.481 35.434 -4.294 1.00 44.60 123 LYS B C 1
ATOM 3500 O O . LYS B 1 123 ? -10.854 35.096 -3.157 1.00 46.90 123 LYS B O 1
ATOM 3506 N N . ALA B 1 124 ? -11.299 35.889 -5.235 1.00 45.03 124 ALA B N 1
ATOM 3507 C CA . ALA B 1 124 ? -12.729 36.086 -4.996 1.00 50.94 124 ALA B CA 1
ATOM 3508 C C . ALA B 1 124 ? -13.456 34.782 -4.796 1.00 51.40 124 ALA B C 1
ATOM 3509 O O . ALA B 1 124 ? -14.417 34.705 -4.029 1.00 52.80 124 ALA B O 1
ATOM 3511 N N . ASN B 1 125 ? -13.006 33.748 -5.494 1.00 48.97 125 ASN B N 1
ATOM 3512 C CA . ASN B 1 125 ? -13.656 32.467 -5.348 1.00 46.25 125 ASN B CA 1
ATOM 3513 C C . ASN B 1 125 ? -13.770 32.120 -3.869 1.00 44.68 125 ASN B C 1
ATOM 3514 O O . ASN B 1 125 ? -14.810 31.644 -3.429 1.00 43.24 125 ASN B O 1
ATOM 3519 N N . PHE B 1 126 ? -12.722 32.379 -3.096 1.00 42.45 126 PHE B N 1
ATOM 3520 C CA . PHE B 1 126 ? -12.750 32.041 -1.673 1.00 44.41 126 PHE B CA 1
ATOM 3521 C C . PHE B 1 126 ? -13.596 32.915 -0.749 1.00 45.86 126 PHE B C 1
ATOM 3522 O O . PHE B 1 126 ? -13.628 32.691 0.470 1.00 46.35 126 PHE B O 1
ATOM 3530 N N . ARG B 1 127 ? -14.267 33.907 -1.308 1.00 48.08 127 ARG B N 1
ATOM 3531 C CA . ARG B 1 127 ? -15.126 34.747 -0.485 1.00 52.27 127 ARG B CA 1
ATOM 3532 C C . ARG B 1 127 ? -16.514 34.107 -0.482 1.00 53.80 127 ARG B C 1
ATOM 3533 O O . ARG B 1 127 ? -17.393 34.508 0.280 1.00 55.65 127 ARG B O 1
ATOM 3541 N N . LYS B 1 128 ? -16.714 33.118 -1.353 1.00 52.70 128 LYS B N 1
ATOM 3542 C CA . LYS B 1 128 ? -17.991 32.422 -1.400 1.00 52.64 128 LYS B CA 1
ATOM 3543 C C . LYS B 1 128 ? -18.211 31.838 0.002 1.00 52.44 128 LYS B C 1
ATOM 3544 O O . LYS B 1 128 ? -17.327 31.191 0.555 1.00 52.99 128 LYS B O 1
ATOM 3550 N N . LYS B 1 129 ? -19.384 32.086 0.586 1.00 55.44 129 LYS B N 1
ATOM 3551 C CA . LYS B 1 129 ? -19.699 31.580 1.927 1.00 54.14 129 LYS B CA 1
ATOM 3552 C C . LYS B 1 129 ? -20.051 30.090 1.911 1.00 51.95 129 LYS B C 1
ATOM 3553 O O . LYS B 1 129 ? -20.787 29.625 1.044 1.00 50.89 129 LYS B O 1
ATOM 3559 N N . ILE B 1 130 ? -19.547 29.371 2.904 1.00 50.68 130 ILE B N 1
ATOM 3560 C CA . ILE B 1 130 ? -19.752 27.941 3.013 1.00 52.23 130 ILE B CA 1
ATOM 3561 C C . ILE B 1 130 ? -20.282 27.586 4.406 1.00 54.08 130 ILE B C 1
ATOM 3562 O O . ILE B 1 130 ? -20.039 28.317 5.379 1.00 54.25 130 ILE B O 1
ATOM 3567 N N . THR B 1 131 ? -21.004 26.471 4.499 1.00 53.26 131 THR B N 1
ATOM 3568 C CA . THR B 1 131 ? -21.520 26.012 5.786 1.00 52.96 131 THR B CA 1
ATOM 3569 C C . THR B 1 131 ? -21.353 24.522 5.846 1.00 52.34 131 THR B C 1
ATOM 3570 O O . THR B 1 131 ? -21.392 23.837 4.826 1.00 49.21 131 THR B O 1
ATOM 3574 N N . LEU B 1 132 ? -21.144 24.033 7.054 1.00 49.06 132 LEU B N 1
ATOM 3575 C CA . LEU B 1 132 ? -20.998 22.618 7.281 1.00 49.54 132 LEU B CA 1
ATOM 3576 C C . LEU B 1 132 ? -22.170 22.240 8.186 1.00 52.56 132 LEU B C 1
ATOM 3577 O O . LEU B 1 132 ? -22.512 23.008 9.098 1.00 50.17 132 LEU B O 1
ATOM 3582 N N . ASN B 1 133 ? -22.788 21.086 7.916 1.00 51.83 133 ASN B N 1
ATOM 3583 C CA . ASN B 1 133 ? -23.890 20.590 8.748 1.00 52.12 133 ASN B CA 1
ATOM 3584 C C . ASN B 1 133 ? -23.269 19.914 9.958 1.00 51.24 133 ASN B C 1
ATOM 3585 O O . ASN B 1 133 ? -22.445 19.014 9.806 1.00 52.28 133 ASN B O 1
ATOM 3590 N N . GLY B 1 134 ? -23.658 20.354 11.152 1.00 51.88 134 GLY B N 1
ATOM 3591 C CA . GLY B 1 134 ? -23.170 19.737 12.370 1.00 50.87 134 GLY B CA 1
ATOM 3592 C C . GLY B 1 134 ? -21.837 20.203 12.898 1.00 53.80 134 GLY B C 1
ATOM 3593 O O . GLY B 1 134 ? -21.275 19.584 13.799 1.00 53.27 134 GLY B O 1
ATOM 3594 N N . GLY B 1 135 ? -21.320 21.291 12.348 1.00 54.62 135 GLY B N 1
ATOM 3595 C CA . GLY B 1 135 ? -20.041 21.791 12.812 1.00 54.78 135 GLY B CA 1
ATOM 3596 C C . GLY B 1 135 ? -19.721 23.162 12.254 1.00 53.34 135 GLY B C 1
ATOM 3597 O O . GLY B 1 135 ? -20.476 23.693 11.427 1.00 50.67 135 GLY B O 1
ATOM 3598 N N . ASP B 1 136 ? -18.622 23.750 12.736 1.00 53.09 136 ASP B N 1
ATOM 3599 C CA . ASP B 1 136 ? -18.174 25.059 12.253 1.00 51.98 136 ASP B CA 1
ATOM 3600 C C . ASP B 1 136 ? -17.089 24.824 11.201 1.00 48.80 136 ASP B C 1
ATOM 3601 O O . ASP B 1 136 ? -16.358 23.832 11.264 1.00 45.81 136 ASP B O 1
ATOM 3606 N N . THR B 1 137 ? -17.007 25.752 10.263 1.00 47.46 137 THR B N 1
ATOM 3607 C CA . THR B 1 137 ? -16.024 25.731 9.188 1.00 51.35 137 THR B CA 1
ATOM 3608 C C . THR B 1 137 ? -15.008 26.858 9.423 1.00 51.43 137 THR B C 1
ATOM 3609 O O . THR B 1 137 ? -15.337 27.879 10.055 1.00 49.69 137 THR B O 1
ATOM 3613 N N . PHE B 1 138 ? -13.794 26.687 8.889 1.00 50.30 138 PHE B N 1
ATOM 3614 C CA . PHE B 1 138 ? -12.754 27.714 8.995 1.00 47.21 138 PHE B CA 1
ATOM 3615 C C . PHE B 1 138 ? -13.275 28.926 8.264 1.00 47.14 138 PHE B C 1
ATOM 3616 O O . PHE B 1 138 ? -14.198 28.806 7.459 1.00 47.31 138 PHE B O 1
ATOM 3624 N N . THR B 1 139 ? -12.713 30.101 8.556 1.00 47.13 139 THR B N 1
ATOM 3625 C CA . THR B 1 139 ? -13.116 31.317 7.848 1.00 48.57 139 THR B CA 1
ATOM 3626 C C . THR B 1 139 ? -11.856 31.803 7.100 1.00 48.38 139 THR B C 1
ATOM 3627 O O . THR B 1 139 ? -10.794 32.025 7.706 1.00 46.03 139 THR B O 1
ATOM 3631 N N . ILE B 1 140 ? -11.971 31.941 5.784 1.00 45.90 140 ILE B N 1
ATOM 3632 C CA . ILE B 1 140 ? -10.832 32.386 4.986 1.00 43.91 140 ILE B CA 1
ATOM 3633 C C . ILE B 1 140 ? -10.806 33.914 4.909 1.00 42.01 140 ILE B C 1
ATOM 3634 O O . ILE B 1 140 ? -11.747 34.536 4.404 1.00 45.00 140 ILE B O 1
ATOM 3639 N N . LYS B 1 141 ? -9.727 34.509 5.403 1.00 45.67 141 LYS B N 1
ATOM 3640 C CA . LYS B 1 141 ? -9.573 35.966 5.366 1.00 46.31 141 LYS B CA 1
ATOM 3641 C C . LYS B 1 141 ? -8.661 36.384 4.200 1.00 46.88 141 LYS B C 1
ATOM 3642 O O . LYS B 1 141 ? -9.118 36.462 3.045 1.00 46.34 141 LYS B O 1
ATOM 3648 N N . ASP B 1 142 ? -7.386 36.653 4.473 1.00 44.13 142 ASP B N 1
ATOM 3649 C CA . ASP B 1 142 ? -6.517 37.043 3.366 1.00 43.40 142 ASP B CA 1
ATOM 3650 C C . ASP B 1 142 ? -6.116 35.883 2.454 1.00 38.86 142 ASP B C 1
ATOM 3651 O O . ASP B 1 142 ? -5.681 34.811 2.922 1.00 38.72 142 ASP B O 1
ATOM 3656 N N . VAL B 1 143 ? -6.221 36.151 1.156 1.00 39.98 143 VAL B N 1
ATOM 3657 C CA . VAL B 1 143 ? -5.892 35.192 0.103 1.00 38.85 143 VAL B CA 1
ATOM 3658 C C . VAL B 1 143 ? -4.786 35.731 -0.813 1.00 35.18 143 VAL B C 1
ATOM 3659 O O . VAL B 1 143 ? -4.980 36.737 -1.475 1.00 37.20 143 VAL B O 1
ATOM 3663 N N . LYS B 1 144 ? -3.632 35.068 -0.812 1.00 36.74 144 LYS B N 1
ATOM 3664 C CA . LYS B 1 144 ? -2.533 35.413 -1.711 1.00 36.26 144 LYS B CA 1
ATOM 3665 C C . LYS B 1 144 ? -2.463 34.269 -2.753 1.00 37.03 144 LYS B C 1
ATOM 3666 O O . LYS B 1 144 ? -2.783 33.122 -2.437 1.00 31.38 144 LYS B O 1
ATOM 3672 N N . VAL B 1 145 ? -2.062 34.586 -3.979 1.00 34.97 145 VAL B N 1
ATOM 3673 C CA . VAL B 1 145 ? -1.959 33.556 -5.026 1.00 37.36 145 VAL B CA 1
ATOM 3674 C C . VAL B 1 145 ? -0.522 33.445 -5.540 1.00 37.85 145 VAL B C 1
ATOM 3675 O O . VAL B 1 145 ? 0.099 34.480 -5.826 1.00 36.77 145 VAL B O 1
ATOM 3679 N N . MET B 1 146 ? 0.018 32.228 -5.643 1.00 33.76 146 MET B N 1
ATOM 3680 C CA . MET B 1 146 ? 1.347 32.065 -6.229 1.00 30.19 146 MET B CA 1
ATOM 3681 C C . MET B 1 146 ? 1.180 31.199 -7.481 1.00 33.20 146 MET B C 1
ATOM 3682 O O . MET B 1 146 ? 0.210 30.444 -7.598 1.00 31.17 146 MET B O 1
ATOM 3687 N N . PRO B 1 147 ? 2.099 31.324 -8.449 1.00 30.34 147 PRO B N 1
ATOM 3688 C CA . PRO B 1 147 ? 1.922 30.463 -9.633 1.00 28.10 147 PRO B CA 1
ATOM 3689 C C . PRO B 1 147 ? 2.496 29.105 -9.245 1.00 28.67 147 PRO B C 1
ATOM 3690 O O . PRO B 1 147 ? 3.284 29.015 -8.331 1.00 27.14 147 PRO B O 1
ATOM 3694 N N . GLU B 1 148 ? 2.096 28.042 -9.948 1.00 29.28 148 GLU B N 1
ATOM 3695 C CA . GLU B 1 148 ? 2.681 26.745 -9.695 1.00 29.83 148 GLU B CA 1
ATOM 3696 C C . GLU B 1 148 ? 4.101 26.796 -10.267 1.00 29.91 148 GLU B C 1
ATOM 3697 O O . GLU B 1 148 ? 4.475 27.795 -10.895 1.00 29.56 148 GLU B O 1
ATOM 3703 N N . SER B 1 149 ? 4.845 25.715 -10.033 1.00 27.09 149 SER B N 1
ATOM 3704 C CA . SER B 1 149 ? 6.207 25.500 -10.546 1.00 29.10 149 SER B CA 1
ATOM 3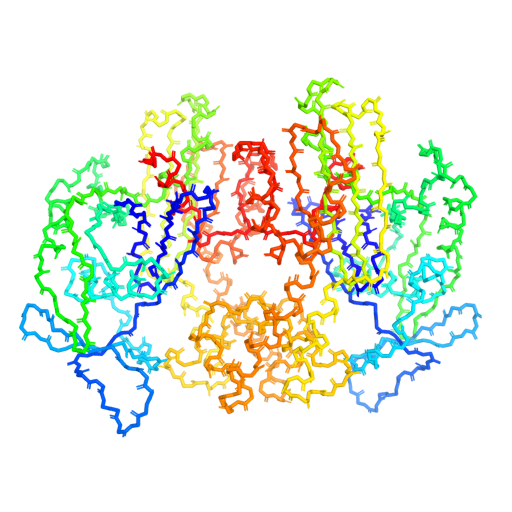705 C C . SER B 1 149 ? 7.317 26.383 -9.959 1.00 26.05 149 SER B C 1
ATOM 3706 O O . SER B 1 149 ? 8.208 25.891 -9.281 1.00 27.44 149 SER B O 1
ATOM 3709 N N . ILE B 1 150 ? 7.248 27.691 -10.186 1.00 28.79 150 ILE B N 1
ATOM 3710 C CA . ILE B 1 150 ? 8.328 28.570 -9.723 1.00 30.39 150 ILE B CA 1
ATOM 3711 C C . ILE B 1 150 ? 8.659 28.467 -8.217 1.00 30.11 150 ILE B C 1
ATOM 3712 O O . ILE B 1 150 ? 9.824 28.369 -7.837 1.00 30.36 150 ILE B O 1
ATOM 3717 N N . PRO B 1 151 ? 7.647 28.456 -7.343 1.00 28.22 151 PRO B N 1
ATOM 3718 C CA . PRO B 1 151 ? 7.962 28.344 -5.913 1.00 28.41 151 PRO B CA 1
ATOM 3719 C C . PRO B 1 151 ? 8.747 27.083 -5.576 1.00 30.59 151 PRO B C 1
ATOM 3720 O O . PRO B 1 151 ? 9.589 27.084 -4.662 1.00 33.15 151 PRO B O 1
ATOM 3724 N N . ALA B 1 152 ? 8.475 25.987 -6.289 1.00 25.68 152 ALA B N 1
ATOM 3725 C CA . ALA B 1 152 ? 9.228 24.768 -6.035 1.00 29.69 152 ALA B CA 1
ATOM 3726 C C . ALA B 1 152 ? 10.711 24.912 -6.357 1.00 29.57 152 ALA B C 1
ATOM 3727 O O . ALA B 1 152 ? 11.572 24.332 -5.669 1.00 30.20 152 ALA B O 1
ATOM 3729 N N . GLY B 1 153 ? 11.017 25.653 -7.409 1.00 32.13 153 GLY B N 1
ATOM 3730 C CA . GLY B 1 153 ? 12.413 25.800 -7.804 1.00 33.31 153 GLY B CA 1
ATOM 3731 C C . GLY B 1 153 ? 13.108 27.016 -7.203 1.00 35.51 153 GLY B C 1
ATOM 3732 O O . GLY B 1 153 ? 14.282 27.244 -7.456 1.00 33.71 153 GLY B O 1
ATOM 3733 N N . TYR B 1 154 ? 12.399 27.790 -6.395 1.00 35.99 154 TYR B N 1
ATOM 3734 C CA . TYR B 1 154 ? 12.975 29.025 -5.863 1.00 37.78 154 TYR B CA 1
ATOM 3735 C C . TYR B 1 154 ? 14.250 28.887 -5.043 1.00 39.38 154 TYR B C 1
ATOM 3736 O O . TYR B 1 154 ? 15.177 29.690 -5.206 1.00 41.25 154 TYR B O 1
ATOM 3745 N N . GLU B 1 155 ? 14.326 27.867 -4.200 1.00 37.81 155 GLU B N 1
ATOM 3746 C CA . GLU B 1 155 ? 15.520 27.656 -3.401 1.00 44.35 155 GLU B CA 1
ATOM 3747 C C . GLU B 1 155 ? 16.726 27.484 -4.323 1.00 43.34 155 GLU B C 1
ATOM 3748 O O . GLU B 1 155 ? 17.772 28.104 -4.113 1.00 42.65 155 GLU B O 1
ATOM 3754 N N . VAL B 1 156 ? 16.579 26.648 -5.345 1.00 37.20 156 VAL B N 1
ATOM 3755 C CA . VAL B 1 156 ? 17.675 26.422 -6.286 1.00 38.37 156 VAL B CA 1
ATOM 3756 C C . VAL B 1 156 ? 17.959 27.659 -7.119 1.00 37.83 156 VAL B C 1
ATOM 3757 O O . VAL B 1 156 ? 19.126 28.014 -7.348 1.00 38.69 156 VAL B O 1
ATOM 3761 N N . LEU B 1 157 ? 16.905 28.302 -7.600 1.00 34.05 157 LEU B N 1
ATOM 3762 C CA . LEU B 1 157 ? 17.065 29.511 -8.415 1.00 36.55 157 LEU B CA 1
ATOM 3763 C C . LEU B 1 157 ? 17.869 30.601 -7.719 1.00 41.08 157 LEU B C 1
ATOM 3764 O O . LEU B 1 157 ? 18.652 31.301 -8.372 1.00 40.96 157 LEU B O 1
ATOM 3769 N N . GLN B 1 158 ? 17.693 30.743 -6.406 1.00 41.28 158 GLN B N 1
ATOM 3770 C CA . GLN B 1 158 ? 18.450 31.766 -5.676 1.00 46.70 158 GLN B CA 1
ATOM 3771 C C . GLN B 1 158 ? 19.937 31.514 -5.827 1.00 49.25 158 GLN B C 1
ATOM 3772 O O . GLN B 1 158 ? 20.734 32.452 -5.838 1.00 52.71 158 GLN B O 1
ATOM 3778 N N . GLU B 1 159 ? 20.310 30.246 -5.936 1.00 48.11 159 GLU B N 1
ATOM 3779 C CA . GLU B 1 159 ? 21.718 29.877 -6.038 1.00 52.41 159 GLU B CA 1
ATOM 3780 C C . GLU B 1 159 ? 22.315 29.974 -7.428 1.00 51.74 159 GLU B C 1
ATOM 3781 O O . GLU B 1 159 ? 23.532 29.966 -7.579 1.00 52.96 159 GLU B O 1
ATOM 3787 N N . LEU B 1 160 ? 21.471 30.068 -8.443 1.00 49.46 160 LEU B N 1
ATOM 3788 C CA . LEU B 1 160 ? 21.938 30.123 -9.813 1.00 46.67 160 LEU B CA 1
ATOM 3789 C C . LEU B 1 160 ? 22.376 31.492 -10.315 1.00 47.23 160 LEU B C 1
ATOM 3790 O O . LEU B 1 160 ? 21.780 32.507 -9.955 1.00 41.86 160 LEU B O 1
ATOM 3795 N N . ASP B 1 161 ? 23.404 31.531 -11.170 1.00 47.82 161 ASP B N 1
ATOM 3796 C CA . ASP B 1 161 ? 23.791 32.821 -11.731 1.00 51.25 161 ASP B CA 1
ATOM 3797 C C . ASP B 1 161 ? 22.670 33.216 -12.690 1.00 50.07 161 ASP B C 1
ATOM 3798 O O . ASP B 1 161 ? 21.977 32.349 -13.223 1.00 47.85 161 ASP B O 1
ATOM 3803 N N . GLU B 1 162 ? 22.513 34.518 -12.914 1.00 47.93 162 GLU B N 1
ATOM 3804 C CA . GLU B 1 162 ? 21.458 35.048 -13.767 1.00 49.08 162 GLU B CA 1
ATOM 3805 C C . GLU B 1 162 ? 21.413 34.513 -15.182 1.00 49.78 162 GLU B C 1
ATOM 3806 O O . GLU B 1 162 ? 20.353 34.505 -15.802 1.00 48.41 162 GLU B O 1
ATOM 3812 N N . LEU B 1 163 ? 22.559 34.097 -15.702 1.00 50.23 163 LEU B N 1
ATOM 3813 C CA . LEU B 1 163 ? 22.614 33.576 -17.063 1.00 51.08 163 LEU B CA 1
ATOM 3814 C C . LEU B 1 163 ? 22.257 32.082 -17.092 1.00 46.88 163 LEU B C 1
ATOM 3815 O O . LEU B 1 163 ? 21.967 31.536 -18.148 1.00 46.98 163 LEU B O 1
ATOM 3820 N N . ASP B 1 164 ? 22.276 31.427 -15.939 1.00 44.28 164 ASP B N 1
ATOM 3821 C CA . ASP B 1 164 ? 21.888 30.021 -15.896 1.00 45.39 164 ASP B CA 1
ATOM 3822 C C . ASP B 1 164 ? 20.352 29.945 -15.821 1.00 44.86 164 ASP B C 1
ATOM 3823 O O . ASP B 1 164 ? 19.690 30.977 -15.660 1.00 45.58 164 ASP B O 1
ATOM 3828 N N . SER B 1 165 ? 19.775 28.749 -15.960 1.00 42.53 165 SER B N 1
ATOM 3829 C CA . SER B 1 165 ? 18.309 28.636 -15.909 1.00 38.47 165 SER B CA 1
ATOM 3830 C C . SER B 1 165 ? 17.918 27.231 -15.523 1.00 39.79 165 SER B C 1
ATOM 3831 O O . SER B 1 165 ? 18.587 26.255 -15.871 1.00 38.21 165 SER B O 1
ATOM 3834 N N . LEU B 1 166 ? 16.852 27.143 -14.747 1.00 35.56 166 LEU B N 1
ATOM 3835 C CA . LEU B 1 166 ? 16.381 25.878 -14.256 1.00 35.54 166 LEU B CA 1
ATOM 3836 C C . LEU B 1 166 ? 15.155 25.475 -15.025 1.00 33.28 166 LEU B C 1
ATOM 3837 O O . LEU B 1 166 ? 14.246 26.281 -15.179 1.00 30.94 166 LEU B O 1
ATOM 3842 N N . LEU B 1 167 ? 15.120 24.216 -15.457 1.00 31.01 167 LEU B N 1
ATOM 3843 C CA . LEU B 1 167 ? 13.975 23.664 -16.176 1.00 30.80 167 LEU B CA 1
ATOM 3844 C C . LEU B 1 167 ? 13.186 22.899 -15.089 1.00 32.76 167 LEU B C 1
ATOM 3845 O O . LEU B 1 167 ? 13.709 21.951 -14.455 1.00 31.48 167 LEU B O 1
ATOM 3850 N N . ILE B 1 168 ? 11.937 23.301 -14.866 1.00 30.09 168 ILE B N 1
ATOM 3851 C CA . ILE B 1 168 ? 11.103 22.695 -13.840 1.00 28.91 168 ILE B CA 1
ATOM 3852 C C . ILE B 1 168 ? 10.032 21.897 -14.571 1.00 30.78 168 ILE B C 1
ATOM 3853 O O . ILE B 1 168 ? 9.217 22.474 -15.305 1.00 31.40 168 ILE B O 1
ATOM 3858 N N . ILE B 1 169 ? 10.043 20.579 -14.365 1.00 30.21 169 ILE B N 1
ATOM 3859 C CA . ILE B 1 169 ? 9.104 19.660 -15.010 1.00 28.14 169 ILE B CA 1
ATOM 3860 C 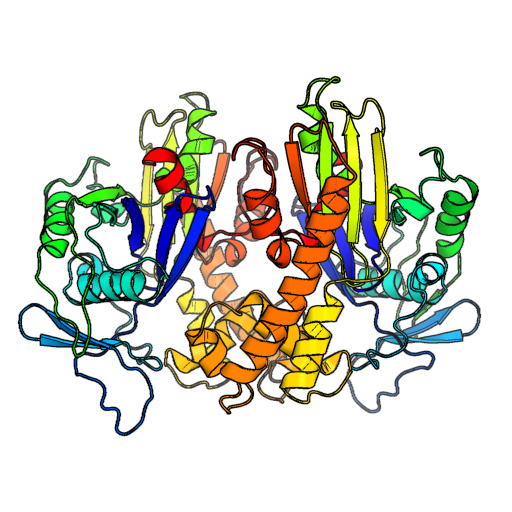C . ILE B 1 169 ? 8.159 19.140 -13.930 1.00 25.23 169 ILE B C 1
ATOM 3861 O O . ILE B 1 169 ? 8.588 18.483 -12.978 1.00 27.49 169 ILE B O 1
ATOM 3866 N N . ASP B 1 170 ? 6.879 19.447 -14.087 1.00 28.23 170 ASP B N 1
ATOM 3867 C CA . ASP B 1 170 ? 5.848 19.076 -13.126 1.00 27.84 170 ASP B CA 1
ATOM 3868 C C . ASP B 1 170 ? 4.824 18.083 -13.707 1.00 29.18 170 ASP B C 1
ATOM 3869 O O . ASP B 1 170 ? 4.024 18.444 -14.587 1.00 26.45 170 ASP B O 1
ATOM 3874 N N . LEU B 1 171 ? 4.848 16.840 -13.237 1.00 27.18 171 LEU B N 1
ATOM 3875 C CA . LEU B 1 171 ? 3.840 15.877 -13.746 1.00 28.68 171 LEU B CA 1
ATOM 3876 C C . LEU B 1 171 ? 2.799 15.746 -12.652 1.00 28.31 171 LEU B C 1
ATOM 3877 O O . LEU B 1 171 ? 3.087 15.229 -11.559 1.00 30.43 171 LEU B O 1
ATOM 3882 N N . GLY B 1 172 ? 1.604 16.281 -12.909 1.00 30.07 172 GLY B N 1
ATOM 3883 C CA . GLY B 1 172 ? 0.542 16.196 -11.925 1.00 28.05 172 GLY B CA 1
ATOM 3884 C C . GLY B 1 172 ? -0.483 15.108 -12.277 1.00 30.80 172 GLY B C 1
ATOM 3885 O O . GLY B 1 172 ? -0.249 14.284 -13.164 1.00 28.49 172 GLY B O 1
ATOM 3886 N N . GLY B 1 173 ? -1.626 15.136 -11.599 1.00 30.81 173 GLY B N 1
ATOM 3887 C CA . GLY B 1 173 ? -2.661 14.149 -11.832 1.00 31.72 173 GLY B CA 1
ATOM 3888 C C . GLY B 1 173 ? -3.214 14.144 -13.235 1.00 36.19 173 GLY B C 1
ATOM 3889 O O . GLY B 1 173 ? -3.463 13.087 -13.800 1.00 36.13 173 GLY B O 1
ATOM 3890 N N . THR B 1 174 ? -3.393 15.318 -13.818 1.00 32.75 174 THR B N 1
ATOM 3891 C CA . THR B 1 174 ? -3.984 15.385 -15.142 1.00 36.16 174 THR B CA 1
ATOM 3892 C C . THR B 1 174 ? -3.247 16.260 -16.145 1.00 34.80 174 THR B C 1
ATOM 3893 O O . THR B 1 174 ? -3.686 16.382 -17.286 1.00 34.49 174 THR B O 1
ATOM 3897 N N . THR B 1 175 ? -2.119 16.843 -15.741 1.00 30.78 175 THR B N 1
ATOM 3898 C CA . THR B 1 175 ? -1.391 17.728 -16.647 1.00 29.63 175 THR B CA 1
ATOM 3899 C C . THR B 1 175 ? 0.113 17.531 -16.437 1.00 32.69 175 THR B C 1
ATOM 3900 O O . THR B 1 175 ? 0.563 16.947 -15.424 1.00 30.77 175 THR B O 1
ATOM 3904 N N . LEU B 1 176 ? 0.869 18.017 -17.414 1.00 30.28 176 LEU B N 1
ATOM 3905 C CA . LEU B 1 176 ? 2.315 17.982 -17.393 1.00 31.07 176 LEU B CA 1
ATOM 3906 C C . LEU B 1 176 ? 2.680 19.410 -17.809 1.00 29.67 176 LEU B C 1
ATOM 3907 O O . LEU B 1 176 ? 2.439 19.800 -18.933 1.00 29.57 176 LEU B O 1
ATOM 3912 N N . ASP B 1 177 ? 3.280 20.171 -16.892 1.00 29.72 177 ASP B N 1
ATOM 3913 C CA . ASP B 1 177 ? 3.628 21.558 -17.157 1.00 29.11 177 ASP B CA 1
ATOM 3914 C C . ASP B 1 177 ? 5.135 21.751 -17.004 1.00 28.72 177 ASP B C 1
ATOM 3915 O O . ASP B 1 177 ? 5.746 21.264 -16.038 1.00 24.95 177 ASP B O 1
ATOM 3920 N N . ILE B 1 178 ? 5.748 22.459 -17.951 1.00 27.21 178 ILE B N 1
ATOM 3921 C CA . ILE B 1 178 ? 7.187 22.692 -17.887 1.00 30.78 178 ILE B CA 1
ATOM 3922 C C . ILE B 1 178 ? 7.496 24.196 -17.989 1.00 31.70 178 ILE B C 1
ATOM 3923 O O . ILE B 1 178 ? 6.873 24.913 -18.758 1.00 31.41 178 ILE B O 1
ATOM 3928 N N . SER B 1 179 ? 8.444 24.664 -17.193 1.00 32.91 179 SER B N 1
ATOM 3929 C CA . SER B 1 179 ? 8.823 26.062 -17.268 1.00 32.20 179 SER B CA 1
ATOM 3930 C C . SER B 1 179 ? 10.360 26.121 -17.180 1.00 33.37 179 SER B C 1
ATOM 3931 O O . SER B 1 179 ? 11.016 25.173 -16.712 1.00 33.31 179 SER B O 1
ATOM 3934 N N . GLN B 1 180 ? 10.923 27.208 -17.683 1.00 30.83 180 GLN B N 1
ATOM 3935 C CA . GLN B 1 180 ? 12.364 27.435 -17.651 1.00 31.12 180 GLN B CA 1
ATOM 3936 C C . GLN B 1 180 ? 12.533 28.844 -17.081 1.00 29.72 180 GLN B C 1
ATOM 3937 O O . GLN B 1 180 ? 12.030 29.830 -17.630 1.00 29.74 180 GLN B O 1
ATOM 3943 N N . VAL B 1 181 ? 13.222 28.924 -15.959 1.00 29.11 181 VAL B N 1
ATOM 3944 C CA . VAL B 1 181 ? 13.375 30.208 -15.279 1.00 33.96 181 VAL B CA 1
ATOM 3945 C C . VAL B 1 181 ? 14.867 30.594 -15.086 1.00 32.34 181 VAL B C 1
ATOM 3946 O O . VAL B 1 181 ? 15.669 29.755 -14.698 1.00 33.12 181 VAL B O 1
ATOM 3950 N N . MET B 1 182 ? 15.209 31.868 -15.332 1.00 37.09 182 MET B N 1
ATOM 3951 C CA . MET B 1 182 ? 16.594 32.363 -15.221 1.00 35.81 182 MET B CA 1
ATOM 3952 C C . MET B 1 182 ? 17.002 32.464 -13.748 1.00 37.27 182 MET B C 1
ATOM 3953 O O . MET B 1 182 ? 16.151 32.713 -12.872 1.00 37.05 182 MET B O 1
ATOM 3958 N N . GLY B 1 183 ? 18.291 32.244 -13.487 1.00 35.74 183 GLY B N 1
ATOM 3959 C CA . GLY B 1 183 ? 18.836 32.277 -12.138 1.00 37.10 183 GLY B CA 1
ATOM 3960 C C . GLY B 1 183 ? 18.384 33.528 -11.389 1.00 39.69 183 GLY B C 1
ATOM 3961 O O . GLY B 1 183 ? 18.153 34.567 -12.006 1.00 38.61 183 GLY B O 1
ATOM 3962 N N . LYS B 1 184 ? 18.260 33.399 -10.066 1.00 40.59 184 LYS B N 1
ATOM 3963 C CA . LYS B 1 184 ? 17.835 34.482 -9.177 1.00 43.38 184 LYS B CA 1
ATOM 3964 C C . LYS B 1 184 ? 16.488 35.057 -9.598 1.00 42.46 184 LYS B C 1
ATOM 3965 O O . LYS B 1 184 ? 16.151 36.203 -9.293 1.00 41.82 184 LYS B O 1
ATOM 3971 N N . LEU B 1 185 ? 15.690 34.207 -10.244 1.00 41.40 185 LEU B N 1
ATOM 3972 C CA . LEU B 1 185 ? 14.377 34.582 -10.746 1.00 41.24 185 LEU B CA 1
ATOM 3973 C C . LEU B 1 185 ? 14.510 35.838 -11.586 1.00 42.32 185 LEU B C 1
ATOM 3974 O O . LEU B 1 185 ? 13.714 36.777 -11.459 1.00 44.54 185 LEU B O 1
ATOM 3979 N N . SER B 1 186 ? 15.480 35.831 -12.493 1.00 42.23 186 SER B N 1
ATOM 3980 C CA . SER B 1 186 ? 15.729 36.988 -13.368 1.00 45.70 186 SER B CA 1
ATOM 3981 C C . SER B 1 186 ? 14.906 36.998 -14.650 1.00 47.41 186 SER B C 1
ATOM 3982 O O . SER B 1 186 ? 15.309 37.658 -15.611 1.00 51.58 186 SER B O 1
ATOM 3985 N N . GLY B 1 187 ? 13.797 36.264 -14.700 1.00 42.03 187 GLY B N 1
ATOM 3986 C CA . GLY B 1 187 ? 12.992 36.243 -15.908 1.00 35.26 187 GLY B CA 1
ATOM 3987 C C . GLY B 1 187 ? 12.497 34.826 -16.231 1.00 38.15 187 GLY B C 1
ATOM 3988 O O . GLY B 1 187 ? 13.133 33.843 -15.865 1.00 37.05 187 GLY B O 1
ATOM 3989 N N . ILE B 1 188 ? 11.340 34.739 -16.876 1.00 35.95 188 ILE B N 1
ATOM 3990 C CA . ILE B 1 188 ? 10.758 33.454 -17.272 1.00 37.48 188 ILE B CA 1
ATOM 3991 C C . ILE B 1 188 ? 11.109 33.322 -18.747 1.00 37.09 188 ILE B C 1
ATOM 3992 O O . ILE B 1 188 ? 10.750 34.162 -19.559 1.00 38.41 188 ILE B O 1
ATOM 3997 N N . SER B 1 189 ? 11.855 32.284 -19.086 1.00 39.29 189 SER B N 1
ATOM 3998 C CA . SER B 1 189 ? 12.261 32.086 -20.467 1.00 38.42 189 SER B CA 1
ATOM 3999 C C . SER B 1 189 ? 11.216 31.364 -21.301 1.00 36.11 189 SER B C 1
ATOM 4000 O O . SER B 1 189 ? 11.018 31.676 -22.474 1.00 33.36 189 SER B O 1
ATOM 4003 N N . LYS B 1 190 ? 10.520 30.400 -20.714 1.00 33.56 190 LYS B N 1
ATOM 4004 C CA . LYS B 1 190 ? 9.491 29.697 -21.456 1.00 31.51 190 LYS B CA 1
ATOM 4005 C C . LYS B 1 190 ? 8.583 28.902 -20.511 1.00 30.15 190 LYS B C 1
ATOM 4006 O O . LYS B 1 190 ? 9.025 28.418 -19.485 1.00 30.17 190 LYS B O 1
ATOM 4012 N N . ILE B 1 191 ? 7.325 28.791 -20.901 1.00 28.59 191 ILE B N 1
ATOM 4013 C CA . ILE B 1 191 ? 6.332 27.993 -20.182 1.00 31.65 191 ILE B CA 1
ATOM 4014 C C . ILE B 1 191 ? 5.615 27.141 -21.228 1.00 33.78 191 ILE B C 1
ATOM 4015 O O . ILE B 1 191 ? 5.191 27.647 -22.266 1.00 31.02 191 ILE B O 1
ATOM 4020 N N . TYR B 1 192 ? 5.491 25.842 -20.966 1.00 30.99 192 TYR B N 1
ATOM 4021 C CA . TYR B 1 192 ? 4.795 24.940 -21.886 1.00 30.78 192 TYR B CA 1
ATOM 4022 C C . TYR B 1 192 ? 3.861 24.089 -21.018 1.00 30.02 192 TYR B C 1
ATOM 4023 O O . TYR B 1 192 ? 4.322 23.171 -20.316 1.00 33.89 192 TYR B O 1
ATOM 4032 N N . GLY B 1 193 ? 2.566 24.413 -21.030 1.00 30.35 193 GLY B N 1
ATOM 4033 C CA . GLY B 1 193 ? 1.588 23.663 -20.255 1.00 30.19 193 GLY B CA 1
ATOM 4034 C C . GLY B 1 193 ? 0.969 22.627 -21.172 1.00 34.74 193 GLY B C 1
ATOM 4035 O O . GLY B 1 193 ? 0.777 22.916 -22.352 1.00 34.38 193 GLY B O 1
ATOM 4036 N N . ASP B 1 194 ? 0.662 21.438 -20.658 1.00 33.04 194 ASP B N 1
ATOM 4037 C CA . ASP B 1 194 ? 0.067 20.368 -21.479 1.00 37.42 194 ASP B CA 1
ATOM 4038 C C . ASP B 1 194 ? -1.026 19.677 -20.674 1.00 36.59 194 ASP B C 1
ATOM 4039 O O . ASP B 1 194 ? -0.756 18.952 -19.730 1.00 35.05 194 ASP B O 1
ATOM 4044 N N . SER B 1 195 ? -2.275 19.887 -21.068 1.00 37.99 195 SER B N 1
ATOM 4045 C CA . SER B 1 195 ? -3.403 19.324 -20.324 1.00 40.10 195 SER B CA 1
ATOM 4046 C C . SER B 1 195 ? -3.864 17.973 -20.832 1.00 40.54 195 SER B C 1
ATOM 4047 O O . SER B 1 195 ? -4.887 17.491 -20.370 1.00 40.55 195 SER B O 1
ATOM 4050 N N . SER B 1 196 ? -3.118 17.361 -21.752 1.00 41.14 196 SER B N 1
ATOM 4051 C CA . SER B 1 196 ? -3.541 16.074 -22.316 1.00 44.00 196 SER B CA 1
ATOM 4052 C C . SER B 1 196 ? -3.145 14.807 -21.574 1.00 43.71 196 SER B C 1
ATOM 4053 O O . SER B 1 196 ? -3.687 13.750 -21.840 1.00 43.56 196 SER B O 1
ATOM 4056 N N . LEU B 1 197 ? -2.216 14.895 -20.641 1.00 40.37 197 LEU B N 1
ATOM 4057 C CA . LEU B 1 197 ? -1.804 13.681 -19.946 1.00 39.85 197 LEU B CA 1
ATOM 4058 C C . LEU B 1 197 ? -1.354 13.994 -18.533 1.00 38.46 197 LEU B C 1
ATOM 4059 O O . LEU B 1 197 ? -0.788 15.061 -18.281 1.00 35.35 197 LEU B O 1
ATOM 4064 N N . GLY B 1 198 ? -1.559 13.031 -17.639 1.00 36.13 198 GLY B N 1
ATOM 4065 C CA . GLY B 1 198 ? -1.153 13.169 -16.258 1.00 34.31 198 GLY B CA 1
ATOM 4066 C C . GLY B 1 198 ? -0.942 11.778 -15.700 1.00 36.49 198 GLY B C 1
ATOM 4067 O O . GLY B 1 198 ? -0.946 10.791 -16.432 1.00 36.97 198 GLY B O 1
ATOM 4068 N N . VAL B 1 199 ? -0.727 11.710 -14.398 1.00 36.59 199 VAL B N 1
ATOM 4069 C CA . VAL B 1 199 ? -0.512 10.451 -13.723 1.00 34.74 199 VAL B CA 1
ATOM 4070 C C . VAL B 1 199 ? -1.755 9.567 -13.885 1.00 35.81 199 VAL B C 1
ATOM 4071 O O . VAL B 1 199 ? -1.663 8.343 -13.870 1.00 34.56 199 VAL B O 1
ATOM 4075 N N . SER B 1 200 ? -2.913 10.193 -13.997 1.00 34.91 200 SER B N 1
ATOM 4076 C CA . SER B 1 200 ? -4.154 9.443 -14.137 1.00 35.13 200 SER B CA 1
ATOM 4077 C C . SER B 1 200 ? -4.122 8.497 -15.358 1.00 39.66 200 SER B C 1
ATOM 4078 O O . SER B 1 200 ? -4.935 7.573 -15.444 1.00 39.79 200 SER B O 1
ATOM 4081 N N . LEU B 1 201 ? -3.191 8.717 -16.286 1.00 39.24 201 LEU B N 1
ATOM 4082 C CA . LEU B 1 201 ? -3.083 7.838 -17.443 1.00 40.98 201 LEU B CA 1
ATOM 4083 C C . LEU B 1 201 ? -2.630 6.461 -16.951 1.00 40.94 201 LEU B C 1
ATOM 4084 O O . LEU B 1 201 ? -3.159 5.427 -17.388 1.00 40.99 201 LEU B O 1
ATOM 4089 N N . VAL B 1 202 ? -1.686 6.447 -16.012 1.00 38.71 202 VAL B N 1
ATOM 4090 C CA . VAL B 1 202 ? -1.155 5.198 -15.468 1.00 38.23 202 VAL B CA 1
ATOM 4091 C C . VAL B 1 202 ? -2.157 4.561 -14.526 1.00 41.86 202 VAL B C 1
ATOM 4092 O O . VAL B 1 202 ? -2.346 3.327 -14.532 1.00 39.21 202 VAL B O 1
ATOM 4096 N N . THR B 1 203 ? -2.794 5.396 -13.704 1.00 38.31 203 THR B N 1
ATOM 4097 C CA . THR B 1 203 ? -3.807 4.915 -12.777 1.00 40.93 203 THR B CA 1
ATOM 4098 C C . THR B 1 203 ? -4.950 4.236 -13.539 1.00 43.38 203 THR B C 1
ATOM 4099 O O . THR B 1 203 ? -5.408 3.154 -13.153 1.00 42.52 203 THR B O 1
ATOM 4103 N N . SER B 1 204 ? -5.403 4.881 -14.614 1.00 42.39 204 SER B N 1
ATOM 4104 C CA . SER B 1 204 ? -6.489 4.351 -15.432 1.00 47.08 204 SER B CA 1
ATOM 4105 C C . SER B 1 204 ? -6.083 3.009 -16.059 1.00 46.06 204 SER B C 1
ATOM 4106 O O . SER B 1 204 ? -6.884 2.083 -16.105 1.00 49.12 204 SER B O 1
ATOM 4109 N N . ALA B 1 205 ? -4.842 2.913 -16.535 1.00 46.53 205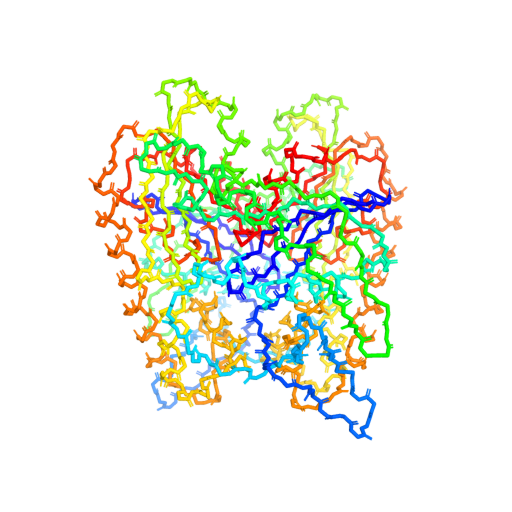 ALA B N 1
ATOM 4110 C CA . ALA B 1 205 ? -4.315 1.686 -17.115 1.00 44.71 205 ALA B CA 1
ATOM 4111 C C . ALA B 1 205 ? -4.338 0.560 -16.091 1.00 47.46 205 ALA B C 1
ATOM 4112 O O . ALA B 1 205 ? -4.681 -0.591 -16.429 1.00 46.49 205 ALA B O 1
ATOM 4114 N N . VAL B 1 206 ? -3.965 0.871 -14.846 1.00 44.74 206 VAL B N 1
ATOM 4115 C CA . VAL B 1 206 ? -3.951 -0.126 -13.775 1.00 43.78 206 VAL B CA 1
ATOM 4116 C C . VAL B 1 206 ? -5.361 -0.601 -13.433 1.00 46.33 206 VAL B C 1
ATOM 4117 O O . VAL B 1 206 ? -5.579 -1.806 -13.254 1.00 49.92 206 VAL B O 1
ATOM 4121 N N . LYS B 1 207 ? -6.316 0.324 -13.337 1.00 44.27 207 LYS B N 1
ATOM 4122 C CA . LYS B 1 207 ? -7.686 -0.039 -13.006 1.00 48.01 207 LYS B CA 1
ATOM 4123 C C . LYS B 1 207 ? -8.310 -0.879 -14.108 1.00 51.51 207 LYS B C 1
ATOM 4124 O O . LYS B 1 207 ? -9.118 -1.785 -13.850 1.00 49.13 207 LYS B O 1
ATOM 4130 N N . ASP B 1 208 ? -7.944 -0.586 -15.343 1.00 50.35 208 ASP B N 1
ATOM 4131 C CA . ASP B 1 208 ? -8.486 -1.372 -16.428 1.00 54.70 208 ASP B CA 1
ATOM 4132 C C . ASP B 1 208 ? -7.854 -2.782 -16.440 1.00 54.83 208 ASP B C 1
ATOM 4133 O O . ASP B 1 208 ? -8.533 -3.769 -16.709 1.00 53.99 208 ASP B O 1
ATOM 4138 N N . ALA B 1 209 ? -6.567 -2.871 -16.120 1.00 54.38 209 ALA B N 1
ATOM 4139 C CA . ALA B 1 209 ? -5.862 -4.148 -16.088 1.00 54.35 209 ALA B CA 1
ATOM 4140 C C . ALA B 1 209 ? -6.357 -5.115 -14.998 1.00 56.82 209 ALA B C 1
ATOM 4141 O O . ALA B 1 209 ? -6.334 -6.334 -15.178 1.00 57.99 209 ALA B O 1
ATOM 4143 N N . LEU B 1 210 ? -6.796 -4.572 -13.868 1.00 56.35 210 LEU B N 1
ATOM 4144 C CA . LEU B 1 210 ? -7.289 -5.385 -12.773 1.00 56.47 210 LEU B CA 1
ATOM 4145 C C . LEU B 1 210 ? -8.793 -5.272 -12.701 1.00 56.01 210 LEU B C 1
ATOM 4146 O O . LEU B 1 210 ? -9.394 -5.755 -11.757 1.00 57.60 210 LEU B O 1
ATOM 4151 N N . SER B 1 211 ? -9.401 -4.635 -13.695 1.00 54.49 211 SER B N 1
ATOM 4152 C CA . SER B 1 211 ? -10.847 -4.456 -13.708 1.00 55.82 211 SER B CA 1
ATOM 4153 C C . SER B 1 211 ? -11.342 -3.957 -12.339 1.00 56.27 211 SER B C 1
ATOM 4154 O O . SER B 1 211 ? -12.139 -4.629 -11.685 1.00 55.72 211 SER B O 1
ATOM 4157 N N . LEU B 1 212 ? -10.856 -2.793 -11.900 1.00 53.67 212 LEU B N 1
ATOM 4158 C CA . LEU B 1 212 ? -11.262 -2.220 -10.615 1.00 49.47 212 LEU B CA 1
ATOM 4159 C C . LEU B 1 212 ? -12.351 -1.223 -10.919 1.00 49.61 212 LEU B C 1
ATOM 4160 O O . LEU B 1 212 ? -12.452 -0.740 -12.047 1.00 51.93 212 LEU B O 1
ATOM 4165 N N . ALA B 1 213 ? -13.201 -0.936 -9.941 1.00 49.89 213 ALA B N 1
ATOM 4166 C CA . ALA B 1 213 ? -14.249 0.049 -10.155 1.00 51.24 213 ALA B CA 1
ATOM 4167 C C . ALA B 1 213 ? -13.552 1.378 -10.521 1.00 52.80 213 ALA B C 1
ATOM 4168 O O . ALA B 1 213 ? -12.441 1.663 -10.048 1.00 50.55 213 ALA B O 1
ATOM 4170 N N . ARG B 1 214 ? -14.193 2.174 -11.372 1.00 54.27 214 ARG B N 1
ATOM 4171 C CA . ARG B 1 214 ? -13.637 3.454 -11.805 1.00 53.88 214 ARG B CA 1
ATOM 4172 C C . ARG B 1 214 ? -14.059 4.531 -10.842 1.00 52.92 214 ARG B C 1
ATOM 4173 O O . ARG B 1 214 ? -14.779 5.455 -11.201 1.00 54.89 214 ARG B O 1
ATOM 4181 N N . THR B 1 215 ? -13.608 4.403 -9.603 1.00 54.28 215 THR B N 1
ATOM 4182 C CA . THR B 1 215 ? -13.963 5.373 -8.575 1.00 54.55 215 THR B CA 1
ATOM 4183 C C . THR B 1 215 ? -12.755 5.610 -7.676 1.00 55.99 215 THR B C 1
ATOM 4184 O O . THR B 1 215 ? -11.734 4.903 -7.767 1.00 55.15 215 THR B O 1
ATOM 4188 N N . LYS B 1 216 ? -12.893 6.609 -6.808 1.00 55.26 216 LYS B N 1
ATOM 4189 C CA . LYS B 1 216 ? -11.849 6.989 -5.876 1.00 56.77 216 LYS B CA 1
ATOM 4190 C C . LYS B 1 216 ? -11.497 5.828 -4.959 1.00 57.17 216 LYS B C 1
ATOM 4191 O O . LYS B 1 216 ? -10.367 5.720 -4.477 1.00 59.27 216 LYS B O 1
ATOM 4197 N N . GLY B 1 217 ? -12.472 4.957 -4.723 1.00 58.34 217 GLY B N 1
ATOM 4198 C CA . GLY B 1 217 ? -12.259 3.804 -3.862 1.00 57.60 217 GLY B CA 1
ATOM 4199 C C . GLY B 1 217 ? -11.037 2.976 -4.216 1.00 58.91 217 GLY B C 1
ATOM 4200 O O . GLY B 1 217 ? -10.267 2.586 -3.331 1.00 59.73 217 GLY B O 1
ATOM 4201 N N . SER B 1 218 ? -10.847 2.721 -5.509 1.00 54.20 218 SER B N 1
ATOM 4202 C CA . SER B 1 218 ? -9.726 1.924 -5.982 1.00 51.76 218 SER B CA 1
ATOM 4203 C C . SER B 1 218 ? -8.487 2.747 -6.297 1.00 50.84 218 SER B C 1
ATOM 4204 O O . SER B 1 218 ? -7.523 2.223 -6.837 1.00 50.99 218 SER B O 1
ATOM 4207 N N . SER B 1 219 ? -8.507 4.035 -5.985 1.00 50.31 219 SER B N 1
ATOM 4208 C CA . SER B 1 219 ? -7.349 4.872 -6.282 1.00 51.54 219 SER B CA 1
ATOM 4209 C C . SER B 1 219 ? -6.124 4.478 -5.457 1.00 50.18 219 SER B C 1
ATOM 4210 O O . SER B 1 219 ? -4.995 4.516 -5.948 1.00 49.69 219 SER B O 1
ATOM 4213 N N . TYR B 1 220 ? -6.359 4.097 -4.206 1.00 50.31 220 TYR B N 1
ATOM 4214 C CA . TYR B 1 220 ? -5.290 3.705 -3.284 1.00 51.19 220 TYR B CA 1
ATOM 4215 C C . TYR B 1 220 ? -4.591 2.432 -3.718 1.00 50.51 220 TYR B C 1
ATOM 4216 O O . TYR B 1 220 ? -3.359 2.313 -3.665 1.00 49.53 220 TYR B O 1
ATOM 4225 N N . LEU B 1 221 ? -5.390 1.465 -4.127 1.00 48.05 221 LEU B N 1
ATOM 4226 C CA . LEU B 1 221 ? -4.845 0.200 -4.591 1.00 48.48 221 LEU B CA 1
ATOM 4227 C C . LEU B 1 221 ? -4.016 0.487 -5.861 1.00 44.82 221 LEU B C 1
ATOM 4228 O O . LEU B 1 221 ? -2.909 -0.022 -6.040 1.00 45.53 221 LEU B O 1
ATOM 4233 N N . ALA B 1 222 ? -4.555 1.321 -6.732 1.00 43.98 222 ALA B N 1
ATOM 4234 C CA . ALA B 1 222 ? -3.864 1.619 -7.978 1.00 44.58 222 ALA B CA 1
ATOM 4235 C C . ALA B 1 222 ? -2.543 2.331 -7.740 1.00 43.57 222 ALA B C 1
ATOM 4236 O O . ALA B 1 222 ? -1.531 1.975 -8.334 1.00 40.65 222 ALA B O 1
ATOM 4238 N N . ASP B 1 223 ? -2.530 3.316 -6.844 1.00 43.64 223 ASP B N 1
ATOM 4239 C CA . ASP B 1 223 ? -1.289 4.027 -6.601 1.00 44.48 223 ASP B CA 1
ATOM 4240 C C . ASP B 1 223 ? -0.248 3.120 -5.957 1.00 40.14 223 ASP B C 1
ATOM 4241 O O . ASP B 1 223 ? 0.922 3.189 -6.298 1.00 38.69 223 ASP B O 1
ATOM 4246 N N . ASP B 1 224 ? -0.665 2.266 -5.033 1.00 42.03 224 ASP B N 1
ATOM 4247 C CA . ASP B 1 224 ? 0.289 1.358 -4.378 1.00 41.55 224 ASP B CA 1
ATOM 4248 C C . ASP B 1 224 ? 0.984 0.460 -5.412 1.00 41.37 224 ASP B C 1
ATOM 4249 O O . ASP B 1 224 ? 2.198 0.235 -5.367 1.00 41.26 224 ASP B O 1
ATOM 4254 N N . ILE B 1 225 ? 0.195 -0.079 -6.320 1.00 39.85 225 ILE B N 1
ATOM 4255 C CA . ILE B 1 225 ? 0.753 -0.933 -7.376 1.00 40.33 225 ILE B CA 1
ATOM 4256 C C . ILE B 1 225 ? 1.808 -0.159 -8.158 1.00 38.97 225 ILE B C 1
ATOM 4257 O O . ILE B 1 225 ? 2.916 -0.656 -8.437 1.00 39.40 225 ILE B O 1
ATOM 4262 N N . ILE B 1 226 ? 1.474 1.083 -8.496 1.00 39.14 226 ILE B N 1
ATOM 4263 C CA . ILE B 1 226 ? 2.413 1.897 -9.260 1.00 37.27 226 ILE B CA 1
ATOM 4264 C C . ILE B 1 226 ? 3.664 2.196 -8.476 1.00 37.18 226 ILE B C 1
ATOM 4265 O O . ILE B 1 226 ? 4.776 1.998 -8.960 1.00 36.89 226 ILE B O 1
ATOM 4270 N N . ILE B 1 227 ? 3.474 2.700 -7.259 1.00 39.94 227 ILE B N 1
ATOM 4271 C CA . ILE B 1 227 ? 4.576 3.055 -6.401 1.00 40.80 227 ILE B CA 1
ATOM 4272 C C . ILE B 1 227 ? 5.496 1.872 -6.170 1.00 43.12 227 ILE B C 1
ATOM 4273 O O . ILE B 1 227 ? 6.716 2.044 -6.198 1.00 40.49 227 ILE B O 1
ATOM 4278 N N . HIS B 1 228 ? 4.923 0.685 -5.965 1.00 41.97 228 HIS B N 1
ATOM 4279 C CA . HIS B 1 228 ? 5.737 -0.521 -5.722 1.00 46.28 228 HIS B CA 1
ATOM 4280 C C . HIS B 1 228 ? 5.937 -1.390 -6.970 1.00 48.24 228 HIS B C 1
ATOM 4281 O O . HIS B 1 228 ? 6.316 -2.569 -6.859 1.00 50.33 228 HIS B O 1
ATOM 4288 N N . ARG B 1 229 ? 5.686 -0.814 -8.145 1.00 48.39 229 ARG B N 1
ATOM 4289 C CA . ARG B 1 229 ? 5.786 -1.542 -9.403 1.00 48.32 229 ARG B CA 1
ATOM 4290 C C . ARG B 1 229 ? 7.106 -2.284 -9.588 1.00 48.95 229 ARG B C 1
ATOM 4291 O O . ARG B 1 229 ? 7.155 -3.263 -10.314 1.00 48.87 229 ARG B O 1
ATOM 4299 N N . LYS B 1 230 ? 8.174 -1.843 -8.935 1.00 50.57 230 LYS B N 1
ATOM 4300 C CA . LYS B 1 230 ? 9.454 -2.524 -9.084 1.00 54.54 230 LYS B CA 1
ATOM 4301 C C . LYS B 1 230 ? 9.733 -3.540 -7.975 1.00 56.36 230 LYS B C 1
ATOM 4302 O O . LYS B 1 230 ? 10.838 -4.071 -7.887 1.00 56.98 230 LYS B O 1
ATOM 4308 N N . ASP B 1 231 ? 8.750 -3.806 -7.127 1.00 54.52 231 ASP B N 1
ATOM 4309 C CA . ASP B 1 231 ? 8.967 -4.749 -6.036 1.00 58.12 231 ASP B CA 1
ATOM 4310 C C . ASP B 1 231 ? 8.026 -5.929 -6.139 1.00 56.87 231 ASP B C 1
ATOM 4311 O O . ASP B 1 231 ? 6.926 -5.880 -5.613 1.00 56.09 231 ASP B O 1
ATOM 4316 N N . ASN B 1 232 ? 8.477 -6.981 -6.818 1.00 57.61 232 ASN B N 1
ATOM 4317 C CA . ASN B 1 232 ? 7.695 -8.202 -7.016 1.00 59.09 232 ASN B CA 1
ATOM 4318 C C . ASN B 1 232 ? 7.195 -8.785 -5.691 1.00 57.35 232 ASN B C 1
ATOM 4319 O O . ASN B 1 232 ? 6.103 -9.323 -5.627 1.00 56.32 232 ASN B O 1
ATOM 4324 N N . ASN B 1 233 ? 8.010 -8.669 -4.643 1.00 59.07 233 ASN B N 1
ATOM 4325 C CA . ASN B 1 233 ? 7.654 -9.174 -3.315 1.00 59.83 233 ASN B CA 1
ATOM 4326 C C . ASN B 1 233 ? 6.368 -8.500 -2.827 1.00 59.32 233 ASN B C 1
ATOM 4327 O O . ASN B 1 233 ? 5.416 -9.170 -2.410 1.00 58.74 233 ASN B O 1
ATOM 4332 N N . TYR B 1 234 ? 6.347 -7.170 -2.896 1.00 56.81 234 TYR B N 1
ATOM 4333 C CA . TYR B 1 234 ? 5.178 -6.388 -2.498 1.00 54.65 234 TYR B CA 1
ATOM 4334 C C . TYR B 1 234 ? 4.019 -6.681 -3.459 1.00 51.84 234 TYR B C 1
ATOM 4335 O O . TYR B 1 234 ? 2.875 -6.833 -3.037 1.00 49.45 234 TYR B O 1
ATOM 4344 N N . LEU B 1 235 ? 4.302 -6.760 -4.756 1.00 53.05 235 LEU B N 1
ATOM 4345 C CA . LEU B 1 235 ? 3.220 -7.008 -5.707 1.00 52.15 235 LEU B CA 1
ATOM 4346 C C . LEU B 1 235 ? 2.589 -8.372 -5.493 1.00 55.39 235 LEU B C 1
ATOM 4347 O O . LEU B 1 235 ? 1.381 -8.535 -5.658 1.00 54.27 235 LEU B O 1
ATOM 4352 N N . LYS B 1 236 ? 3.420 -9.351 -5.138 1.00 58.16 236 LYS B N 1
ATOM 4353 C CA . LYS B 1 236 ? 2.943 -10.716 -4.900 1.00 61.96 236 LYS B CA 1
ATOM 4354 C C . LYS B 1 236 ? 1.843 -10.706 -3.834 1.00 61.61 236 LYS B C 1
ATOM 4355 O O . LYS B 1 236 ? 0.786 -11.297 -4.019 1.00 62.42 236 LYS B O 1
ATOM 4361 N N . GLN B 1 237 ? 2.084 -9.993 -2.738 1.00 62.25 237 GLN B N 1
ATOM 4362 C CA . GLN B 1 237 ? 1.124 -9.920 -1.637 1.00 62.25 237 GLN B CA 1
ATOM 4363 C C . GLN B 1 237 ? -0.069 -9.000 -1.856 1.00 62.78 237 GLN B C 1
ATOM 4364 O O . GLN B 1 237 ? -1.144 -9.239 -1.303 1.00 62.72 237 GLN B O 1
ATOM 4370 N N . ARG B 1 238 ? 0.111 -7.954 -2.662 1.00 62.37 238 ARG B N 1
ATOM 4371 C CA . ARG B 1 238 ? -0.959 -6.981 -2.893 1.00 61.47 238 ARG B CA 1
ATOM 4372 C C . ARG B 1 238 ? -1.971 -7.269 -3.984 1.00 62.86 238 ARG B C 1
ATOM 4373 O O . ARG B 1 238 ? -3.162 -7.039 -3.794 1.00 60.56 238 ARG B O 1
ATOM 4381 N N . ILE B 1 239 ? -1.497 -7.742 -5.132 1.00 66.88 239 ILE B N 1
ATOM 4382 C CA . ILE B 1 239 ? -2.380 -7.980 -6.268 1.00 72.84 239 ILE B CA 1
ATOM 4383 C C . ILE B 1 239 ? -3.500 -8.937 -5.933 1.00 77.94 239 ILE B C 1
ATOM 4384 O O . ILE B 1 239 ? -3.237 -10.071 -5.517 1.00 76.56 239 ILE B O 1
ATOM 4389 N N . ASN B 1 240 ? -4.738 -8.468 -6.144 1.00 82.30 240 ASN B N 1
ATOM 4390 C CA . ASN B 1 240 ? -5.954 -9.218 -5.838 1.00 87.27 240 ASN B CA 1
ATOM 4391 C C . ASN B 1 240 ? -5.812 -10.735 -5.872 1.00 89.25 240 ASN B C 1
ATOM 4392 O O . ASN B 1 240 ? -6.458 -11.427 -6.661 1.00 90.94 240 ASN B O 1
ATOM 4397 N N . ASP B 1 241 ? -4.954 -11.229 -4.984 1.00 91.11 241 ASP B N 1
ATOM 4398 C CA . ASP B 1 241 ? -4.657 -12.645 -4.818 1.00 92.23 241 ASP B CA 1
ATOM 4399 C C . ASP B 1 241 ? -4.259 -13.434 -6.077 1.00 91.41 241 ASP B C 1
ATOM 4400 O O . ASP B 1 241 ? -3.657 -14.507 -5.968 1.00 92.14 241 ASP B O 1
ATOM 4405 N N . GLU B 1 242 ? -4.569 -12.909 -7.261 1.00 90.01 242 GLU B N 1
ATOM 4406 C CA . GLU B 1 242 ? -4.260 -13.612 -8.508 1.00 88.44 242 GLU B CA 1
ATOM 4407 C C . GLU B 1 242 ? -2.807 -13.486 -8.967 1.00 86.75 242 GLU B C 1
ATOM 4408 O O . GLU B 1 242 ? -1.883 -13.531 -8.160 1.00 85.52 242 GLU B O 1
ATOM 4414 N N . ASN B 1 243 ? -2.608 -13.383 -10.275 1.00 86.16 243 ASN B N 1
ATOM 4415 C CA . ASN B 1 243 ? -1.272 -13.199 -10.818 1.00 84.76 243 ASN B CA 1
ATOM 4416 C C . ASN B 1 243 ? -1.288 -12.516 -12.173 1.00 83.67 243 ASN B C 1
ATOM 4417 O O . ASN B 1 243 ? -0.741 -12.999 -13.178 1.00 83.31 243 ASN B O 1
ATOM 4422 N N . LYS B 1 244 ? -1.948 -11.364 -12.162 1.00 81.02 244 LYS B N 1
ATOM 4423 C CA . LYS B 1 244 ? -2.055 -10.506 -13.308 1.00 76.21 244 LYS B CA 1
ATOM 4424 C C . LYS B 1 244 ? -0.852 -9.590 -13.178 1.00 72.81 244 LYS B C 1
ATOM 4425 O O . LYS B 1 244 ? -0.771 -8.553 -13.834 1.00 72.34 244 LYS B O 1
ATOM 4431 N N . ILE B 1 245 ?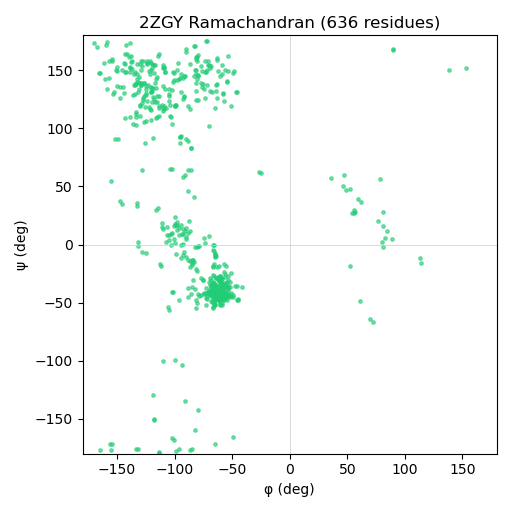 0.078 -9.982 -12.310 1.00 68.32 245 ILE B N 1
ATOM 4432 C CA . ILE B 1 245 ? 1.293 -9.202 -12.104 1.00 66.50 245 ILE B CA 1
ATOM 4433 C C . ILE B 1 245 ? 1.947 -8.924 -13.475 1.00 65.50 245 ILE B C 1
ATOM 4434 O O . ILE B 1 245 ? 2.574 -7.878 -13.684 1.00 63.45 245 ILE B O 1
ATOM 4439 N N . SER B 1 246 ? 1.788 -9.865 -14.404 1.00 61.87 246 SER B N 1
ATOM 4440 C CA . SER B 1 246 ? 2.327 -9.708 -15.747 1.00 61.06 246 SER B CA 1
ATOM 4441 C C . SER B 1 246 ? 1.514 -8.685 -16.529 1.00 57.98 246 SER B C 1
ATOM 4442 O O . SER B 1 246 ? 2.061 -7.754 -17.121 1.00 59.42 246 SER B O 1
ATOM 4445 N N . ILE B 1 247 ? 0.204 -8.880 -16.547 1.00 54.97 247 ILE B N 1
ATOM 4446 C CA . ILE B 1 247 ? -0.688 -7.999 -17.282 1.00 55.31 247 ILE B CA 1
ATOM 4447 C C . ILE B 1 247 ? -0.818 -6.565 -16.727 1.00 56.58 247 ILE B C 1
ATOM 4448 O O . ILE B 1 247 ? -1.072 -5.625 -17.490 1.00 53.09 247 ILE B O 1
ATOM 4453 N N . VAL B 1 248 ? -0.670 -6.399 -15.414 1.00 54.56 248 VAL B N 1
ATOM 4454 C CA . VAL B 1 248 ? -0.767 -5.065 -14.839 1.00 54.31 248 VAL B CA 1
ATOM 4455 C C . VAL B 1 248 ? 0.575 -4.396 -15.088 1.00 52.22 248 VAL B C 1
ATOM 4456 O O . VAL B 1 248 ? 0.630 -3.229 -15.465 1.00 52.13 248 VAL B O 1
ATOM 4460 N N . THR B 1 249 ? 1.651 -5.145 -14.892 1.00 50.28 249 THR B N 1
ATOM 4461 C CA . THR B 1 249 ? 2.987 -4.625 -15.096 1.00 54.08 249 THR B CA 1
ATOM 4462 C C . THR B 1 249 ? 3.090 -4.187 -16.549 1.00 57.22 249 THR B C 1
ATOM 4463 O O . THR B 1 249 ? 3.749 -3.180 -16.883 1.00 55.61 249 THR B O 1
ATOM 4467 N N . GLU B 1 250 ? 2.401 -4.935 -17.408 1.00 57.97 250 GLU B N 1
ATOM 4468 C CA . GLU B 1 250 ? 2.391 -4.649 -18.833 1.00 56.95 250 GLU B CA 1
ATOM 4469 C C . GLU B 1 250 ? 1.706 -3.319 -19.103 1.00 54.99 250 GLU B C 1
ATOM 4470 O O . GLU B 1 250 ? 2.253 -2.467 -19.805 1.00 55.29 250 GLU B O 1
ATOM 4476 N N . ALA B 1 251 ? 0.514 -3.139 -18.552 1.00 50.71 251 ALA B N 1
ATOM 4477 C CA . ALA B 1 251 ? -0.221 -1.907 -18.774 1.00 52.51 251 ALA B CA 1
ATOM 4478 C C . ALA B 1 251 ? 0.542 -0.696 -18.228 1.00 50.13 251 ALA B C 1
ATOM 4479 O O . ALA B 1 251 ? 0.619 0.322 -18.903 1.00 48.22 251 ALA B O 1
ATOM 4481 N N . MET B 1 252 ? 1.131 -0.817 -17.037 1.00 47.88 252 MET B N 1
ATOM 4482 C CA . MET B 1 252 ? 1.875 0.303 -16.451 1.00 49.32 252 MET B CA 1
ATOM 4483 C C . MET B 1 252 ? 3.003 0.736 -17.356 1.00 48.80 252 MET B C 1
ATOM 4484 O O . MET B 1 252 ? 3.128 1.920 -17.684 1.00 46.37 252 MET B O 1
ATOM 4489 N N . ASN B 1 253 ? 3.829 -0.222 -17.761 1.00 46.39 253 ASN B N 1
ATOM 4490 C CA . ASN B 1 253 ? 4.933 0.094 -18.635 1.00 47.76 253 ASN B CA 1
ATOM 4491 C C . ASN B 1 253 ? 4.512 0.847 -19.902 1.00 47.35 253 ASN B C 1
ATOM 4492 O O . ASN B 1 253 ? 5.214 1.751 -20.338 1.00 47.47 253 ASN B O 1
ATOM 4497 N N . GLU B 1 254 ? 3.374 0.507 -20.494 1.00 45.50 254 GLU B N 1
ATOM 4498 C CA . GLU B 1 254 ? 2.966 1.212 -21.700 1.00 47.42 254 GLU B CA 1
ATOM 4499 C C . GLU B 1 254 ? 2.498 2.642 -21.384 1.00 44.91 254 GLU B C 1
ATOM 4500 O O . GLU B 1 254 ? 2.822 3.578 -22.107 1.00 40.07 254 GLU B O 1
ATOM 4506 N N . ALA B 1 255 ? 1.739 2.825 -20.308 1.00 43.96 255 ALA B N 1
ATOM 4507 C CA . ALA B 1 255 ? 1.314 4.183 -19.947 1.00 43.62 255 ALA B CA 1
ATOM 4508 C C . ALA B 1 255 ? 2.558 5.038 -19.597 1.00 41.23 255 ALA B C 1
ATOM 4509 O O . ALA B 1 255 ? 2.645 6.217 -19.962 1.00 42.21 255 ALA B O 1
ATOM 4511 N N . LEU B 1 256 ? 3.522 4.442 -18.906 1.00 41.42 256 LEU B N 1
ATOM 4512 C CA . LEU B 1 256 ? 4.737 5.148 -18.519 1.00 40.42 256 LEU B CA 1
ATOM 4513 C C . LEU B 1 256 ? 5.554 5.512 -19.757 1.00 42.45 256 LEU B C 1
ATOM 4514 O O . LEU B 1 256 ? 6.173 6.584 -19.840 1.00 39.30 256 LEU B O 1
ATOM 4519 N N . ARG B 1 257 ? 5.557 4.624 -20.737 1.00 40.96 257 ARG B N 1
ATOM 4520 C CA . ARG B 1 257 ? 6.285 4.909 -21.953 1.00 44.43 257 ARG B CA 1
ATOM 4521 C C . ARG B 1 257 ? 5.627 6.104 -22.649 1.00 41.47 257 ARG B C 1
ATOM 4522 O O . ARG B 1 257 ? 6.308 6.898 -23.275 1.00 42.84 257 ARG B O 1
ATOM 4530 N N . LYS B 1 258 ? 4.309 6.227 -22.551 1.00 41.41 258 LYS B N 1
ATOM 4531 C CA . LYS B 1 258 ? 3.603 7.337 -23.190 1.00 41.75 258 LYS B CA 1
ATOM 4532 C C . LYS B 1 258 ? 3.965 8.638 -22.479 1.00 40.02 258 LYS B C 1
ATOM 4533 O O . LYS B 1 258 ? 4.254 9.664 -23.123 1.00 34.93 258 LYS B O 1
ATOM 4539 N N . LEU B 1 259 ? 3.977 8.598 -21.150 1.00 35.50 259 LEU B N 1
ATOM 4540 C CA . LEU B 1 259 ? 4.370 9.789 -20.395 1.00 36.46 259 LEU B CA 1
ATOM 4541 C C . LEU B 1 259 ? 5.808 10.161 -20.729 1.00 35.55 259 LEU B C 1
ATOM 4542 O O . LEU B 1 259 ? 6.122 11.336 -20.956 1.00 38.69 259 LEU B O 1
ATOM 4547 N N . GLU B 1 260 ? 6.702 9.173 -20.773 1.00 37.27 260 GLU B N 1
ATOM 4548 C CA . GLU B 1 260 ? 8.102 9.470 -21.051 1.00 37.67 260 GLU B CA 1
ATOM 4549 C C . GLU B 1 260 ? 8.274 10.035 -22.455 1.00 36.64 260 GLU B C 1
ATOM 4550 O O . GLU B 1 260 ? 9.033 10.965 -22.667 1.00 35.53 260 GLU B O 1
ATOM 4556 N N . GLN B 1 261 ? 7.550 9.488 -23.421 1.00 38.30 261 GLN B N 1
ATOM 4557 C CA . GLN B 1 261 ? 7.701 10.000 -24.774 1.00 40.93 261 GLN B CA 1
ATOM 4558 C C . GLN B 1 261 ? 7.185 11.425 -24.874 1.00 39.03 261 GLN B C 1
ATOM 4559 O O . GLN B 1 261 ? 7.744 12.240 -25.624 1.00 39.06 261 GLN B O 1
ATOM 4565 N N . ARG B 1 262 ? 6.138 11.742 -24.123 1.00 37.82 262 ARG B N 1
ATOM 4566 C CA . ARG B 1 262 ? 5.603 13.100 -24.171 1.00 38.42 262 ARG B CA 1
ATOM 4567 C C . ARG B 1 262 ? 6.594 14.076 -23.572 1.00 38.21 262 ARG B C 1
ATOM 4568 O O . ARG B 1 262 ? 6.890 15.095 -24.191 1.00 35.99 262 ARG B O 1
ATOM 4576 N N . VAL B 1 263 ? 7.113 13.773 -22.378 1.00 36.64 263 VAL B N 1
ATOM 4577 C CA . VAL B 1 263 ? 8.036 14.703 -21.740 1.00 35.95 263 VAL B CA 1
ATOM 4578 C C . VAL B 1 263 ? 9.253 14.935 -22.629 1.00 35.64 263 VAL B C 1
ATOM 4579 O O . VAL B 1 263 ? 9.709 16.059 -22.814 1.00 34.53 263 VAL B O 1
ATOM 4583 N N . LEU B 1 264 ? 9.804 13.857 -23.172 1.00 36.50 264 LEU B N 1
ATOM 4584 C CA . LEU B 1 264 ? 10.976 13.989 -24.021 1.00 33.89 264 LEU B CA 1
ATOM 4585 C C . LEU B 1 264 ? 10.659 14.804 -25.278 1.00 34.24 264 LEU B C 1
ATOM 4586 O O . LEU B 1 264 ? 11.454 15.628 -25.695 1.00 34.89 264 LEU B O 1
ATOM 4591 N N . ASN B 1 265 ? 9.500 14.591 -25.884 1.00 34.55 265 ASN B N 1
ATOM 4592 C CA . ASN B 1 265 ? 9.149 15.377 -27.069 1.00 36.97 265 ASN B CA 1
ATOM 4593 C C . ASN B 1 265 ? 9.026 16.874 -26.708 1.00 38.49 265 ASN B C 1
ATOM 4594 O O . ASN B 1 265 ? 9.503 17.748 -27.436 1.00 37.46 265 ASN B O 1
ATOM 4599 N N . THR B 1 266 ? 8.404 17.165 -25.566 1.00 35.12 266 THR B N 1
ATOM 4600 C CA . THR B 1 266 ? 8.228 18.540 -25.134 1.00 33.75 266 THR B CA 1
ATOM 4601 C C . THR B 1 266 ? 9.575 19.119 -24.723 1.00 34.48 266 THR B C 1
ATOM 4602 O O . THR B 1 266 ? 9.836 20.295 -24.938 1.00 33.64 266 THR B O 1
ATOM 4606 N N . LEU B 1 267 ? 10.469 18.290 -24.187 1.00 37.70 267 LEU B N 1
ATOM 4607 C CA . LEU B 1 267 ? 11.770 18.818 -23.790 1.00 39.63 267 LEU B CA 1
ATOM 4608 C C . LEU B 1 267 ? 12.536 19.404 -24.951 1.00 40.58 267 LEU B C 1
ATOM 4609 O O . LEU B 1 267 ? 13.285 20.372 -24.777 1.00 37.14 267 LEU B O 1
ATOM 4614 N N . ASN B 1 268 ? 12.346 18.818 -26.138 1.00 41.87 268 ASN B N 1
ATOM 4615 C CA . ASN B 1 268 ? 13.026 19.313 -27.319 1.00 44.58 268 ASN B CA 1
ATOM 4616 C C . ASN B 1 268 ? 12.575 20.697 -27.684 1.00 43.37 268 ASN B C 1
ATOM 4617 O O . ASN B 1 268 ? 13.153 21.292 -28.572 1.00 43.81 268 ASN B O 1
ATOM 4622 N N . GLU B 1 269 ? 11.536 21.213 -27.029 1.00 41.34 269 GLU B N 1
ATOM 4623 C CA . GLU B 1 269 ? 11.094 22.585 -27.308 1.00 38.15 269 GLU B CA 1
ATOM 4624 C C . GLU B 1 269 ? 11.910 23.571 -26.480 1.00 38.29 269 GLU B C 1
ATOM 4625 O O . GLU B 1 269 ? 11.863 24.775 -26.724 1.00 38.19 269 GLU B O 1
ATOM 4631 N N . PHE B 1 270 ? 12.650 23.074 -25.491 1.00 35.45 270 PHE B N 1
ATOM 4632 C CA . PHE B 1 270 ? 13.433 23.954 -24.632 1.00 36.47 270 PHE B CA 1
ATOM 4633 C C . PHE B 1 270 ? 14.930 23.797 -24.897 1.00 40.88 270 PHE B C 1
ATOM 4634 O O . PHE B 1 270 ? 15.389 22.728 -25.297 1.00 42.56 270 PHE B O 1
ATOM 4642 N N . SER B 1 271 ? 15.683 24.860 -24.644 1.00 41.29 271 SER B N 1
ATOM 4643 C CA . SER B 1 271 ? 17.119 24.812 -24.830 1.00 44.18 271 SER B CA 1
ATOM 4644 C C . SER B 1 271 ? 17.831 25.823 -23.932 1.00 43.58 271 SER B C 1
ATOM 4645 O O . SER B 1 271 ? 17.221 26.783 -23.465 1.00 44.70 271 SER B O 1
ATOM 4648 N N . GLY B 1 272 ? 19.121 25.600 -23.706 1.00 42.61 272 GLY B N 1
ATOM 4649 C CA . GLY B 1 272 ? 19.904 26.521 -22.910 1.00 43.34 272 GLY B CA 1
ATOM 4650 C C . GLY B 1 272 ? 19.809 26.404 -21.409 1.00 42.72 272 GLY B C 1
ATOM 4651 O O . GLY B 1 272 ? 20.489 27.153 -20.714 1.00 43.92 272 GLY B O 1
ATOM 4652 N N . TYR B 1 273 ? 18.978 25.496 -20.892 1.00 40.27 273 TYR B N 1
ATOM 4653 C CA . TYR B 1 273 ? 18.878 25.319 -19.444 1.00 39.72 273 TYR B CA 1
ATOM 4654 C C . TYR B 1 273 ? 20.132 24.607 -18.940 1.00 40.50 273 TYR B C 1
ATOM 4655 O O . TYR B 1 273 ? 20.691 23.771 -19.657 1.00 38.46 273 TYR B O 1
ATOM 4664 N N . THR B 1 274 ? 20.532 24.919 -17.706 1.00 38.60 274 THR B N 1
ATOM 4665 C CA . THR B 1 274 ? 21.734 24.378 -17.071 1.00 39.11 274 THR B CA 1
ATOM 4666 C C . THR B 1 274 ? 21.471 23.461 -15.915 1.00 39.32 274 THR B C 1
ATOM 4667 O O . THR B 1 274 ? 22.355 22.722 -15.491 1.00 40.48 274 THR B O 1
ATOM 4671 N N . HIS B 1 275 ? 20.253 23.536 -15.371 1.00 38.04 275 HIS B N 1
ATOM 4672 C CA . HIS B 1 275 ? 19.836 22.708 -14.252 1.00 35.25 275 HIS B CA 1
ATOM 4673 C C . HIS B 1 275 ? 18.419 22.214 -14.535 1.00 35.09 275 HIS B C 1
ATOM 4674 O O . HIS B 1 275 ? 17.654 22.900 -15.184 1.00 32.78 275 HIS B O 1
ATOM 4681 N N . VAL B 1 276 ? 18.082 21.053 -14.003 1.00 33.38 276 VAL B N 1
ATOM 4682 C CA . VAL B 1 276 ? 16.755 20.457 -14.220 1.00 34.29 276 VAL B CA 1
ATOM 4683 C C . VAL B 1 276 ? 16.178 20.009 -12.901 1.00 31.82 276 VAL B C 1
ATOM 4684 O O . VAL B 1 276 ? 16.886 19.428 -12.043 1.00 34.75 276 VAL B O 1
ATOM 4688 N N . MET B 1 277 ? 14.882 20.241 -12.730 1.00 28.47 277 MET B N 1
ATOM 4689 C CA . MET B 1 277 ? 14.205 19.807 -11.514 1.00 30.04 277 MET B CA 1
ATOM 4690 C C . MET B 1 277 ? 12.890 19.139 -11.921 1.00 31.19 277 MET B C 1
ATOM 4691 O O . MET B 1 277 ? 12.159 19.653 -12.767 1.00 31.01 277 MET B O 1
ATOM 4696 N N . VAL B 1 278 ? 12.575 18.018 -11.294 1.00 28.85 278 VAL B N 1
ATOM 4697 C CA . VAL B 1 278 ? 11.360 17.304 -11.621 1.00 29.75 278 VAL B CA 1
ATOM 4698 C C . VAL B 1 278 ? 10.499 17.269 -10.367 1.00 28.47 278 VAL B C 1
ATOM 4699 O O . VAL B 1 278 ? 10.950 16.862 -9.302 1.00 30.17 278 VAL B O 1
ATOM 4703 N N . ILE B 1 279 ? 9.253 17.707 -10.485 1.00 27.72 279 ILE B N 1
ATOM 4704 C CA . ILE B 1 279 ? 8.347 17.744 -9.346 1.00 26.40 279 ILE B CA 1
ATOM 4705 C C . ILE B 1 279 ? 6.956 17.182 -9.636 1.00 26.81 279 ILE B C 1
ATOM 4706 O O . ILE B 1 279 ? 6.676 16.707 -10.747 1.00 28.07 279 ILE B O 1
ATOM 4711 N N . GLY B 1 280 ? 6.081 17.288 -8.641 1.00 26.88 280 GLY B N 1
ATOM 4712 C CA . GLY B 1 280 ? 4.708 16.815 -8.769 1.00 27.94 280 GLY B CA 1
ATOM 4713 C C . GLY B 1 280 ? 4.603 15.360 -8.341 1.00 30.20 280 GLY B C 1
ATOM 4714 O O . GLY B 1 280 ? 5.620 14.686 -8.223 1.00 26.97 280 GLY B O 1
ATOM 4715 N N . GLY B 1 281 ? 3.371 14.882 -8.155 1.00 31.75 281 GLY B N 1
ATOM 4716 C CA . GLY B 1 281 ? 3.142 13.502 -7.774 1.00 33.39 281 GLY B CA 1
ATOM 4717 C C . GLY B 1 281 ? 3.740 12.513 -8.755 1.00 34.43 281 GLY B C 1
ATOM 4718 O O . GLY B 1 281 ? 4.184 11.435 -8.357 1.00 35.08 281 GLY B O 1
ATOM 4719 N N . GLY B 1 282 ? 3.768 12.857 -10.039 1.00 30.49 282 GLY B N 1
ATOM 4720 C CA . GLY B 1 282 ? 4.340 11.926 -10.996 1.00 32.16 282 GLY B CA 1
ATOM 4721 C C . GLY B 1 282 ? 5.834 12.023 -11.242 1.00 32.43 282 GLY B C 1
ATOM 4722 O O . GLY B 1 282 ? 6.353 11.367 -12.145 1.00 31.58 282 GLY B O 1
ATOM 4723 N N . ALA B 1 283 ? 6.560 12.797 -10.436 1.00 30.97 283 ALA B N 1
ATOM 4724 C CA . ALA B 1 283 ? 7.993 12.924 -10.688 1.00 32.49 283 ALA B CA 1
ATOM 4725 C C . ALA B 1 283 ? 8.789 11.599 -10.824 1.00 32.02 283 ALA B C 1
ATOM 4726 O O . ALA B 1 283 ? 9.642 11.478 -11.701 1.00 30.83 283 ALA B O 1
ATOM 4728 N N . GLU B 1 284 ? 8.549 10.650 -9.924 1.00 36.80 284 GLU B N 1
ATOM 4729 C CA . GLU B 1 284 ? 9.267 9.363 -9.927 1.00 38.83 284 GLU B CA 1
ATOM 4730 C C . GLU B 1 284 ? 9.005 8.545 -11.210 1.00 40.17 284 GLU B C 1
ATOM 4731 O O . GLU B 1 284 ? 9.773 7.637 -11.569 1.00 36.88 284 GLU B O 1
ATOM 4737 N N . LEU B 1 285 ? 7.928 8.879 -11.912 1.00 37.30 285 LEU B N 1
ATOM 4738 C CA . LEU B 1 285 ? 7.534 8.151 -13.121 1.00 36.04 285 LEU B CA 1
ATOM 4739 C C . LEU B 1 285 ? 8.284 8.569 -14.359 1.00 38.27 285 LEU B C 1
ATOM 4740 O O . LEU B 1 285 ? 8.343 7.794 -15.337 1.00 34.31 285 LEU B O 1
ATOM 4745 N N . ILE B 1 286 ? 8.872 9.776 -14.343 1.00 32.39 286 ILE B N 1
ATOM 4746 C CA . ILE B 1 286 ? 9.569 10.270 -15.532 1.00 31.41 286 ILE B CA 1
ATOM 4747 C C . ILE B 1 286 ? 10.980 10.750 -15.271 1.00 32.19 286 ILE B C 1
ATOM 4748 O O . ILE B 1 286 ? 11.715 11.041 -16.220 1.00 32.80 286 ILE B O 1
ATOM 4753 N N . CYS B 1 287 ? 11.392 10.796 -14.004 1.00 33.97 287 CYS B N 1
ATOM 4754 C CA . CYS B 1 287 ? 12.727 11.285 -13.701 1.00 37.30 287 CYS B CA 1
ATOM 4755 C C . CYS B 1 287 ? 13.857 10.561 -14.428 1.00 38.52 287 CYS B C 1
ATOM 4756 O O . CYS B 1 287 ? 14.783 11.204 -14.951 1.00 37.33 287 CYS B O 1
ATOM 4759 N N . ASP B 1 288 ? 13.780 9.235 -14.496 1.00 42.99 288 ASP B N 1
ATOM 4760 C CA . ASP B 1 288 ? 14.828 8.461 -15.169 1.00 43.05 288 ASP B CA 1
ATOM 4761 C C . ASP B 1 288 ? 14.967 8.827 -16.629 1.00 39.91 288 ASP B C 1
ATOM 4762 O O . ASP B 1 288 ? 16.071 9.142 -17.102 1.00 40.09 288 ASP B O 1
ATOM 4767 N N . ALA B 1 289 ? 13.859 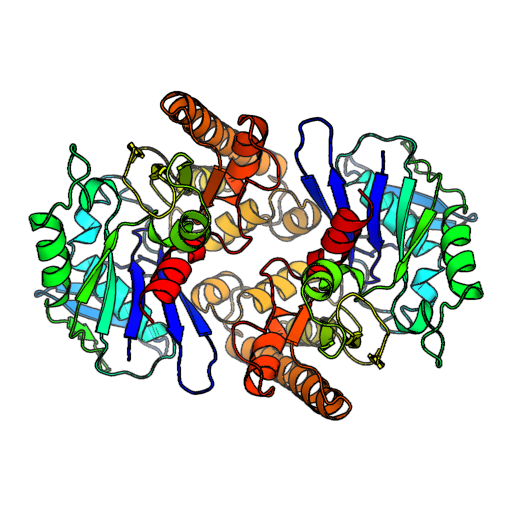8.818 -17.363 1.00 38.31 289 ALA B N 1
ATOM 4768 C CA . ALA B 1 289 ? 13.954 9.183 -18.770 1.00 36.82 289 ALA B CA 1
ATOM 4769 C C . ALA B 1 289 ? 14.498 10.605 -18.918 1.00 39.11 289 ALA B C 1
ATOM 4770 O O . ALA B 1 289 ? 15.354 10.860 -19.765 1.00 40.13 289 ALA B O 1
ATOM 4772 N N . VAL B 1 290 ? 14.032 11.532 -18.081 1.00 39.48 290 VAL B N 1
ATOM 4773 C CA . VAL B 1 290 ? 14.508 12.910 -18.191 1.00 36.14 290 VAL B CA 1
ATOM 4774 C C . VAL B 1 290 ? 16.002 13.022 -17.911 1.00 38.85 290 VAL B C 1
ATOM 4775 O O . VAL B 1 290 ? 16.726 13.731 -18.630 1.00 40.08 290 VAL B O 1
ATOM 4779 N N . LYS B 1 291 ? 16.475 12.331 -16.870 1.00 39.90 291 LYS B N 1
ATOM 4780 C CA . LYS B 1 291 ? 17.889 12.397 -16.528 1.00 40.46 291 LYS B CA 1
ATOM 4781 C C . LYS B 1 291 ? 18.687 11.786 -17.661 1.00 44.32 291 LYS B C 1
ATOM 4782 O O . LYS B 1 291 ? 19.678 12.348 -18.120 1.00 43.79 291 LYS B O 1
ATOM 4788 N N . LYS B 1 292 ? 18.229 10.629 -18.117 1.00 47.64 292 LYS B N 1
ATOM 4789 C CA . LYS B 1 292 ? 18.885 9.928 -19.202 1.00 52.10 292 LYS B CA 1
ATOM 4790 C C . LYS B 1 292 ? 19.001 10.821 -20.434 1.00 52.66 292 LYS B C 1
ATOM 4791 O O . LYS B 1 292 ? 20.050 10.885 -21.078 1.00 53.07 292 LYS B O 1
ATOM 4797 N N . HIS B 1 293 ? 17.937 11.540 -20.752 1.00 53.60 293 HIS B N 1
ATOM 4798 C CA . HIS B 1 293 ? 17.976 12.362 -21.962 1.00 57.62 293 HIS B CA 1
ATOM 4799 C C . HIS B 1 293 ? 18.361 13.825 -21.897 1.00 58.21 293 HIS B C 1
ATOM 4800 O O . HIS B 1 293 ? 18.092 14.585 -22.834 1.00 60.30 293 HIS B O 1
ATOM 4807 N N . THR B 1 294 ? 18.983 14.239 -20.802 1.00 55.42 294 THR B N 1
ATOM 4808 C CA . THR B 1 294 ? 19.443 15.605 -20.728 1.00 52.16 294 THR B CA 1
ATOM 4809 C C . THR B 1 294 ? 20.953 15.502 -20.541 1.00 52.72 294 THR B C 1
ATOM 4810 O O . THR B 1 294 ? 21.464 14.464 -20.094 1.00 50.10 294 THR B O 1
ATOM 4814 N N . GLN B 1 295 ? 21.675 16.539 -20.943 1.00 54.28 295 GLN B N 1
ATOM 4815 C CA . GLN B 1 295 ? 23.124 16.528 -20.764 1.00 59.24 295 GLN B CA 1
ATOM 4816 C C . GLN B 1 295 ? 23.399 17.424 -19.556 1.00 58.31 295 GLN B C 1
ATOM 4817 O O . GLN B 1 295 ? 24.030 18.472 -19.686 1.00 59.11 295 GLN B O 1
ATOM 4823 N N . ILE B 1 296 ? 22.917 16.998 -18.388 1.00 58.65 296 ILE B N 1
ATOM 4824 C CA . ILE B 1 296 ? 23.075 17.762 -17.153 1.00 56.41 296 ILE B CA 1
ATOM 4825 C C . ILE B 1 296 ? 23.683 16.893 -16.044 1.00 56.35 296 ILE B C 1
ATOM 4826 O O . ILE B 1 296 ? 23.178 15.806 -15.723 1.00 53.61 296 ILE B O 1
ATOM 4831 N N . ARG B 1 297 ? 24.778 17.368 -15.461 1.00 55.92 297 ARG B N 1
ATOM 4832 C CA . ARG B 1 297 ? 25.449 16.604 -14.407 1.00 56.21 297 ARG B CA 1
ATOM 4833 C C . ARG B 1 297 ? 24.549 16.307 -13.213 1.00 55.11 297 ARG B C 1
ATOM 4834 O O . ARG B 1 297 ? 23.592 17.030 -12.942 1.00 54.41 297 ARG B O 1
ATOM 4842 N N . ASP B 1 298 ? 24.877 15.233 -12.505 1.00 56.04 298 ASP B N 1
ATOM 4843 C CA . ASP B 1 298 ? 24.120 14.803 -11.339 1.00 57.08 298 ASP B CA 1
ATOM 4844 C C . ASP B 1 298 ? 23.884 15.982 -10.397 1.00 57.44 298 ASP B C 1
ATOM 4845 O O . ASP B 1 298 ? 22.782 16.186 -9.901 1.00 55.08 298 ASP B O 1
ATOM 4850 N N . GLU B 1 299 ? 24.935 16.760 -10.166 1.00 56.77 299 GLU B N 1
ATOM 4851 C CA . GLU B 1 299 ? 24.863 17.900 -9.271 1.00 57.80 299 GLU B CA 1
ATOM 4852 C C . GLU B 1 299 ? 23.872 18.963 -9.704 1.00 54.37 299 GLU B C 1
ATOM 4853 O O . GLU B 1 299 ? 23.486 19.799 -8.894 1.00 54.08 299 GLU B O 1
ATOM 4859 N N . ARG B 1 300 ? 23.463 18.959 -10.965 1.00 50.82 300 ARG B N 1
ATOM 4860 C CA . ARG B 1 300 ? 22.504 19.976 -11.401 1.00 46.65 300 ARG B CA 1
ATOM 4861 C C . ARG B 1 300 ? 21.101 19.413 -11.712 1.00 43.44 300 ARG B C 1
ATOM 4862 O O . ARG B 1 300 ? 20.256 20.097 -12.275 1.00 42.60 300 ARG B O 1
ATOM 4870 N N . PHE B 1 301 ? 20.861 18.180 -11.300 1.00 42.04 301 PHE B N 1
ATOM 4871 C CA . PHE B 1 301 ? 19.587 17.516 -11.510 1.00 42.45 301 PHE B CA 1
ATOM 4872 C C . PHE B 1 301 ? 18.894 17.412 -10.158 1.00 41.92 301 PHE B C 1
ATOM 4873 O O . PHE B 1 301 ? 19.412 16.769 -9.234 1.00 42.68 301 PHE B O 1
ATOM 4881 N N . PHE B 1 302 ? 17.719 18.017 -10.038 1.00 38.03 302 PHE B N 1
ATOM 4882 C CA . PHE B 1 302 ? 17.007 18.006 -8.766 1.00 38.84 302 PHE B CA 1
ATOM 4883 C C . PHE B 1 302 ? 15.691 17.237 -8.730 1.00 40.30 302 PHE B C 1
ATOM 4884 O O . PHE B 1 302 ? 14.799 17.443 -9.563 1.00 39.70 302 PHE B O 1
ATOM 4892 N N . LYS B 1 303 ? 15.582 16.343 -7.756 1.00 42.13 303 LYS B N 1
ATOM 4893 C CA . LYS B 1 303 ? 14.366 15.566 -7.536 1.00 42.34 303 LYS B CA 1
ATOM 4894 C C . LYS B 1 303 ? 14.381 15.239 -6.060 1.00 43.74 303 LYS B C 1
ATOM 4895 O O . LYS B 1 303 ? 15.392 14.783 -5.532 1.00 42.02 303 LYS B O 1
ATOM 4901 N N . THR B 1 304 ? 13.278 15.477 -5.378 1.00 41.37 304 THR B N 1
ATOM 4902 C CA . THR B 1 304 ? 13.253 15.172 -3.966 1.00 42.50 304 THR B CA 1
ATOM 4903 C C . THR B 1 304 ? 12.563 13.831 -3.886 1.00 41.71 304 THR B C 1
ATOM 4904 O O . THR B 1 304 ? 12.194 13.270 -4.897 1.00 43.78 304 THR B O 1
ATOM 4908 N N . ASN B 1 305 ? 12.362 13.317 -2.686 1.00 44.19 305 ASN B N 1
ATOM 4909 C CA . ASN B 1 305 ? 11.648 12.049 -2.593 1.00 42.33 305 ASN B CA 1
ATOM 4910 C C . ASN B 1 305 ? 10.332 12.302 -1.870 1.00 41.27 305 ASN B C 1
ATOM 4911 O O . ASN B 1 305 ? 9.797 11.448 -1.171 1.00 38.70 305 ASN B O 1
ATOM 4916 N N . ASN B 1 306 ? 9.809 13.510 -2.073 1.00 38.66 306 ASN B N 1
ATOM 4917 C CA . ASN B 1 306 ? 8.546 13.927 -1.478 1.00 39.26 306 ASN B CA 1
ATOM 4918 C C . ASN B 1 306 ? 7.904 14.877 -2.499 1.00 36.71 306 ASN B C 1
ATOM 4919 O O . ASN B 1 306 ? 7.263 15.862 -2.145 1.00 35.81 306 ASN B O 1
ATOM 4924 N N . SER B 1 307 ? 8.079 14.528 -3.769 1.00 36.45 307 SER B N 1
ATOM 4925 C CA . SER B 1 307 ? 7.630 15.321 -4.917 1.00 33.84 307 SER B CA 1
ATOM 4926 C C . SER B 1 307 ? 6.227 15.932 -4.961 1.00 32.46 307 SER B C 1
ATOM 4927 O O . SER B 1 307 ? 6.066 17.015 -5.503 1.00 30.25 307 SER B O 1
ATOM 4930 N N . GLN B 1 308 ? 5.211 15.264 -4.421 1.00 29.51 308 GLN B N 1
ATOM 4931 C CA . GLN B 1 308 ? 3.878 15.856 -4.460 1.00 32.48 308 GLN B CA 1
ATOM 4932 C C . GLN B 1 308 ? 3.787 17.122 -3.601 1.00 31.10 308 GLN B C 1
ATOM 4933 O O . GLN B 1 308 ? 2.880 17.952 -3.797 1.00 31.11 308 GLN B O 1
ATOM 4939 N N . TYR B 1 309 ? 4.741 17.259 -2.675 1.00 31.69 309 TYR B N 1
ATOM 4940 C CA . TYR B 1 309 ? 4.819 18.404 -1.762 1.00 32.98 309 TYR B CA 1
ATOM 4941 C C . TYR B 1 309 ? 5.880 19.465 -2.083 1.00 30.58 309 TYR B C 1
ATOM 4942 O O . TYR B 1 309 ? 5.992 20.430 -1.341 1.00 31.15 309 TYR B O 1
ATOM 4951 N N . ASP B 1 310 ? 6.660 19.278 -3.142 1.00 33.25 310 ASP B N 1
ATOM 4952 C CA . ASP B 1 310 ? 7.705 20.249 -3.489 1.00 33.16 310 ASP B CA 1
ATOM 4953 C C . ASP B 1 310 ? 7.169 21.664 -3.665 1.00 34.41 310 ASP B C 1
ATOM 4954 O O . ASP B 1 310 ? 7.772 22.622 -3.200 1.00 34.96 310 ASP B O 1
ATOM 4959 N N . LEU B 1 311 ? 6.040 21.802 -4.357 1.00 32.30 311 LEU B N 1
ATOM 4960 C CA . LEU B 1 311 ? 5.477 23.121 -4.590 1.00 28.33 311 LEU B CA 1
ATOM 4961 C C . LEU B 1 311 ? 4.982 23.782 -3.314 1.00 30.70 311 LEU B C 1
ATOM 4962 O O . LEU B 1 311 ? 5.393 24.916 -3.000 1.00 28.73 311 LEU B O 1
ATOM 4967 N N . VAL B 1 312 ? 4.120 23.109 -2.555 1.00 28.69 312 VAL B N 1
ATOM 4968 C CA . VAL B 1 312 ? 3.641 23.772 -1.336 1.00 29.28 312 VAL B CA 1
ATOM 4969 C C . VAL B 1 312 ? 4.755 24.048 -0.288 1.00 30.48 312 VAL B C 1
ATOM 4970 O O . VAL B 1 312 ? 4.653 24.995 0.482 1.00 33.65 312 VAL B O 1
ATOM 4974 N N . ASN B 1 313 ? 5.794 23.231 -0.266 1.00 32.60 313 ASN B N 1
ATOM 4975 C CA . ASN B 1 313 ? 6.923 23.430 0.649 1.00 38.13 313 ASN B CA 1
ATOM 4976 C C . ASN B 1 313 ? 7.691 24.668 0.156 1.00 38.03 313 ASN B C 1
ATOM 4977 O O . ASN B 1 313 ? 8.147 25.505 0.956 1.00 40.20 313 ASN B O 1
ATOM 4982 N N . GLY B 1 314 ? 7.840 24.780 -1.169 1.00 37.95 314 GLY B N 1
ATOM 4983 C CA . GLY B 1 314 ? 8.535 25.938 -1.723 1.00 34.57 314 GLY B CA 1
ATOM 4984 C C . GLY B 1 314 ? 7.762 27.204 -1.413 1.00 35.42 314 GLY B C 1
ATOM 4985 O O . GLY B 1 314 ? 8.350 28.238 -1.104 1.00 35.93 314 GLY B O 1
ATOM 4986 N N . MET B 1 315 ? 6.437 27.127 -1.505 1.00 32.36 315 MET B N 1
ATOM 4987 C CA . MET B 1 315 ? 5.544 28.267 -1.224 1.00 31.32 315 MET B CA 1
ATOM 4988 C C . MET B 1 315 ? 5.684 28.687 0.246 1.00 35.30 315 MET B C 1
ATOM 4989 O O . MET B 1 315 ? 5.745 29.890 0.567 1.00 37.01 315 MET B O 1
ATOM 4994 N N . TYR B 1 316 ? 5.730 27.686 1.115 1.00 33.74 316 TYR B N 1
ATOM 4995 C CA . TYR B 1 316 ? 5.858 27.900 2.556 1.00 37.69 316 TYR B CA 1
ATOM 4996 C C . TYR B 1 316 ? 7.206 28.545 2.910 1.00 40.13 316 TYR B C 1
ATOM 4997 O O . TYR B 1 316 ? 7.271 29.420 3.782 1.00 38.86 316 TYR B O 1
ATOM 5006 N N . LEU B 1 317 ? 8.280 28.092 2.256 1.00 42.53 317 LEU B N 1
ATOM 5007 C CA . LEU B 1 317 ? 9.614 28.639 2.521 1.00 43.51 317 LEU B CA 1
ATOM 5008 C C . LEU B 1 317 ? 9.680 30.077 2.086 1.00 45.81 317 LEU B C 1
ATOM 5009 O O . LEU B 1 317 ? 10.464 30.855 2.624 1.00 50.15 317 LEU B O 1
ATOM 5014 N N . ILE B 1 318 ? 8.866 30.447 1.116 1.00 44.08 318 ILE B N 1
ATOM 5015 C CA . ILE B 1 318 ? 8.849 31.816 0.657 1.00 42.13 318 ILE B CA 1
ATOM 5016 C C . ILE B 1 318 ? 8.027 32.722 1.580 1.00 48.28 318 ILE B C 1
ATOM 5017 O O . ILE B 1 318 ? 8.518 33.773 2.009 1.00 46.44 318 ILE B O 1
ATOM 5022 N N . GLY B 1 319 ? 6.797 32.327 1.916 1.00 47.19 319 GLY B N 1
ATOM 5023 C CA . GLY B 1 319 ? 5.961 33.220 2.703 1.00 50.04 319 GLY B CA 1
ATOM 5024 C C . GLY B 1 319 ? 5.650 32.969 4.170 1.00 55.04 319 GLY B C 1
ATOM 5025 O O . GLY B 1 319 ? 4.901 33.763 4.757 1.00 56.38 319 GLY B O 1
ATOM 5026 N N . ASN B 1 320 ? 6.201 31.917 4.776 1.00 56.51 320 ASN B N 1
ATOM 5027 C CA . ASN B 1 320 ? 5.899 31.621 6.180 1.00 60.21 320 ASN B CA 1
ATOM 5028 C C . ASN B 1 320 ? 6.552 32.611 7.158 1.00 64.01 320 ASN B C 1
ATOM 5029 O O . ASN B 1 320 ? 6.705 33.804 6.780 1.00 63.82 320 ASN B O 1
#

B-factor: mean 47.09, std 13.39, range [23.61, 100.07]

Nearest PDB structures (foldseek):
  3iku-assembly1_A  TM=9.506E-01  e=8.927E-63  Escherichia coli
  4a61-assembly1_A-2  TM=9.793E-01  e=4.544E-58  Escherichia coli
  4a6j-assembly1_A  TM=9.210E-01  e=1.301E-59  Escherichia coli
  4a62-assembly2_B  TM=9.205E-01  e=1.465E-59  Escherichia coli
  1mwk-assembly2_B  TM=8.247E-01  e=6.879E-58  Escherichia coli

Secondary structure (DSSP, 8-state):
-EEEEEE-SSEEEEEEE-SSS-EEEEEEE--EESS----SSS----EEEETTEEEEE-TT-BS---S--SGGGGSHHHHHHHHHHHHHHSPPS-EEEEEEEE-HHHHB-TTSSB-HHHHHHHHHHTTS-EEETTB---EEEEEEEEESSHHHHHHHHHHS-TT-EEEEEEE-SS-EEEEEEEGGG--EEEEEEE-S--THHHHHHHHHHTT--SBGGGHHHHHHHHHTTT-HHHHHHHSSSS-THHHHHHHHHHHHHHHHHHHHHHHTT-----EEEEESTTHHHHHHHHHHTS---GGGEE--S-GGGHHHHHHHHHH-/-EEEEEE-SSEEEEEEE-SSS-EEEEEEE--EESS----SSS----EEEETTEEEEE-TT-BS---S--SGGGGSHHHHHHHHHHHHHHSPPS-EEEEEEEE-HHHHB-TTSSB-HHHHHHHHHHTTS-EEETTB---EEEEEEEEESSHHHHHHHHHHS-TT-EEEEEEE-SS-EEEEEEEGGG--EEEEEEETT--THHHHHHHHHHTT--SBGGGHHHHHHHHHTTT-HHHHHHHSSSS-THHHHHHHHHHHHHHHHHHHHHHHTT-----EEEEESTTHHHHHHHHHHTS---GGGEE--S-GGGHHHHHHHHHH-

Radius of gyration: 25.39 Å; Cα contacts (8 Å, |Δi|>4): 1248; chains: 2; bounding box: 68×68×55 Å

Organism: Escherichia coli (NCBI:txid562)